Protein AF-A0A812TGW9-F1 (afdb_monomer)

Radius of gyration: 30.58 Å; Cα contacts (8 Å, |Δi|>4): 787; chains: 1; bounding box: 75×75×86 Å

Mean predicted aligned error: 12.02 Å

Organism: NCBI:txid878477

Secondary structure (DSSP, 8-state):
----PPPPP-----------B-TTS-BSEEEEE-GGGTTT-EEEEEEEEE-TTS-EEEEETTSS-EEEEETTTTEEEEESSHHHHHTT--SEEESS--TT--GGG---EEEE-SS-EEE-TT-EEES-HHHHHHHHHHHHHHS------SEEEEE-GGGGGG-EEEEEEEEEEETTEEEEEETTSS-EEEE-TTS-EEEESSTHHHHHT--SEEESS--TT--GGG---EEEEETTEEEE-TT-EEES-HHHHHHHHHHHHHHHHHHHHHS-SEEEEE-TT-GGG-EEEEEEEEEEETTEEEEEETTS--EEEEETTTTEEEEESSHHHHHTT--SEEESS--TT--GGG---EEEEETTEEEE-TT-EEES-HHHHHHHHHHHHHHHHT--

Nearest PDB structures (foldseek):
  5ieg-assembly1_A  TM=2.128E-01  e=1.381E+00  Mus musculus
  5hjr-assembly1_A  TM=2.130E-01  e=2.046E+00  Mus musculus
  7kbj-assembly1_G  TM=2.984E-01  e=5.026E+00  Mus musculus
  5iee-assembly1_A  TM=2.128E-01  e=2.561E+00  Mus musculus
  7kry-assembly2_C  TM=2.094E-01  e=4.492E+00  Mus musculus

Structure (mmCIF, N/CA/C/O backbone):
data_AF-A0A812TGW9-F1
#
_entry.id   AF-A0A812TGW9-F1
#
loop_
_atom_site.group_PDB
_atom_site.id
_atom_site.type_symbol
_atom_site.label_atom_id
_atom_site.label_alt_id
_atom_site.label_comp_id
_atom_site.label_asym_id
_atom_site.label_entity_id
_atom_site.label_seq_id
_atom_site.pdbx_PDB_ins_code
_atom_site.Cartn_x
_atom_site.Cartn_y
_atom_site.Cartn_z
_atom_site.occupancy
_atom_site.B_iso_or_equiv
_atom_site.auth_seq_id
_atom_site.auth_comp_id
_atom_site.auth_asym_id
_atom_site.auth_atom_id
_atom_site.pdbx_PDB_model_num
ATOM 1 N N . MET A 1 1 ? 17.821 49.891 -30.846 1.00 46.09 1 MET A N 1
ATOM 2 C CA . MET A 1 1 ? 18.154 48.783 -29.924 1.00 46.09 1 MET A CA 1
ATOM 3 C C . MET A 1 1 ? 18.627 47.601 -30.759 1.00 46.09 1 MET A C 1
ATOM 5 O O . MET A 1 1 ? 17.821 47.017 -31.470 1.00 46.09 1 MET A O 1
ATOM 9 N N . ALA A 1 2 ? 19.933 47.336 -30.774 1.00 37.00 2 ALA A N 1
ATOM 10 C CA . ALA A 1 2 ? 20.548 46.321 -31.631 1.00 37.00 2 ALA A CA 1
ATOM 11 C C . ALA A 1 2 ? 20.453 44.925 -30.988 1.00 37.00 2 ALA A C 1
ATOM 13 O O . ALA A 1 2 ? 20.847 44.750 -29.836 1.00 37.00 2 ALA A O 1
ATOM 14 N N . ARG A 1 3 ? 19.930 43.941 -31.731 1.00 44.53 3 ARG A N 1
ATOM 15 C CA . ARG A 1 3 ? 19.910 42.522 -31.343 1.00 44.53 3 ARG A CA 1
ATOM 16 C C . ARG A 1 3 ? 21.278 41.902 -31.645 1.00 44.53 3 ARG A C 1
ATOM 18 O O . ARG A 1 3 ? 21.719 41.925 -32.789 1.00 44.53 3 ARG A O 1
ATOM 25 N N . ARG A 1 4 ? 21.944 41.357 -30.623 1.00 44.16 4 ARG A N 1
ATOM 26 C CA . ARG A 1 4 ? 23.140 40.514 -30.776 1.00 44.16 4 ARG A CA 1
ATOM 27 C C . ARG A 1 4 ? 22.697 39.088 -31.121 1.00 44.16 4 ARG A C 1
ATOM 29 O O . ARG A 1 4 ? 22.090 38.432 -30.280 1.00 44.16 4 ARG A O 1
ATOM 36 N N . SER A 1 5 ? 23.009 38.627 -32.331 1.00 47.94 5 SER A N 1
ATOM 37 C CA . SER A 1 5 ? 23.015 37.197 -32.666 1.00 47.94 5 SER A CA 1
ATOM 38 C C . SER A 1 5 ? 24.209 36.536 -31.989 1.00 47.94 5 SER A C 1
ATOM 40 O O . SER A 1 5 ? 25.346 36.964 -32.186 1.00 47.94 5 SER A O 1
ATOM 42 N N . LEU A 1 6 ? 23.948 35.504 -31.192 1.00 44.97 6 LEU A N 1
ATOM 43 C CA . LEU A 1 6 ? 24.971 34.614 -30.657 1.00 44.97 6 LEU A CA 1
ATOM 44 C C . LEU A 1 6 ? 25.199 33.493 -31.673 1.00 44.97 6 LEU A C 1
ATOM 46 O O . LEU A 1 6 ? 24.281 32.738 -31.979 1.00 44.97 6 LEU A O 1
ATOM 50 N N . SER A 1 7 ? 26.414 33.433 -32.215 1.00 41.75 7 SER A N 1
ATOM 51 C CA . SER A 1 7 ? 26.879 32.353 -33.083 1.00 41.75 7 SER A CA 1
ATOM 52 C C . SER A 1 7 ? 27.236 31.146 -32.218 1.00 41.75 7 SER A C 1
ATOM 54 O O . SER A 1 7 ? 28.071 31.259 -31.320 1.00 41.75 7 SER A O 1
ATOM 56 N N . THR A 1 8 ? 26.609 30.003 -32.474 1.00 37.38 8 THR A N 1
ATOM 57 C CA . THR A 1 8 ? 26.997 28.708 -31.908 1.00 37.38 8 THR A CA 1
ATOM 58 C C . THR A 1 8 ? 28.289 28.215 -32.571 1.00 37.38 8 THR A C 1
ATOM 60 O O . THR A 1 8 ? 28.415 28.332 -33.791 1.00 37.38 8 THR A O 1
ATOM 63 N N . PRO A 1 9 ? 29.260 27.679 -31.811 1.00 45.09 9 PRO A N 1
ATOM 64 C CA . PRO A 1 9 ? 30.457 27.076 -32.381 1.00 45.09 9 PRO A CA 1
ATOM 65 C C . PRO A 1 9 ? 30.149 25.661 -32.893 1.00 45.09 9 PRO A C 1
ATOM 67 O O . PRO A 1 9 ? 29.665 24.813 -32.145 1.00 45.09 9 PRO A O 1
ATOM 70 N N . GLU A 1 10 ? 30.448 25.402 -34.165 1.00 41.97 10 GLU A N 1
ATOM 71 C CA . GLU A 1 10 ? 30.489 24.051 -34.726 1.00 41.97 10 GLU A CA 1
ATOM 72 C C . GLU A 1 10 ? 31.734 23.322 -34.197 1.00 41.97 10 GLU A C 1
ATOM 74 O O . GLU A 1 10 ? 32.868 23.650 -34.542 1.00 41.97 10 GLU A O 1
ATOM 79 N N . LEU A 1 11 ? 31.527 22.333 -33.325 1.00 42.28 11 LEU A N 1
ATOM 80 C CA . LEU A 1 11 ? 32.566 21.403 -32.878 1.00 42.28 11 LEU A CA 1
ATOM 81 C C . LEU A 1 11 ? 32.648 20.228 -33.861 1.00 42.28 11 LEU A C 1
ATOM 83 O O . LEU A 1 11 ? 32.082 19.164 -33.629 1.00 42.28 11 LEU A O 1
ATOM 87 N N . THR A 1 12 ? 33.371 20.407 -34.964 1.00 41.66 12 THR A N 1
ATOM 88 C CA . THR A 1 12 ? 33.754 19.310 -35.866 1.00 41.66 12 THR A CA 1
ATOM 89 C C . THR A 1 12 ? 35.052 18.665 -35.378 1.00 41.66 12 THR A C 1
ATOM 91 O O . THR A 1 12 ? 36.120 18.864 -35.954 1.00 41.66 12 THR A O 1
ATOM 94 N N . GLY A 1 13 ? 34.978 17.924 -34.272 1.00 44.50 13 GLY A N 1
ATOM 95 C CA . GLY A 1 13 ? 36.042 17.016 -33.846 1.00 44.50 13 GLY A CA 1
ATOM 96 C C . GLY A 1 13 ? 35.733 15.607 -34.337 1.00 44.50 13 GLY A C 1
ATOM 97 O O . GLY A 1 13 ? 34.837 14.959 -33.805 1.00 44.50 13 GLY A O 1
ATOM 98 N N . THR A 1 14 ? 36.447 15.121 -35.350 1.00 41.69 14 THR A N 1
ATOM 99 C CA . THR A 1 14 ? 36.360 13.723 -35.793 1.00 41.69 14 THR A CA 1
ATOM 100 C C . THR A 1 14 ? 37.029 12.825 -34.751 1.00 41.69 14 THR A C 1
ATOM 102 O O . THR A 1 14 ? 38.233 12.586 -34.811 1.00 41.69 14 THR A O 1
ATOM 105 N N . TYR A 1 15 ? 36.259 12.368 -33.763 1.00 46.19 15 TYR A N 1
ATOM 106 C CA . TYR A 1 15 ? 36.688 11.349 -32.806 1.00 46.19 15 TYR A CA 1
ATOM 107 C C . TYR A 1 15 ? 36.671 9.995 -33.526 1.00 46.19 15 TYR A C 1
ATOM 109 O O . TYR A 1 15 ? 35.609 9.430 -33.784 1.00 46.19 15 TYR A O 1
ATOM 117 N N . THR A 1 16 ? 37.838 9.492 -33.926 1.00 47.44 16 THR A N 1
ATOM 118 C CA . THR A 1 16 ? 37.968 8.108 -34.389 1.00 47.44 16 THR A CA 1
ATOM 119 C C . THR A 1 16 ? 37.959 7.206 -33.164 1.00 47.44 16 THR A C 1
ATOM 121 O O . THR A 1 16 ? 38.976 7.063 -32.490 1.00 47.44 16 THR A O 1
ATOM 124 N N . ASP A 1 17 ? 36.790 6.655 -32.854 1.00 55.09 17 ASP A N 1
ATOM 125 C CA . ASP A 1 17 ? 36.565 5.728 -31.746 1.00 55.09 17 ASP A CA 1
ATOM 126 C C . ASP A 1 17 ? 37.180 4.359 -32.087 1.00 55.09 17 ASP A C 1
ATOM 128 O O . ASP A 1 17 ? 36.528 3.453 -32.607 1.00 55.09 17 ASP A O 1
ATOM 132 N N . THR A 1 18 ? 38.497 4.237 -31.919 1.00 68.56 18 THR A N 1
ATOM 133 C CA . THR A 1 18 ? 39.188 2.953 -32.049 1.00 68.56 18 THR A CA 1
ATOM 134 C C . THR A 1 18 ? 38.961 2.153 -30.776 1.00 68.56 18 THR A C 1
ATOM 136 O O . THR A 1 18 ? 39.511 2.493 -29.731 1.00 68.56 18 THR A O 1
ATOM 139 N N . VAL A 1 19 ? 38.168 1.083 -30.873 1.00 74.62 19 VAL A N 1
ATOM 140 C CA . VAL A 1 19 ? 37.944 0.130 -29.778 1.00 74.62 19 VAL A CA 1
ATOM 141 C C . VAL A 1 19 ? 39.293 -0.423 -29.325 1.00 74.62 19 VAL A C 1
ATOM 143 O O . VAL A 1 19 ? 39.960 -1.137 -30.077 1.00 74.62 19 VAL A O 1
ATOM 146 N N . GLU A 1 20 ? 39.709 -0.091 -28.104 1.00 82.88 20 GLU A N 1
ATOM 147 C CA . GLU A 1 20 ? 40.916 -0.671 -27.531 1.00 82.88 20 GLU A CA 1
ATOM 148 C C . GLU A 1 20 ? 40.705 -2.168 -27.300 1.00 82.88 20 GLU A C 1
ATOM 150 O O . GLU A 1 20 ? 39.853 -2.581 -26.506 1.00 82.88 20 GLU A O 1
ATOM 155 N N . ALA A 1 21 ? 41.501 -2.977 -27.992 1.00 83.38 21 ALA A N 1
ATOM 156 C CA . ALA A 1 21 ? 41.535 -4.418 -27.818 1.00 83.38 21 ALA A CA 1
ATOM 157 C C . ALA A 1 21 ? 42.766 -4.852 -27.008 1.00 83.38 21 ALA A C 1
ATOM 159 O O . ALA A 1 21 ? 43.747 -4.110 -26.903 1.00 83.38 21 ALA A O 1
ATOM 160 N N . ASP A 1 22 ? 42.701 -6.038 -26.411 1.00 85.81 22 ASP A N 1
ATOM 161 C CA . ASP A 1 22 ? 43.888 -6.750 -25.941 1.00 85.81 22 ASP A CA 1
ATOM 162 C C . ASP A 1 22 ? 44.677 -7.366 -27.115 1.00 85.81 22 ASP A C 1
ATOM 164 O O . ASP A 1 22 ? 44.293 -7.246 -28.283 1.00 85.81 22 ASP A O 1
ATOM 168 N N . ASP A 1 23 ? 45.789 -8.036 -26.801 1.00 82.62 23 ASP A N 1
ATOM 169 C CA . ASP A 1 23 ? 46.668 -8.683 -27.788 1.00 82.62 23 ASP A CA 1
ATOM 170 C C . ASP A 1 23 ? 45.955 -9.777 -28.615 1.00 82.62 23 ASP A C 1
ATOM 172 O O . ASP A 1 23 ? 46.463 -10.214 -29.647 1.00 82.62 23 ASP A O 1
ATOM 176 N N . GLU A 1 24 ? 44.767 -10.212 -28.187 1.00 80.94 24 GLU A N 1
ATOM 177 C CA . GLU A 1 24 ? 43.969 -11.270 -28.807 1.00 80.94 24 GLU A CA 1
ATOM 178 C C . GLU A 1 24 ? 42.726 -10.725 -29.532 1.00 80.94 24 GLU A C 1
ATOM 180 O O . GLU A 1 24 ? 41.945 -11.487 -30.109 1.00 80.94 24 GLU A O 1
ATOM 185 N N . GLY A 1 25 ? 42.549 -9.400 -29.558 1.00 85.75 25 GLY A N 1
ATOM 186 C CA . GLY A 1 25 ? 41.457 -8.737 -30.265 1.00 85.75 25 GLY A CA 1
ATOM 187 C C . GLY A 1 25 ? 40.151 -8.625 -29.469 1.00 85.75 25 GLY A C 1
ATOM 188 O O . GLY A 1 25 ? 39.114 -8.285 -30.052 1.00 85.75 25 GLY A O 1
ATOM 189 N N . HIS A 1 26 ? 40.155 -8.895 -28.162 1.00 88.25 26 HIS A N 1
ATOM 190 C CA . HIS A 1 26 ? 38.991 -8.711 -27.296 1.00 88.25 26 HIS A CA 1
ATOM 191 C C . HIS A 1 26 ? 38.883 -7.258 -26.813 1.00 88.25 26 HIS A C 1
ATOM 193 O O . HIS A 1 26 ? 39.878 -6.693 -26.363 1.00 88.25 26 HIS A O 1
ATOM 199 N N . PRO A 1 27 ? 37.686 -6.637 -26.837 1.00 92.81 27 PRO A N 1
ATOM 200 C CA . PRO A 1 27 ? 37.508 -5.290 -26.303 1.00 92.81 27 PRO A CA 1
ATOM 201 C C . PRO A 1 27 ? 37.836 -5.237 -24.810 1.00 92.81 27 PRO A C 1
ATOM 203 O O . PRO A 1 27 ? 37.297 -6.023 -24.022 1.00 92.81 27 PRO A O 1
ATOM 206 N N . LYS A 1 28 ? 38.662 -4.266 -24.406 1.00 94.38 28 LYS A N 1
ATOM 207 C CA . LYS A 1 28 ? 38.985 -4.034 -22.988 1.00 94.38 28 LYS A CA 1
ATOM 208 C C . LYS A 1 28 ? 37.759 -3.637 -22.168 1.00 94.38 28 LYS A C 1
ATOM 210 O O . LYS A 1 28 ? 37.723 -3.876 -20.961 1.00 94.38 28 LYS A O 1
ATOM 215 N N . GLN A 1 29 ? 36.768 -3.031 -22.814 1.00 96.44 29 GLN A N 1
ATOM 216 C CA . GLN A 1 29 ? 35.526 -2.587 -22.200 1.00 96.44 29 GLN A CA 1
ATOM 217 C C . GLN A 1 29 ? 34.328 -2.968 -23.063 1.00 96.44 29 GLN A C 1
ATOM 219 O O . GLN A 1 29 ? 34.398 -2.980 -24.292 1.00 96.44 29 GLN A O 1
ATOM 224 N N . LEU A 1 30 ? 33.225 -3.270 -22.392 1.00 97.69 30 LEU A N 1
ATOM 225 C CA . LEU A 1 30 ? 31.921 -3.524 -22.983 1.00 97.69 30 LEU A CA 1
ATOM 226 C C . LEU A 1 30 ? 30.851 -2.808 -22.161 1.00 97.69 30 LEU A C 1
ATOM 228 O O . LEU A 1 30 ? 31.001 -2.619 -20.955 1.00 97.69 30 LEU A O 1
ATOM 232 N N . TRP A 1 31 ? 29.741 -2.454 -22.796 1.00 97.25 31 TRP A N 1
ATOM 233 C CA . TRP A 1 31 ? 28.602 -1.831 -22.132 1.00 97.25 31 TRP A CA 1
ATOM 234 C C . TRP A 1 31 ? 27.352 -2.673 -22.345 1.00 97.25 31 TRP A C 1
ATOM 236 O O . TRP A 1 31 ? 26.918 -2.880 -23.478 1.00 97.25 31 TRP A O 1
ATOM 246 N N . LEU A 1 32 ? 26.755 -3.153 -21.254 1.00 96.62 32 LEU A N 1
ATOM 247 C CA . LEU A 1 32 ? 25.454 -3.808 -21.292 1.00 96.62 32 LEU A CA 1
ATOM 248 C C . LEU A 1 32 ? 24.355 -2.755 -21.193 1.00 96.62 32 LEU A C 1
ATOM 250 O O . LEU A 1 32 ? 24.302 -1.999 -20.223 1.00 96.62 32 LEU A O 1
ATOM 254 N N . LEU A 1 33 ? 23.437 -2.772 -22.154 1.00 94.81 33 LEU A N 1
ATOM 255 C CA . LEU A 1 33 ? 22.158 -2.078 -22.108 1.00 94.81 33 LEU A CA 1
ATOM 256 C C . LEU A 1 33 ? 21.058 -3.106 -21.837 1.00 94.81 33 LEU A C 1
ATOM 258 O O . LEU A 1 33 ? 20.804 -3.959 -22.680 1.00 94.81 33 LEU A O 1
ATOM 262 N N . ALA A 1 34 ? 20.414 -3.019 -20.674 1.00 92.38 34 ALA A N 1
ATOM 263 C CA . ALA A 1 34 ? 19.336 -3.916 -20.261 1.00 92.38 34 ALA A CA 1
ATOM 264 C C . ALA A 1 34 ? 18.356 -3.154 -19.341 1.00 92.38 34 ALA A C 1
ATOM 266 O O . ALA A 1 34 ? 18.395 -3.323 -18.118 1.00 92.38 34 ALA A O 1
ATOM 267 N N . PRO A 1 35 ? 17.482 -2.288 -19.895 1.00 80.69 35 PRO A N 1
ATOM 268 C CA . PRO A 1 35 ? 16.710 -1.314 -19.112 1.00 80.69 35 PRO A CA 1
ATOM 269 C C . PRO A 1 35 ? 15.814 -1.932 -18.028 1.00 80.69 35 PRO A C 1
ATOM 271 O O . PRO A 1 35 ? 15.687 -1.386 -16.932 1.00 80.69 35 PRO A O 1
ATOM 274 N N . ALA A 1 36 ? 15.235 -3.105 -18.298 1.00 76.06 36 ALA A N 1
ATOM 275 C CA . ALA A 1 36 ? 14.402 -3.846 -17.347 1.00 76.06 36 ALA A CA 1
ATOM 276 C C . ALA A 1 36 ? 15.214 -4.616 -16.279 1.00 76.06 36 ALA A C 1
ATOM 278 O O . ALA A 1 36 ? 14.639 -5.260 -15.395 1.00 76.06 36 ALA A O 1
ATOM 279 N N . ARG A 1 37 ? 16.551 -4.593 -16.358 1.00 81.88 37 ARG A N 1
ATOM 280 C CA . ARG A 1 37 ? 17.493 -5.369 -15.532 1.00 81.88 37 ARG A CA 1
ATOM 281 C C . ARG A 1 37 ? 18.640 -4.482 -15.033 1.00 81.88 37 ARG A C 1
ATOM 283 O O . ARG A 1 37 ? 19.814 -4.823 -15.149 1.00 81.88 37 ARG A O 1
ATOM 290 N N . GLY A 1 38 ? 18.284 -3.343 -14.437 1.00 77.69 38 GLY A N 1
ATOM 291 C CA . GLY A 1 38 ? 19.232 -2.296 -14.036 1.00 77.69 38 GLY A CA 1
ATOM 292 C C . GLY A 1 38 ? 20.418 -2.758 -13.177 1.00 77.69 38 GLY A C 1
ATOM 293 O O . GLY A 1 38 ? 21.491 -2.182 -13.302 1.00 77.69 38 GLY A O 1
ATOM 294 N N . ALA A 1 39 ? 20.271 -3.823 -12.379 1.00 79.44 39 ALA A N 1
ATOM 295 C CA . ALA A 1 39 ? 21.349 -4.352 -11.535 1.00 79.44 39 ALA A CA 1
ATOM 296 C C . ALA A 1 39 ? 22.580 -4.838 -12.328 1.00 79.44 39 ALA A C 1
ATOM 298 O O . ALA A 1 39 ? 23.703 -4.714 -11.851 1.00 79.44 39 ALA A O 1
ATOM 299 N N . VAL A 1 40 ? 22.383 -5.358 -13.544 1.00 86.81 40 VAL A N 1
ATOM 300 C CA . VAL A 1 40 ? 23.472 -5.859 -14.404 1.00 86.81 40 VAL A CA 1
ATOM 301 C C . VAL A 1 40 ? 23.836 -4.882 -15.525 1.00 86.81 40 VAL A C 1
ATOM 303 O O . VAL A 1 40 ? 24.806 -5.107 -16.241 1.00 86.81 40 VAL A O 1
ATOM 306 N N . GLN A 1 41 ? 23.099 -3.781 -15.688 1.00 92.75 41 GLN A N 1
ATOM 307 C CA . GLN A 1 41 ? 23.368 -2.777 -16.719 1.00 92.75 41 GLN A CA 1
ATOM 308 C C . GLN A 1 41 ? 24.669 -2.003 -16.434 1.00 92.75 41 GLN A C 1
ATOM 310 O O . GLN A 1 41 ? 25.019 -1.758 -15.279 1.00 92.75 41 GLN A O 1
ATOM 315 N N . GLY A 1 42 ? 25.357 -1.550 -17.484 1.00 93.19 42 GLY A N 1
ATOM 316 C CA . GLY A 1 42 ? 26.470 -0.606 -17.373 1.00 93.19 42 GLY A CA 1
ATOM 317 C C . GLY A 1 42 ? 27.775 -1.119 -17.967 1.00 93.19 42 GLY A C 1
ATOM 318 O O . GLY A 1 42 ? 27.773 -1.948 -18.871 1.00 93.19 42 GLY A O 1
ATOM 319 N N . GLU A 1 43 ? 28.885 -0.572 -17.479 1.00 97.00 43 GLU A N 1
ATOM 320 C CA . GLU A 1 43 ? 30.234 -0.831 -17.988 1.00 97.00 43 GLU A CA 1
ATOM 321 C C . GLU A 1 43 ? 30.846 -2.102 -17.386 1.00 97.00 43 GLU A C 1
ATOM 323 O O . GLU A 1 43 ? 30.810 -2.312 -16.170 1.00 97.00 43 GLU A O 1
ATOM 328 N N . TYR A 1 44 ? 31.459 -2.905 -18.251 1.00 97.88 44 TYR A N 1
ATOM 329 C CA . TYR A 1 44 ? 32.164 -4.143 -17.956 1.00 97.88 44 TYR A CA 1
ATOM 330 C C . TYR A 1 44 ? 33.604 -4.045 -18.454 1.00 97.88 44 TYR A C 1
ATOM 332 O O . TYR A 1 44 ? 33.843 -3.772 -19.627 1.00 97.88 44 TYR A O 1
ATOM 340 N N . VAL A 1 45 ? 34.562 -4.300 -17.566 1.00 97.31 45 VAL A N 1
ATOM 341 C CA . VAL A 1 45 ? 35.999 -4.192 -17.835 1.00 97.31 45 VAL A CA 1
ATOM 342 C C . VAL A 1 45 ? 36.611 -5.585 -17.898 1.00 97.31 45 VAL A C 1
ATOM 344 O O . VAL A 1 45 ? 36.411 -6.398 -16.988 1.00 97.31 45 VAL A O 1
ATOM 347 N N . LEU A 1 46 ? 37.365 -5.858 -18.960 1.00 96.75 46 LEU A N 1
ATOM 348 C CA . LEU A 1 46 ? 38.068 -7.119 -19.170 1.00 96.75 46 LEU A CA 1
ATOM 349 C C . LEU A 1 46 ? 39.037 -7.368 -18.010 1.00 96.75 46 LEU A C 1
ATOM 351 O O . LEU A 1 46 ? 39.826 -6.498 -17.638 1.00 96.75 46 LEU A O 1
ATOM 355 N N . GLN A 1 47 ? 38.956 -8.550 -17.411 1.00 96.31 47 GLN A N 1
ATOM 356 C CA . GLN A 1 47 ? 39.827 -8.944 -16.314 1.00 96.31 47 GLN A CA 1
ATOM 357 C C . GLN A 1 47 ? 41.131 -9.537 -16.836 1.00 96.31 47 GLN A C 1
ATOM 359 O O . GLN A 1 47 ? 41.177 -10.182 -17.880 1.00 96.31 47 GLN A O 1
ATOM 364 N N . LYS A 1 48 ? 42.212 -9.344 -16.074 1.00 89.56 48 LYS A N 1
ATOM 365 C CA . LYS A 1 48 ? 43.498 -9.967 -16.378 1.00 89.56 48 LYS A CA 1
ATOM 366 C C . LYS A 1 48 ? 43.416 -11.462 -16.071 1.00 89.56 48 LYS A C 1
ATOM 368 O O . LYS A 1 48 ? 43.415 -11.852 -14.907 1.00 89.56 48 LYS A O 1
ATOM 373 N N . GLY A 1 49 ? 43.389 -12.277 -17.117 1.00 85.31 49 GLY A N 1
ATOM 374 C CA . GLY A 1 49 ? 43.278 -13.728 -17.019 1.00 85.31 49 GLY A CA 1
ATOM 375 C C . GLY A 1 49 ? 42.081 -14.251 -17.799 1.00 85.31 49 GLY A C 1
ATOM 376 O O . GLY A 1 49 ? 41.357 -13.502 -18.450 1.00 85.31 49 GLY A O 1
ATOM 377 N N . ARG A 1 50 ? 41.899 -15.564 -17.750 1.00 84.62 50 ARG A N 1
ATOM 378 C CA . ARG A 1 50 ? 40.813 -16.266 -18.425 1.00 84.62 50 ARG A CA 1
ATOM 379 C C . ARG A 1 50 ? 40.127 -17.191 -17.434 1.00 84.62 50 ARG A C 1
ATOM 381 O O . ARG A 1 50 ? 40.683 -17.492 -16.377 1.00 84.62 50 ARG A O 1
ATOM 388 N N . ASP A 1 51 ? 38.925 -17.622 -17.773 1.00 84.19 51 ASP A N 1
ATOM 389 C CA . ASP A 1 51 ? 38.258 -18.673 -17.019 1.00 84.19 51 ASP A CA 1
ATOM 390 C C . ASP A 1 51 ? 38.947 -20.041 -17.205 1.00 84.19 51 ASP A C 1
ATOM 392 O O . ASP A 1 51 ? 39.929 -20.196 -17.939 1.00 84.19 51 ASP A O 1
ATOM 396 N N . ASN A 1 52 ? 38.397 -21.069 -16.560 1.00 81.75 52 ASN A N 1
ATOM 397 C CA . ASN A 1 52 ? 38.918 -22.436 -16.635 1.00 81.75 52 ASN A CA 1
ATOM 398 C C . ASN A 1 52 ? 38.818 -23.077 -18.043 1.00 81.75 52 ASN A C 1
ATOM 400 O O . ASN A 1 52 ? 39.313 -24.185 -18.230 1.00 81.75 52 ASN A O 1
ATOM 404 N N . PHE A 1 53 ? 38.196 -22.409 -19.024 1.00 84.50 53 PHE A N 1
ATOM 405 C CA . PHE A 1 53 ? 38.060 -22.834 -20.428 1.00 84.50 53 PHE A CA 1
ATOM 406 C C . PHE A 1 53 ? 38.818 -21.918 -21.380 1.00 84.50 53 PHE A C 1
ATOM 408 O O . PHE A 1 53 ? 38.596 -21.960 -22.593 1.00 84.50 53 PHE A O 1
ATOM 415 N N . ASN A 1 54 ? 39.725 -21.103 -20.839 1.00 88.44 54 ASN A N 1
ATOM 416 C CA . ASN A 1 54 ? 40.512 -20.165 -21.613 1.00 88.44 54 ASN A CA 1
ATOM 417 C C . ASN A 1 54 ? 39.629 -19.142 -22.364 1.00 88.44 54 ASN A C 1
ATOM 419 O O . ASN A 1 54 ? 39.970 -18.732 -23.470 1.00 88.44 54 ASN A O 1
ATOM 423 N N . GLN A 1 55 ? 38.504 -18.720 -21.776 1.00 90.38 55 GLN A N 1
ATOM 424 C CA . GLN A 1 55 ? 37.629 -17.667 -22.300 1.00 90.38 55 GLN A CA 1
ATOM 425 C C . GLN A 1 55 ? 37.800 -16.352 -21.521 1.00 90.38 55 GLN A C 1
ATOM 427 O O . GLN A 1 55 ? 38.153 -16.371 -20.337 1.00 90.38 55 GLN A O 1
ATOM 432 N N . PRO A 1 56 ? 37.595 -15.194 -22.175 1.00 94.31 56 PRO A N 1
ATOM 433 C CA . PRO A 1 56 ? 37.680 -13.890 -21.523 1.00 94.31 56 PRO A CA 1
ATOM 434 C C . PRO A 1 56 ? 36.557 -13.680 -20.494 1.00 94.31 56 PRO A C 1
ATOM 436 O O . PRO A 1 56 ? 35.433 -14.162 -20.659 1.00 94.31 56 PRO A O 1
ATOM 439 N N . LEU A 1 57 ? 36.872 -12.916 -19.446 1.00 95.88 57 LEU A N 1
ATOM 440 C CA . LEU A 1 57 ? 35.952 -12.530 -18.377 1.00 95.88 57 LEU A CA 1
ATOM 441 C C . LEU A 1 57 ? 35.906 -11.012 -18.262 1.00 95.88 57 LEU A C 1
ATOM 443 O O . LEU A 1 57 ? 36.953 -10.376 -18.151 1.00 95.88 57 LEU A O 1
ATOM 447 N N . TRP A 1 58 ? 34.711 -10.431 -18.193 1.00 97.69 58 TRP A N 1
ATOM 448 C CA . TRP A 1 58 ? 34.559 -9.014 -17.871 1.00 97.69 58 TRP A CA 1
ATOM 449 C C . TRP A 1 58 ? 33.835 -8.832 -16.538 1.00 97.69 58 TRP A C 1
ATOM 451 O O . TRP A 1 58 ? 32.848 -9.510 -16.253 1.00 97.69 58 TRP A O 1
ATOM 461 N N . ARG A 1 59 ? 34.308 -7.879 -15.731 1.00 97.06 59 ARG A N 1
ATOM 462 C CA . ARG A 1 59 ? 33.733 -7.504 -14.433 1.00 97.06 59 ARG A CA 1
ATOM 463 C C . ARG A 1 59 ? 33.020 -6.167 -14.551 1.00 97.06 59 ARG A C 1
ATOM 465 O O . ARG A 1 59 ? 33.586 -5.217 -15.087 1.00 97.06 59 ARG A O 1
ATOM 472 N N . GLN A 1 60 ? 31.808 -6.073 -14.020 1.00 97.00 60 GLN A N 1
ATOM 473 C CA . GLN A 1 60 ? 31.071 -4.814 -13.965 1.00 97.00 60 GLN A CA 1
ATOM 474 C C . GLN A 1 60 ? 31.814 -3.798 -13.081 1.00 97.00 60 GLN A C 1
ATOM 476 O O . GLN A 1 60 ? 32.175 -4.105 -11.947 1.00 97.00 60 GLN A O 1
ATOM 481 N N . GLN A 1 61 ? 32.030 -2.575 -13.572 1.00 94.81 61 GLN A N 1
ATOM 482 C CA . GLN A 1 61 ? 32.817 -1.560 -12.856 1.00 94.81 61 GLN A CA 1
ATOM 483 C C . GLN A 1 61 ? 32.096 -1.021 -11.605 1.00 94.81 61 GLN A C 1
ATOM 485 O O . GLN A 1 61 ? 32.729 -0.697 -10.602 1.00 94.81 61 GLN A O 1
ATOM 490 N N . LYS A 1 62 ? 30.761 -0.921 -11.661 1.00 88.69 62 LYS A N 1
ATOM 491 C CA . LYS A 1 62 ? 29.902 -0.386 -10.589 1.00 88.69 62 LYS A CA 1
ATOM 492 C C . LYS A 1 62 ? 28.876 -1.419 -10.122 1.00 88.69 62 LYS A C 1
ATOM 494 O O . LYS A 1 62 ? 27.677 -1.165 -10.159 1.00 88.69 62 LYS A O 1
ATOM 499 N N . GLY A 1 63 ? 29.347 -2.592 -9.715 1.00 89.81 63 GLY A N 1
ATOM 500 C CA . GLY A 1 63 ? 28.484 -3.645 -9.193 1.00 89.81 63 GLY A CA 1
ATOM 501 C C . GLY A 1 63 ? 29.209 -4.973 -9.031 1.00 89.81 63 GLY A C 1
ATOM 502 O O . GLY A 1 63 ? 30.437 -5.034 -9.018 1.00 89.81 63 GLY A O 1
ATOM 503 N N . SER A 1 64 ? 28.424 -6.038 -8.891 1.00 89.75 64 SER A N 1
ATOM 504 C CA . SER A 1 64 ? 28.898 -7.416 -8.750 1.00 89.75 64 SER A CA 1
ATOM 505 C C . SER A 1 64 ? 28.633 -8.268 -9.994 1.00 89.75 64 SER A C 1
ATOM 507 O O . SER A 1 64 ? 28.712 -9.496 -9.922 1.00 89.75 64 SER A O 1
ATOM 509 N N . GLY A 1 65 ? 28.337 -7.636 -11.132 1.00 94.00 65 GLY A N 1
ATOM 510 C CA . GLY A 1 65 ? 28.073 -8.323 -12.387 1.00 94.00 65 GLY A CA 1
ATOM 511 C C . GLY A 1 65 ? 29.319 -8.937 -13.032 1.00 94.00 65 GLY A C 1
ATOM 512 O O . GLY A 1 65 ? 30.422 -8.393 -12.935 1.00 94.00 65 GLY A O 1
ATOM 513 N N . TRP A 1 66 ? 29.137 -10.044 -13.744 1.00 96.88 66 TRP A N 1
ATOM 514 C CA . TRP A 1 66 ? 30.146 -10.681 -14.594 1.00 96.88 66 TRP A CA 1
ATOM 515 C C . TRP A 1 66 ? 29.580 -10.942 -15.981 1.00 96.88 66 TRP A C 1
ATOM 517 O O . TRP A 1 66 ? 28.414 -11.295 -16.085 1.00 96.88 66 TRP A O 1
ATOM 527 N N . LEU A 1 67 ? 30.408 -10.839 -17.018 1.00 97.62 67 LEU A N 1
ATOM 528 C CA . LEU A 1 67 ? 30.133 -11.358 -18.359 1.00 97.62 67 LEU A CA 1
ATOM 529 C C . LEU A 1 67 ? 31.149 -12.455 -18.673 1.00 97.62 67 LEU A C 1
ATOM 531 O O . LEU A 1 67 ? 32.356 -12.220 -18.581 1.00 97.62 67 LEU A O 1
ATOM 535 N N . PHE A 1 68 ? 30.658 -13.636 -19.037 1.00 96.50 68 PHE A N 1
ATOM 536 C CA . PHE A 1 68 ? 31.487 -14.819 -19.256 1.00 96.50 68 PHE A CA 1
ATOM 537 C C . PHE A 1 68 ? 30.862 -15.778 -20.271 1.00 96.50 68 PHE A C 1
ATOM 539 O O . PHE A 1 68 ? 29.661 -15.719 -20.550 1.00 96.50 68 PHE A O 1
ATOM 546 N N . SER A 1 69 ? 31.686 -16.666 -20.825 1.00 96.00 69 SER A N 1
ATOM 547 C CA . SER A 1 69 ? 31.228 -17.774 -21.661 1.00 96.00 69 SER A CA 1
ATOM 548 C C . SER A 1 69 ? 30.901 -18.965 -20.765 1.00 96.00 69 SER A C 1
ATOM 550 O O . SER A 1 69 ? 31.777 -19.530 -20.114 1.00 96.00 69 SER A O 1
ATOM 552 N N . SER A 1 70 ? 29.648 -19.395 -20.757 1.00 93.31 70 SER A N 1
ATOM 553 C CA . SER A 1 70 ? 29.254 -20.655 -20.147 1.00 93.31 70 SER A CA 1
ATOM 554 C C . SER A 1 70 ? 29.729 -21.796 -21.040 1.00 93.31 70 SER A C 1
ATOM 556 O O . SER A 1 70 ? 29.220 -21.993 -22.133 1.00 93.31 70 SER A O 1
ATOM 558 N N . ALA A 1 71 ? 30.753 -22.531 -20.616 1.00 86.38 71 ALA A N 1
ATOM 559 C CA . ALA A 1 71 ? 31.054 -23.853 -21.162 1.00 86.38 71 ALA A CA 1
ATOM 560 C C . ALA A 1 71 ? 30.254 -24.921 -20.381 1.00 86.38 71 ALA A C 1
ATOM 562 O O . ALA A 1 71 ? 29.909 -24.683 -19.225 1.00 86.38 71 ALA A O 1
ATOM 563 N N . PRO A 1 72 ? 29.992 -26.121 -20.922 1.00 88.62 72 PRO A N 1
ATOM 564 C CA . PRO A 1 72 ? 30.230 -26.543 -22.300 1.00 88.62 72 PRO A CA 1
ATOM 565 C C . PRO A 1 72 ? 29.121 -26.113 -23.276 1.00 88.62 72 PRO A C 1
ATOM 567 O O . PRO A 1 72 ? 29.244 -26.381 -24.466 1.00 88.62 72 PRO A O 1
ATOM 570 N N . ASP A 1 73 ? 28.044 -25.482 -22.803 1.00 93.25 73 ASP A N 1
ATOM 571 C CA . ASP A 1 73 ? 26.879 -25.120 -23.623 1.00 93.25 73 ASP A CA 1
ATOM 572 C C . ASP A 1 73 ? 27.148 -23.949 -24.586 1.00 93.25 73 ASP A C 1
ATOM 574 O O . ASP A 1 73 ? 26.451 -23.788 -25.584 1.00 93.25 73 ASP A O 1
ATOM 578 N N . GLY A 1 74 ? 28.210 -23.185 -24.339 1.00 95.25 74 GLY A N 1
ATOM 579 C CA . GLY A 1 74 ? 28.775 -22.198 -25.248 1.00 95.25 74 GLY A CA 1
ATOM 580 C C . GLY A 1 74 ? 27.971 -20.909 -25.329 1.00 95.25 74 GLY A C 1
ATOM 581 O O . GLY A 1 74 ? 28.001 -20.269 -26.371 1.00 95.25 74 GLY A O 1
ATOM 582 N N . PHE A 1 75 ? 27.225 -20.525 -24.294 1.00 97.50 75 PHE A N 1
ATOM 583 C CA . PHE A 1 75 ? 26.436 -19.286 -24.277 1.00 97.50 75 PHE A CA 1
ATOM 584 C C . PHE A 1 75 ? 27.202 -18.148 -23.604 1.00 97.50 75 PHE A C 1
ATOM 586 O O . PHE A 1 75 ? 27.867 -18.368 -22.598 1.00 97.50 75 PHE A O 1
ATOM 593 N N . TRP A 1 76 ? 27.057 -16.912 -24.083 1.00 97.81 76 TRP A N 1
ATOM 594 C CA . TRP A 1 76 ? 27.456 -15.761 -23.266 1.00 97.81 76 TRP A CA 1
ATOM 595 C C . TRP A 1 76 ? 26.417 -15.541 -22.175 1.00 97.81 76 TRP A C 1
ATOM 597 O O . TRP A 1 76 ? 25.226 -15.536 -22.476 1.00 97.81 76 TRP A O 1
ATOM 607 N N . ARG A 1 77 ? 26.847 -15.333 -20.930 1.00 97.62 77 ARG A N 1
ATOM 608 C CA . ARG A 1 77 ? 25.960 -15.091 -19.786 1.00 97.62 77 ARG A CA 1
ATOM 609 C C . ARG A 1 77 ? 26.411 -13.887 -18.973 1.00 97.62 77 ARG A C 1
ATOM 611 O O . ARG A 1 77 ? 27.607 -13.610 -18.873 1.00 97.62 77 ARG A O 1
ATOM 618 N N . PHE A 1 78 ? 25.438 -13.206 -18.374 1.00 97.12 78 PHE A N 1
ATOM 619 C CA . PHE A 1 78 ? 25.678 -12.217 -17.331 1.00 97.12 78 PHE A CA 1
ATOM 620 C C . PHE A 1 78 ? 25.270 -12.781 -15.977 1.00 97.12 78 PHE A C 1
ATOM 622 O O . PHE A 1 78 ? 24.089 -13.058 -15.800 1.00 97.12 78 PHE A O 1
ATOM 629 N N . ALA A 1 79 ? 26.206 -12.906 -15.039 1.00 94.00 79 ALA A N 1
ATOM 630 C CA . ALA A 1 79 ? 25.942 -13.264 -13.641 1.00 94.00 79 ALA A CA 1
ATOM 631 C C . ALA A 1 79 ? 25.889 -12.008 -12.766 1.00 94.00 79 ALA A C 1
ATOM 633 O O . ALA A 1 79 ? 26.537 -11.013 -13.082 1.00 94.00 79 ALA A O 1
ATOM 634 N N . ASN A 1 80 ? 25.153 -12.049 -11.655 1.00 90.25 80 ASN A N 1
ATOM 635 C CA . ASN A 1 80 ? 25.060 -10.950 -10.683 1.00 90.25 80 ASN A CA 1
ATOM 636 C C . ASN A 1 80 ? 25.967 -11.130 -9.446 1.00 90.25 80 ASN A C 1
ATOM 638 O O . ASN A 1 80 ? 26.014 -10.246 -8.587 1.00 90.25 80 ASN A O 1
ATOM 642 N N . SER A 1 81 ? 26.646 -12.271 -9.323 1.00 89.25 81 SER A N 1
ATOM 643 C CA . SER A 1 81 ? 27.463 -12.636 -8.165 1.00 89.25 81 SER A CA 1
ATOM 644 C C . SER A 1 81 ? 28.552 -13.642 -8.544 1.00 89.25 81 SER A C 1
ATOM 646 O O . SER A 1 81 ? 28.497 -14.271 -9.601 1.00 89.25 81 SER A O 1
ATOM 648 N N . ASP A 1 82 ? 29.544 -13.812 -7.668 1.00 90.31 82 ASP A N 1
ATOM 649 C CA . ASP A 1 82 ? 30.608 -14.810 -7.853 1.00 90.31 82 ASP A CA 1
ATOM 650 C C . ASP A 1 82 ? 30.077 -16.249 -7.754 1.00 90.31 82 ASP A C 1
ATOM 652 O O . ASP A 1 82 ? 30.616 -17.150 -8.393 1.00 90.31 82 ASP A O 1
ATOM 656 N N . VAL A 1 83 ? 28.997 -16.460 -6.991 1.00 89.06 83 VAL A N 1
ATOM 657 C CA . VAL A 1 83 ? 28.322 -17.762 -6.874 1.00 89.06 83 VAL A CA 1
ATOM 658 C C . VAL A 1 83 ? 27.670 -18.132 -8.202 1.00 89.06 83 VAL A C 1
ATOM 660 O O . VAL A 1 83 ? 27.937 -19.204 -8.732 1.00 89.06 83 VAL A O 1
ATOM 663 N N . GLU A 1 84 ? 26.895 -17.217 -8.795 1.00 89.88 84 GLU A N 1
ATOM 664 C CA . GLU A 1 84 ? 26.302 -17.446 -10.117 1.00 89.88 84 GLU A CA 1
ATOM 665 C C . GLU A 1 84 ? 27.372 -17.669 -11.192 1.00 89.88 84 GLU A C 1
ATOM 667 O O . GLU A 1 84 ? 27.203 -18.540 -12.038 1.00 89.88 84 GLU A O 1
ATOM 672 N N . LEU A 1 85 ? 28.496 -16.944 -11.143 1.00 91.75 85 LEU A N 1
ATOM 673 C CA . LEU A 1 85 ? 29.623 -17.186 -12.046 1.00 91.75 85 LEU A CA 1
ATOM 674 C C . LEU A 1 85 ? 30.189 -18.608 -11.880 1.00 91.75 85 LEU A C 1
ATOM 676 O O . LEU A 1 85 ? 30.424 -19.293 -12.878 1.00 91.75 85 LEU A O 1
ATOM 680 N N . ALA A 1 86 ? 30.404 -19.058 -10.640 1.00 90.19 86 ALA A N 1
ATOM 681 C CA . ALA A 1 86 ? 30.925 -20.392 -10.345 1.00 90.19 86 ALA A CA 1
ATOM 682 C C . ALA A 1 86 ? 29.973 -21.501 -10.828 1.00 90.19 86 ALA A C 1
ATOM 684 O O . ALA A 1 86 ? 30.421 -22.466 -11.453 1.00 90.19 86 ALA A O 1
ATOM 685 N N . ASP A 1 87 ? 28.670 -21.305 -10.621 1.00 91.06 87 ASP A N 1
ATOM 686 C CA . ASP A 1 87 ? 27.601 -22.211 -11.060 1.00 91.06 87 ASP A CA 1
ATOM 687 C C . ASP A 1 87 ? 27.253 -22.052 -12.553 1.00 91.06 87 ASP A C 1
ATOM 689 O O . ASP A 1 87 ? 26.434 -22.795 -13.095 1.00 91.06 87 ASP A O 1
ATOM 693 N N . ARG A 1 88 ? 27.886 -21.089 -13.237 1.00 90.62 88 ARG A N 1
ATOM 694 C CA . ARG A 1 88 ? 27.632 -20.689 -14.632 1.00 90.62 88 ARG A CA 1
ATOM 695 C C . ARG A 1 88 ? 26.193 -20.278 -14.905 1.00 90.62 88 ARG A C 1
ATOM 697 O O . ARG A 1 88 ? 25.695 -20.447 -16.014 1.00 90.62 88 ARG A O 1
ATOM 704 N N . LEU A 1 89 ? 25.515 -19.717 -13.921 1.00 91.06 89 LEU A N 1
ATOM 705 C CA . LEU A 1 89 ? 24.165 -19.185 -14.038 1.00 91.06 89 LEU A CA 1
ATOM 706 C C . LEU A 1 89 ? 24.196 -17.684 -14.322 1.00 91.06 89 LEU A C 1
ATOM 708 O O . LEU A 1 89 ? 25.234 -17.030 -14.250 1.00 91.06 89 LEU A O 1
ATOM 712 N N . GLY A 1 90 ? 23.044 -17.135 -14.683 1.00 92.00 90 GLY A N 1
ATOM 713 C CA . GLY A 1 90 ? 22.909 -15.700 -14.845 1.00 92.00 90 GLY A CA 1
ATOM 714 C C . GLY A 1 90 ? 21.512 -15.285 -15.294 1.00 92.00 90 GLY A C 1
ATOM 715 O O . GLY A 1 90 ? 20.838 -16.066 -15.963 1.00 92.00 90 GLY A O 1
ATOM 716 N N . PRO A 1 91 ? 21.050 -14.069 -14.955 1.00 92.88 91 PRO A N 1
ATOM 717 C CA . PRO A 1 91 ? 19.745 -13.567 -15.385 1.00 92.88 91 PRO A CA 1
ATOM 718 C C . PRO A 1 91 ? 19.632 -13.235 -16.881 1.00 92.88 91 PRO A C 1
ATOM 720 O O . PRO A 1 91 ? 18.518 -12.995 -17.344 1.00 92.88 91 PRO A O 1
ATOM 723 N N . ILE A 1 92 ? 20.741 -13.158 -17.628 1.00 97.50 92 ILE A N 1
ATOM 724 C CA . ILE A 1 92 ? 20.760 -12.823 -19.063 1.00 97.50 92 ILE A CA 1
ATOM 725 C C . ILE A 1 92 ? 21.717 -13.768 -19.799 1.00 97.50 92 ILE A C 1
ATOM 727 O O . ILE A 1 92 ? 22.831 -13.992 -19.321 1.00 97.50 92 ILE A O 1
ATOM 731 N N . GLN A 1 93 ? 21.321 -14.263 -20.976 1.00 98.00 93 GLN A N 1
ATOM 732 C CA . GLN A 1 93 ? 22.174 -15.070 -21.855 1.00 98.00 93 GLN A CA 1
ATOM 733 C C . GLN A 1 93 ? 22.017 -14.716 -23.339 1.00 98.00 93 GLN A C 1
ATOM 735 O O . GLN A 1 93 ? 21.022 -14.113 -23.740 1.00 98.00 93 GLN A O 1
ATOM 740 N N . SER A 1 94 ? 22.976 -15.109 -24.177 1.00 98.06 94 SER A N 1
ATOM 741 C CA . SER A 1 94 ? 22.801 -15.084 -25.632 1.00 98.06 94 SER A CA 1
ATOM 742 C C . SER A 1 94 ? 21.697 -16.060 -26.055 1.00 98.06 94 SER A C 1
ATOM 744 O O . SER A 1 94 ? 21.562 -17.132 -25.486 1.00 98.06 94 SER A O 1
ATOM 746 N N . ALA A 1 95 ? 20.903 -15.744 -27.078 1.00 97.12 95 ALA A N 1
ATOM 747 C CA . ALA A 1 95 ? 19.821 -16.643 -27.511 1.00 97.12 95 ALA A CA 1
ATOM 748 C C . ALA A 1 95 ? 20.326 -17.947 -28.164 1.00 97.12 95 ALA A C 1
ATOM 750 O O . ALA A 1 95 ? 19.562 -18.884 -28.380 1.00 97.12 95 ALA A O 1
ATOM 751 N N . GLN A 1 96 ? 21.606 -17.987 -28.538 1.00 96.56 96 GLN A N 1
ATOM 752 C CA . GLN A 1 96 ? 22.269 -19.128 -29.164 1.00 96.56 96 GLN A CA 1
ATOM 753 C C . GLN A 1 96 ? 23.695 -19.270 -28.613 1.00 96.56 96 GLN A C 1
ATOM 755 O O . GLN A 1 96 ? 24.261 -18.267 -28.149 1.00 96.56 96 GLN A O 1
ATOM 760 N N . PRO A 1 97 ? 24.297 -20.471 -28.699 1.00 97.25 97 PRO A N 1
ATOM 761 C CA . PRO A 1 97 ? 25.714 -20.646 -28.434 1.00 97.25 97 PRO A CA 1
ATOM 762 C C . PRO A 1 97 ? 26.548 -19.727 -29.330 1.00 97.25 97 PRO A C 1
ATOM 764 O O . PRO A 1 97 ? 26.295 -19.607 -30.528 1.00 97.25 97 PRO A O 1
ATOM 767 N N . HIS A 1 98 ? 27.542 -19.059 -28.756 1.00 94.19 98 HIS A N 1
ATOM 768 C CA . HIS A 1 98 ? 28.277 -18.000 -29.426 1.00 94.19 98 HIS A CA 1
ATOM 769 C C . HIS A 1 98 ? 29.281 -18.521 -30.458 1.00 94.19 98 HIS A C 1
ATOM 771 O O . HIS A 1 98 ? 29.656 -17.765 -31.342 1.00 94.19 98 HIS A O 1
ATOM 777 N N . ALA A 1 99 ? 29.729 -19.781 -30.376 1.00 93.69 99 ALA A N 1
ATOM 778 C CA . ALA A 1 99 ? 30.653 -20.395 -31.344 1.00 93.69 99 ALA A CA 1
ATOM 779 C C . ALA A 1 99 ? 31.893 -19.522 -31.668 1.00 93.69 99 ALA A C 1
ATOM 781 O O . ALA A 1 99 ? 32.318 -19.407 -32.815 1.00 93.69 99 ALA A O 1
ATOM 782 N N . GLY A 1 100 ? 32.450 -18.855 -30.650 1.00 90.75 100 GLY A N 1
ATOM 783 C CA . GLY A 1 100 ? 33.582 -17.924 -30.782 1.00 90.75 100 GLY A CA 1
ATOM 784 C C . GLY A 1 100 ? 33.219 -16.483 -31.176 1.00 90.75 100 GLY A C 1
ATOM 785 O O . GLY A 1 100 ? 34.082 -15.609 -31.155 1.00 90.75 100 GLY A O 1
ATOM 786 N N . VAL A 1 101 ? 31.951 -16.187 -31.478 1.00 93.88 101 VAL A N 1
ATOM 787 C CA . VAL A 1 101 ? 31.469 -14.818 -31.713 1.00 93.88 101 VAL A CA 1
ATOM 788 C C . VAL A 1 101 ? 31.590 -14.005 -30.426 1.00 93.88 101 VAL A C 1
ATOM 790 O O . VAL A 1 101 ? 31.172 -14.455 -29.363 1.00 93.88 101 VAL A O 1
ATOM 793 N N . ALA A 1 102 ? 32.160 -12.802 -30.516 1.00 93.69 102 ALA A N 1
ATOM 794 C CA . ALA A 1 102 ? 32.313 -11.904 -29.373 1.00 93.69 102 ALA A CA 1
ATOM 795 C C . ALA A 1 102 ? 30.950 -11.402 -28.843 1.00 93.69 102 ALA A C 1
ATOM 797 O O . ALA A 1 102 ? 30.028 -11.224 -29.642 1.00 93.69 102 ALA A O 1
ATOM 798 N N . PRO A 1 103 ? 30.821 -11.082 -27.540 1.00 96.19 103 PRO A N 1
ATOM 799 C CA . PRO A 1 103 ? 29.537 -10.717 -26.932 1.00 96.19 103 PRO A CA 1
ATOM 800 C C . PRO A 1 103 ? 28.802 -9.570 -27.646 1.00 96.19 103 PRO A C 1
ATOM 802 O O . PRO A 1 103 ? 27.619 -9.681 -27.946 1.00 96.19 103 PRO A O 1
ATOM 805 N N . TYR A 1 104 ? 29.504 -8.490 -28.001 1.00 95.75 104 TYR A N 1
ATOM 806 C CA . TYR A 1 104 ? 28.917 -7.320 -28.676 1.00 95.75 104 TYR A CA 1
ATOM 807 C C . TYR A 1 104 ? 28.467 -7.578 -30.125 1.00 95.75 104 TYR A C 1
ATOM 809 O O . TYR A 1 104 ? 27.804 -6.741 -30.729 1.00 95.75 104 TYR A O 1
ATOM 817 N N . LYS A 1 105 ? 28.826 -8.733 -30.699 1.00 95.06 105 LYS A N 1
ATOM 818 C CA . LYS A 1 105 ? 28.388 -9.170 -32.033 1.00 95.06 105 LYS A CA 1
ATOM 819 C C . LYS A 1 105 ? 27.193 -10.126 -31.974 1.00 95.06 105 LYS A C 1
ATOM 821 O O . LYS A 1 105 ? 26.666 -10.506 -33.017 1.00 95.06 105 LYS A O 1
ATOM 826 N N . VAL A 1 106 ? 26.763 -10.531 -30.778 1.00 96.00 106 VAL A N 1
ATOM 827 C CA . VAL A 1 106 ? 25.577 -11.370 -30.598 1.00 96.00 106 VAL A CA 1
ATOM 828 C C . VAL A 1 106 ? 24.325 -10.547 -30.887 1.00 96.00 106 VAL A C 1
ATOM 830 O O . VAL A 1 106 ? 24.067 -9.540 -30.233 1.00 96.00 106 VAL A O 1
ATOM 833 N N . ALA A 1 107 ? 23.521 -11.012 -31.843 1.00 91.94 107 ALA A N 1
ATOM 834 C CA . ALA A 1 107 ? 22.333 -10.293 -32.298 1.00 91.94 107 ALA A CA 1
ATOM 835 C C . ALA A 1 107 ? 21.128 -10.400 -31.349 1.00 91.94 107 ALA A C 1
ATOM 837 O O . ALA A 1 107 ? 20.270 -9.521 -31.354 1.00 91.94 107 ALA A O 1
ATOM 838 N N . ARG A 1 108 ? 21.021 -11.489 -30.575 1.00 96.56 108 ARG A N 1
ATOM 839 C CA . ARG A 1 108 ? 19.853 -11.777 -29.731 1.00 96.56 108 ARG A CA 1
ATOM 840 C C . ARG A 1 108 ? 20.264 -12.208 -28.338 1.00 96.56 108 ARG A C 1
ATOM 842 O O . ARG A 1 108 ? 21.105 -13.092 -28.175 1.00 96.56 108 ARG A O 1
ATOM 849 N N . TRP A 1 109 ? 19.597 -11.616 -27.363 1.00 97.81 109 TRP A N 1
ATOM 850 C CA . TRP A 1 109 ? 19.776 -11.877 -25.948 1.00 97.81 109 TRP A CA 1
ATOM 851 C C . TRP A 1 109 ? 18.435 -12.252 -25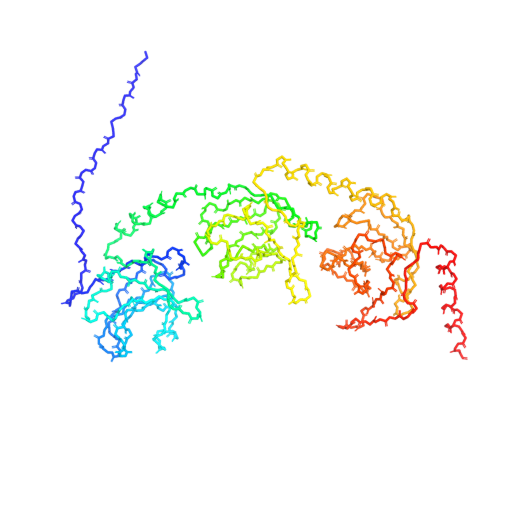.327 1.00 97.81 109 TRP A C 1
ATOM 853 O O . TRP A 1 109 ? 17.373 -11.827 -25.788 1.00 97.81 109 TRP A O 1
ATOM 863 N N . GLN A 1 110 ? 18.506 -13.071 -24.291 1.00 97.19 110 GLN A N 1
ATOM 864 C CA . GLN A 1 110 ? 17.374 -13.560 -23.528 1.00 97.19 110 GLN A CA 1
ATOM 865 C C . GLN A 1 110 ? 17.571 -13.224 -22.056 1.00 97.19 110 GLN A C 1
ATOM 867 O O . GLN A 1 110 ? 18.708 -13.159 -21.586 1.00 97.19 110 GLN A O 1
ATOM 872 N N . TYR A 1 111 ? 16.480 -13.052 -21.317 1.00 94.25 111 TYR A N 1
ATOM 873 C CA . TYR A 1 111 ? 16.512 -13.011 -19.857 1.00 94.25 111 TYR A CA 1
ATOM 874 C C . TYR A 1 111 ? 15.759 -14.195 -19.262 1.00 94.25 111 TYR A C 1
ATOM 876 O O . TYR A 1 111 ? 14.823 -14.708 -19.873 1.00 94.25 111 TYR A O 1
ATOM 884 N N . HIS A 1 112 ? 16.153 -14.588 -18.056 1.00 91.06 112 HIS A N 1
ATOM 885 C CA . HIS A 1 112 ? 15.455 -15.598 -17.273 1.00 91.06 112 HIS A CA 1
ATOM 886 C C . HIS A 1 112 ? 14.494 -14.913 -16.298 1.00 91.06 112 HIS A C 1
ATOM 888 O O . HIS A 1 112 ? 14.902 -14.027 -15.540 1.00 91.06 112 HIS A O 1
ATOM 894 N N . ASP A 1 113 ? 13.214 -15.280 -16.317 1.00 83.50 113 ASP A N 1
ATOM 895 C CA . ASP A 1 113 ? 12.194 -14.691 -15.435 1.00 83.50 113 ASP A CA 1
ATOM 896 C C . ASP A 1 113 ? 12.054 -15.422 -14.082 1.00 83.50 113 ASP A C 1
ATOM 898 O O . ASP A 1 113 ? 11.318 -14.984 -13.196 1.00 83.50 113 ASP A O 1
ATOM 902 N N . GLY A 1 114 ? 12.810 -16.510 -13.911 1.00 85.94 114 GLY A N 1
ATOM 903 C CA . GLY A 1 114 ? 12.740 -17.425 -12.772 1.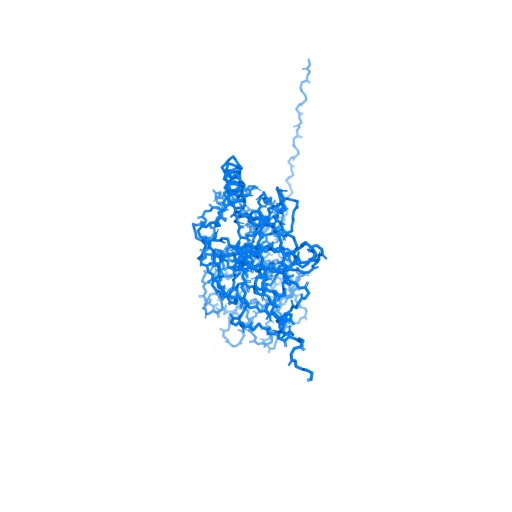00 85.94 114 GLY A CA 1
ATOM 904 C C . GLY A 1 114 ? 12.155 -18.790 -13.134 1.00 85.94 114 GLY A C 1
ATOM 905 O O . GLY A 1 114 ? 12.317 -19.722 -12.352 1.00 85.94 114 GLY A O 1
ATOM 906 N N . SER A 1 115 ? 11.520 -18.913 -14.300 1.00 88.38 115 SER A N 1
ATOM 907 C CA . SER A 1 115 ? 10.979 -20.164 -14.838 1.00 88.38 115 SER A CA 1
ATOM 908 C C . SER A 1 115 ? 11.540 -20.474 -16.223 1.00 88.38 115 SER A C 1
ATOM 910 O O . SER A 1 115 ? 12.052 -21.571 -16.421 1.00 88.38 115 SER A O 1
ATOM 912 N N . ASP A 1 116 ? 11.487 -19.509 -17.146 1.00 93.12 116 ASP A N 1
ATOM 913 C CA . ASP A 1 116 ? 11.848 -19.704 -18.550 1.00 93.12 116 ASP A CA 1
ATOM 914 C C . ASP A 1 116 ? 12.726 -18.566 -19.098 1.00 93.12 116 ASP A C 1
ATOM 916 O O . ASP A 1 116 ? 12.891 -17.492 -18.505 1.00 93.12 116 ASP A O 1
ATOM 920 N N . TRP A 1 117 ? 13.324 -18.829 -20.264 1.00 95.31 117 TRP A N 1
ATOM 921 C CA . TRP A 1 117 ? 14.101 -17.858 -21.031 1.00 95.31 117 TRP A CA 1
ATOM 922 C C . TRP A 1 117 ? 13.230 -17.144 -22.062 1.00 95.31 117 TRP A C 1
ATOM 924 O O . TRP A 1 117 ? 12.571 -17.778 -22.887 1.00 95.31 117 TRP A O 1
ATOM 934 N N . HIS A 1 118 ? 13.294 -15.814 -22.071 1.00 92.38 118 HIS A N 1
ATOM 935 C CA . HIS A 1 118 ? 12.524 -14.970 -22.981 1.00 92.38 118 HIS A CA 1
ATOM 936 C C . HIS A 1 118 ? 13.440 -14.081 -23.808 1.00 92.38 118 HIS A C 1
ATOM 938 O O . HIS A 1 118 ? 14.318 -13.418 -23.260 1.00 92.38 118 HIS A O 1
ATOM 944 N N . ASP A 1 119 ? 13.205 -14.028 -25.120 1.00 95.75 119 ASP A N 1
ATOM 945 C CA . ASP A 1 119 ? 13.865 -13.061 -25.995 1.00 95.75 119 ASP A CA 1
ATOM 946 C C . ASP A 1 119 ? 13.531 -11.628 -25.589 1.00 95.75 119 ASP A C 1
ATOM 948 O O . ASP A 1 119 ? 12.367 -11.275 -25.393 1.00 95.75 119 ASP A O 1
ATOM 952 N N . ASP A 1 120 ? 14.556 -10.784 -25.529 1.00 90.31 120 ASP A N 1
ATOM 953 C CA . ASP A 1 120 ? 14.396 -9.374 -25.212 1.00 90.31 120 ASP A CA 1
ATOM 954 C C . ASP A 1 120 ? 15.267 -8.529 -26.139 1.00 90.31 120 ASP A C 1
ATOM 956 O O . ASP A 1 120 ? 16.474 -8.364 -25.955 1.00 90.31 120 ASP A O 1
ATOM 960 N N . ALA A 1 121 ? 14.615 -7.960 -27.154 1.00 90.38 121 ALA A N 1
ATOM 961 C CA . ALA A 1 121 ? 15.239 -7.054 -28.115 1.00 90.38 121 ALA A CA 1
ATOM 962 C C . ALA A 1 121 ? 15.746 -5.749 -27.469 1.00 90.38 121 ALA A C 1
ATOM 964 O O . ALA A 1 121 ? 16.470 -4.976 -28.100 1.00 90.38 121 ALA A O 1
ATOM 965 N N . SER A 1 122 ? 15.373 -5.474 -26.215 1.00 88.69 122 SER A N 1
ATOM 966 C CA . SER A 1 122 ? 15.903 -4.354 -25.450 1.00 88.69 122 SER A CA 1
ATOM 967 C C . SER A 1 122 ? 17.257 -4.658 -24.795 1.00 88.69 122 SER A C 1
ATOM 969 O O . SER A 1 122 ? 17.882 -3.723 -24.287 1.00 88.69 122 SER A O 1
ATOM 971 N N . ILE A 1 123 ? 17.752 -5.896 -24.848 1.00 95.19 123 ILE A N 1
ATOM 972 C CA . ILE A 1 123 ? 19.075 -6.255 -24.337 1.00 95.19 123 ILE A CA 1
ATOM 973 C C . ILE A 1 123 ? 20.106 -6.185 -25.466 1.00 95.19 123 ILE A C 1
ATOM 975 O O . ILE A 1 123 ? 19.937 -6.787 -26.525 1.00 95.19 123 ILE A O 1
ATOM 979 N N . SER A 1 124 ? 21.198 -5.457 -25.240 1.00 96.00 124 SER A N 1
ATOM 980 C CA . SER A 1 124 ? 22.307 -5.370 -26.193 1.00 96.00 124 SER A CA 1
ATOM 981 C C . SER A 1 124 ? 23.637 -5.140 -25.489 1.00 96.00 124 SER A C 1
ATOM 983 O O . SER A 1 124 ? 23.703 -4.391 -24.513 1.00 96.00 124 SER A O 1
ATOM 985 N N . VAL A 1 125 ? 24.702 -5.724 -26.032 1.00 97.12 125 VAL A N 1
ATOM 986 C CA . VAL A 1 125 ? 26.081 -5.488 -25.593 1.00 97.12 125 VAL A CA 1
ATOM 987 C C . VAL A 1 125 ? 26.780 -4.637 -26.639 1.00 97.12 125 VAL A C 1
ATOM 989 O O . VAL A 1 125 ? 26.724 -4.948 -27.824 1.00 97.12 125 VAL A O 1
ATOM 992 N N . LEU A 1 126 ? 27.412 -3.558 -26.200 1.00 96.38 126 LEU A N 1
ATOM 993 C CA . LEU A 1 126 ? 28.000 -2.539 -27.063 1.00 96.38 126 LEU A CA 1
ATOM 994 C C . LEU A 1 126 ? 29.499 -2.443 -26.789 1.00 96.38 126 LEU A C 1
ATOM 996 O O . LEU A 1 126 ? 29.934 -2.621 -25.650 1.00 96.38 126 LEU A O 1
ATOM 1000 N N . ALA A 1 127 ? 30.283 -2.183 -27.834 1.00 94.69 127 ALA A N 1
ATOM 1001 C CA . ALA A 1 127 ? 31.741 -2.072 -27.738 1.00 94.69 127 ALA A CA 1
ATOM 1002 C C . ALA A 1 127 ? 32.228 -0.624 -27.559 1.00 94.69 127 ALA A C 1
ATOM 1004 O O . ALA A 1 127 ? 33.414 -0.412 -27.332 1.00 94.69 127 ALA A O 1
ATOM 1005 N N . SER A 1 128 ? 31.322 0.356 -27.649 1.00 93.38 128 SER A N 1
ATOM 1006 C CA . SER A 1 128 ? 31.613 1.780 -27.478 1.00 93.38 128 SER A CA 1
ATOM 1007 C C . SER A 1 128 ? 30.689 2.421 -26.442 1.00 93.38 128 SER A C 1
ATOM 1009 O O . SER A 1 128 ? 29.473 2.193 -26.419 1.00 93.38 128 SER A O 1
ATOM 1011 N N . GLN A 1 129 ? 31.263 3.298 -25.617 1.00 92.19 129 GLN A N 1
ATOM 1012 C CA . GLN A 1 129 ? 30.511 4.131 -24.683 1.00 92.19 129 GLN A CA 1
ATOM 1013 C C . GLN A 1 129 ? 29.550 5.081 -25.411 1.00 92.19 129 GLN A C 1
ATOM 1015 O O . GLN A 1 129 ? 28.455 5.334 -24.912 1.00 92.19 129 GLN A O 1
ATOM 1020 N N . ILE A 1 130 ? 29.936 5.594 -26.584 1.00 91.25 130 ILE A N 1
ATOM 1021 C CA . ILE A 1 130 ? 29.118 6.521 -27.379 1.00 91.25 130 ILE A CA 1
ATOM 1022 C C . ILE A 1 130 ? 27.883 5.797 -27.923 1.00 91.25 130 ILE A C 1
ATOM 1024 O O . ILE A 1 130 ? 26.771 6.320 -27.867 1.00 91.25 130 ILE A O 1
ATOM 1028 N N . GLU A 1 131 ? 28.045 4.568 -28.415 1.00 92.75 131 GLU A N 1
ATOM 1029 C CA . GLU A 1 131 ? 26.909 3.737 -28.828 1.00 92.75 131 GLU A CA 1
ATOM 1030 C C . GLU A 1 131 ? 25.976 3.458 -27.651 1.00 92.75 131 GLU A C 1
ATOM 1032 O O . GLU A 1 131 ? 24.757 3.535 -27.802 1.00 92.75 131 GLU A O 1
ATOM 1037 N N . PHE A 1 132 ? 26.533 3.189 -26.468 1.00 92.06 132 PHE A N 1
ATOM 1038 C CA . PHE A 1 132 ? 25.752 2.963 -25.256 1.00 92.06 132 PHE A CA 1
ATOM 1039 C C . PHE A 1 132 ? 24.948 4.189 -24.832 1.00 92.06 132 PHE A C 1
ATOM 1041 O O . PHE A 1 132 ? 23.745 4.069 -24.589 1.00 92.06 132 PHE A O 1
ATOM 1048 N N . THR A 1 133 ? 25.562 5.371 -24.782 1.00 87.94 133 THR A N 1
ATOM 1049 C CA . THR A 1 133 ? 24.856 6.610 -24.431 1.00 87.94 133 THR A CA 1
ATOM 1050 C C . THR A 1 133 ? 23.796 6.962 -25.471 1.00 87.94 133 THR A C 1
ATOM 1052 O O . THR A 1 133 ? 22.674 7.303 -25.096 1.00 87.94 133 THR A O 1
ATOM 1055 N N . ASN A 1 134 ? 24.089 6.784 -26.761 1.00 88.00 134 ASN A N 1
ATOM 1056 C CA . ASN A 1 134 ? 23.125 6.995 -27.840 1.00 88.00 134 ASN A CA 1
ATOM 1057 C C . ASN A 1 134 ? 21.965 5.996 -27.787 1.00 88.00 134 ASN A C 1
ATOM 1059 O O . ASN A 1 134 ? 20.814 6.384 -27.971 1.00 88.00 134 ASN A O 1
ATOM 1063 N N . ALA A 1 135 ? 22.231 4.716 -27.523 1.00 87.69 135 ALA A N 1
ATOM 1064 C CA . ALA A 1 135 ? 21.197 3.694 -27.406 1.00 87.69 135 ALA A CA 1
ATOM 1065 C C . ALA A 1 135 ? 20.325 3.907 -26.158 1.00 87.69 135 ALA A C 1
ATOM 1067 O O . ALA A 1 135 ? 19.108 3.734 -26.232 1.00 87.69 135 ALA A O 1
ATOM 1068 N N . MET A 1 136 ? 20.920 4.343 -25.043 1.00 83.06 136 MET A N 1
ATOM 1069 C CA . MET A 1 136 ? 20.203 4.788 -23.844 1.00 83.06 136 MET A CA 1
ATOM 1070 C C . MET A 1 136 ? 19.296 5.983 -24.149 1.00 83.06 136 MET A C 1
ATOM 1072 O O . MET A 1 136 ? 18.102 5.915 -23.869 1.00 83.06 136 MET A O 1
ATOM 1076 N N . ALA A 1 137 ? 19.825 7.037 -24.777 1.00 80.06 137 ALA A N 1
ATOM 1077 C CA . ALA A 1 137 ? 19.056 8.226 -25.144 1.00 80.06 137 ALA A CA 1
ATOM 1078 C C . ALA A 1 137 ? 17.943 7.898 -26.153 1.00 80.06 137 ALA A C 1
ATOM 1080 O O . ALA A 1 137 ? 16.799 8.312 -25.993 1.00 80.06 137 ALA A O 1
ATOM 1081 N N . LYS A 1 138 ? 18.238 7.069 -27.161 1.00 78.56 138 LYS A N 1
ATOM 1082 C CA . LYS A 1 138 ? 17.253 6.618 -28.147 1.00 78.56 138 LYS A CA 1
ATOM 1083 C C . LYS A 1 138 ? 16.152 5.787 -27.502 1.00 78.56 138 LYS A C 1
ATOM 1085 O O . LYS A 1 138 ? 14.999 5.986 -27.850 1.00 78.56 138 LYS A O 1
ATOM 1090 N N . LYS A 1 139 ? 16.465 4.884 -26.565 1.00 72.25 139 LYS A N 1
ATOM 1091 C CA . LYS A 1 139 ? 15.432 4.139 -25.825 1.00 72.25 139 LYS A CA 1
ATOM 1092 C C . LYS A 1 139 ? 14.628 5.036 -24.889 1.00 72.25 139 LYS A C 1
ATOM 1094 O O . LYS A 1 139 ? 13.432 4.813 -24.768 1.00 72.25 139 LYS A O 1
ATOM 1099 N N . GLN A 1 140 ? 15.247 6.058 -24.301 1.00 66.06 140 GLN A N 1
ATOM 1100 C CA . GLN A 1 140 ? 14.544 7.082 -23.522 1.00 66.06 140 GLN A CA 1
ATOM 1101 C C . GLN A 1 140 ? 13.575 7.913 -24.377 1.00 66.06 140 GLN A C 1
ATOM 1103 O O . GLN A 1 140 ? 12.527 8.294 -23.876 1.00 66.06 140 GLN A O 1
ATOM 1108 N N . CYS A 1 141 ? 13.884 8.162 -25.655 1.00 52.75 141 CYS A N 1
ATOM 1109 C CA . CYS A 1 141 ? 12.993 8.884 -26.575 1.00 52.75 141 CYS A CA 1
ATOM 1110 C C . CYS A 1 141 ? 12.015 7.981 -27.353 1.00 52.75 141 CYS A C 1
ATOM 1112 O O . CYS A 1 141 ? 10.998 8.465 -27.834 1.00 52.75 141 CYS A O 1
ATOM 1114 N N . ALA A 1 142 ? 12.330 6.694 -27.539 1.00 52.09 142 ALA A N 1
ATOM 1115 C CA . ALA A 1 142 ? 11.537 5.751 -28.338 1.00 52.09 142 ALA A CA 1
ATOM 1116 C C . ALA A 1 142 ? 10.534 4.929 -27.515 1.00 52.09 142 ALA A C 1
ATOM 1118 O O . ALA A 1 142 ? 9.664 4.284 -28.100 1.00 52.09 142 ALA A O 1
ATOM 1119 N N . SER A 1 143 ? 10.609 4.956 -26.180 1.00 49.66 143 SER A N 1
ATOM 1120 C CA . SER A 1 143 ? 9.444 4.652 -25.349 1.00 49.66 143 SER A CA 1
ATOM 1121 C C . SER A 1 143 ? 8.467 5.815 -25.486 1.00 49.66 143 SER A C 1
ATOM 1123 O O . SER A 1 143 ? 8.494 6.738 -24.677 1.00 49.66 143 SER A O 1
ATOM 1125 N N . GLY A 1 144 ? 7.679 5.807 -26.562 1.00 44.59 144 GLY A N 1
ATOM 1126 C CA . GLY A 1 144 ? 6.605 6.768 -26.762 1.00 44.59 144 GLY A CA 1
ATOM 1127 C C . GLY A 1 144 ? 5.731 6.832 -25.514 1.00 44.59 144 GLY A C 1
ATOM 1128 O O . GLY A 1 144 ? 5.089 5.850 -25.158 1.00 44.59 144 GLY A O 1
ATOM 1129 N N . ASP A 1 145 ? 5.812 7.972 -24.841 1.00 41.91 145 ASP A N 1
ATOM 1130 C CA . ASP A 1 145 ? 4.820 8.651 -24.016 1.00 41.91 145 ASP A CA 1
ATOM 1131 C C . ASP A 1 145 ? 3.478 7.919 -23.790 1.00 41.91 145 ASP A C 1
ATOM 1133 O O . ASP A 1 145 ? 2.419 8.387 -24.200 1.00 41.91 145 ASP A O 1
ATOM 1137 N N . GLU A 1 146 ? 3.464 6.849 -22.996 1.00 52.47 146 GLU A N 1
ATOM 1138 C CA . GLU A 1 146 ? 2.600 6.939 -21.818 1.00 52.47 146 GLU A CA 1
ATOM 1139 C C . GLU A 1 146 ? 3.429 7.661 -20.763 1.00 52.47 146 GLU A C 1
ATOM 1141 O O . GLU A 1 146 ? 4.156 7.062 -19.968 1.00 52.47 146 GLU A O 1
ATOM 1146 N N . GLU A 1 147 ? 3.407 8.992 -20.847 1.00 75.81 147 GLU A N 1
ATOM 1147 C CA . GLU A 1 147 ? 4.089 9.874 -19.916 1.00 75.81 147 GLU A CA 1
ATOM 1148 C C . GLU A 1 147 ? 3.535 9.589 -18.518 1.00 75.81 147 GLU A C 1
ATOM 1150 O O . GLU A 1 147 ? 2.467 10.059 -18.132 1.00 75.81 147 GLU A O 1
ATOM 1155 N N . HIS A 1 148 ? 4.238 8.737 -17.766 1.00 87.12 148 HIS A N 1
ATOM 1156 C CA . HIS A 1 148 ? 3.908 8.461 -16.376 1.00 87.12 148 HIS A CA 1
ATOM 1157 C C . HIS A 1 148 ? 3.708 9.795 -15.651 1.00 87.12 148 HIS A C 1
ATOM 1159 O O . HIS A 1 148 ? 4.663 10.592 -15.632 1.00 87.12 148 HIS A O 1
ATOM 1165 N N . PRO A 1 149 ? 2.539 10.025 -15.032 1.00 92.69 149 PRO A N 1
ATOM 1166 C CA . PRO A 1 149 ? 2.170 11.345 -14.559 1.00 92.69 149 PRO A CA 1
ATOM 1167 C C . PRO A 1 149 ? 3.154 11.834 -13.485 1.00 92.69 149 PRO A C 1
ATOM 1169 O O . PRO A 1 149 ? 3.656 11.031 -12.682 1.00 92.69 149 PRO A O 1
ATOM 1172 N N . PRO A 1 150 ? 3.461 13.145 -13.457 1.00 94.19 150 PRO A N 1
ATOM 1173 C CA . PRO A 1 150 ? 4.413 13.718 -12.505 1.00 94.19 150 PRO A CA 1
ATOM 1174 C C . PRO A 1 150 ? 3.926 13.594 -11.056 1.00 94.19 150 PRO A C 1
ATOM 1176 O O . PRO A 1 150 ? 4.742 13.433 -10.146 1.00 94.19 150 PRO A O 1
ATOM 1179 N N . SER A 1 151 ? 2.607 13.590 -10.860 1.00 96.56 151 SER A N 1
ATOM 1180 C CA . SER A 1 151 ? 1.967 13.354 -9.572 1.00 96.56 151 SER A CA 1
ATOM 1181 C C . SER A 1 151 ? 0.852 12.321 -9.693 1.00 96.56 151 SER A C 1
ATOM 1183 O O . SER A 1 151 ? 0.155 12.237 -10.703 1.00 96.56 151 SER A O 1
ATOM 1185 N N . LEU A 1 152 ? 0.672 11.554 -8.628 1.00 97.94 152 LEU A N 1
ATOM 1186 C CA . LEU A 1 152 ? -0.418 10.611 -8.428 1.00 97.94 152 LEU A CA 1
ATOM 1187 C C . LEU A 1 152 ? -1.114 10.936 -7.113 1.00 97.94 152 LEU A C 1
ATOM 1189 O O . LEU A 1 152 ? -0.490 11.442 -6.189 1.00 97.94 152 LEU A O 1
ATOM 1193 N N . TRP A 1 153 ? -2.394 10.625 -7.013 1.00 97.94 153 TRP A N 1
ATOM 1194 C CA . TRP A 1 153 ? -3.166 10.745 -5.788 1.00 97.94 153 TRP A CA 1
ATOM 1195 C C . TRP A 1 153 ? -3.693 9.375 -5.405 1.00 97.94 153 TRP A C 1
ATOM 1197 O O . TRP A 1 153 ? -4.449 8.774 -6.168 1.00 97.94 153 TRP A O 1
ATOM 1207 N N . LEU A 1 154 ? -3.276 8.891 -4.237 1.00 97.56 154 LEU A N 1
ATOM 1208 C CA . LEU A 1 154 ? -3.714 7.618 -3.680 1.00 97.56 154 LEU A CA 1
ATOM 1209 C C . LEU A 1 154 ? -4.871 7.851 -2.711 1.00 97.56 154 LEU A C 1
ATOM 1211 O O . LEU A 1 154 ? -4.760 8.627 -1.759 1.00 97.56 154 LEU A O 1
ATOM 1215 N N . LEU A 1 155 ? -5.961 7.130 -2.936 1.00 95.88 155 LEU A N 1
ATOM 1216 C CA . LEU A 1 155 ? -7.081 7.009 -2.020 1.00 95.88 155 LEU A CA 1
ATOM 1217 C C . LEU A 1 155 ? -7.161 5.560 -1.560 1.00 95.88 155 LEU A C 1
ATOM 1219 O O . LEU A 1 155 ? -7.117 4.635 -2.366 1.00 95.88 155 LEU A O 1
ATOM 1223 N N . SER A 1 156 ? -7.229 5.374 -0.251 1.00 93.19 156 SER A N 1
ATOM 1224 C CA . SER A 1 156 ? -7.293 4.074 0.403 1.00 93.19 156 SER A CA 1
ATOM 1225 C C . SER A 1 156 ? -7.815 4.292 1.823 1.00 93.19 156 SER A C 1
ATOM 1227 O O . SER A 1 156 ? -7.026 4.575 2.732 1.00 93.19 156 SER A O 1
ATOM 1229 N N . PRO A 1 157 ? -9.139 4.177 2.050 1.00 85.12 157 PRO A N 1
ATOM 1230 C CA . PRO A 1 157 ? -9.742 4.402 3.367 1.00 85.12 157 PRO A CA 1
ATOM 1231 C C . PRO A 1 157 ? -9.101 3.561 4.478 1.00 85.12 157 PRO A C 1
ATOM 1233 O O . PRO A 1 157 ? -9.030 3.978 5.634 1.00 85.12 157 PRO A O 1
ATOM 1236 N N . ARG A 1 158 ? -8.601 2.376 4.109 1.00 83.62 158 ARG A N 1
ATOM 1237 C CA . ARG A 1 158 ? -7.948 1.420 5.002 1.00 83.62 158 ARG A CA 1
ATOM 1238 C C . ARG A 1 158 ? -6.569 1.888 5.477 1.00 83.62 158 ARG A C 1
ATOM 1240 O O . ARG A 1 158 ? -6.228 1.702 6.646 1.00 83.62 158 ARG A O 1
ATOM 1247 N N . TYR A 1 159 ? -5.803 2.533 4.598 1.00 86.88 159 TYR A N 1
ATOM 1248 C CA . TYR A 1 159 ? -4.460 3.043 4.878 1.00 86.88 159 TYR A CA 1
ATOM 1249 C C . TYR A 1 159 ? -4.460 4.568 4.856 1.00 86.88 159 TYR A C 1
ATOM 1251 O O . TYR A 1 159 ? -3.827 5.194 4.010 1.00 86.88 159 TYR A O 1
ATOM 1259 N N . ALA A 1 160 ? -5.176 5.171 5.810 1.00 86.06 160 ALA A N 1
ATOM 1260 C CA . ALA A 1 160 ? -5.348 6.620 5.888 1.00 86.06 160 ALA A CA 1
ATOM 1261 C C . ALA A 1 160 ? -4.020 7.405 5.860 1.00 86.06 160 ALA A C 1
ATOM 1263 O O . ALA A 1 160 ? -3.962 8.470 5.253 1.00 86.06 160 ALA A O 1
ATOM 1264 N N . ASN A 1 161 ? -2.956 6.860 6.461 1.00 87.44 161 ASN A N 1
ATOM 1265 C CA . ASN A 1 161 ? -1.614 7.451 6.483 1.00 87.44 161 ASN A CA 1
ATOM 1266 C C . ASN A 1 161 ? -0.895 7.417 5.125 1.00 87.44 161 ASN A C 1
ATOM 1268 O O . ASN A 1 161 ? 0.038 8.185 4.924 1.00 87.44 161 ASN A O 1
ATOM 1272 N N . LEU A 1 162 ? -1.319 6.553 4.202 1.00 94.19 162 LEU A N 1
ATOM 1273 C CA . LEU A 1 162 ? -0.768 6.450 2.850 1.00 94.19 162 LEU A CA 1
ATOM 1274 C C . LEU A 1 162 ? -1.584 7.225 1.814 1.00 94.19 162 LEU A C 1
ATOM 1276 O O . LEU A 1 162 ? -1.192 7.262 0.653 1.00 94.19 162 LEU A O 1
ATOM 1280 N N . GLN A 1 163 ? -2.698 7.850 2.195 1.00 94.50 163 GLN A N 1
ATOM 1281 C CA . GLN A 1 163 ? -3.499 8.645 1.265 1.00 94.50 163 GLN A CA 1
ATOM 1282 C C . GLN A 1 163 ? -2.828 9.985 0.929 1.00 94.50 163 GLN A C 1
ATOM 1284 O O . GLN A 1 163 ? -2.049 10.521 1.719 1.00 94.50 163 GLN A O 1
ATOM 1289 N N . GLY A 1 164 ? -3.172 10.553 -0.228 1.00 95.81 164 GLY A N 1
ATOM 1290 C CA . GLY A 1 164 ? -2.754 11.895 -0.644 1.00 95.81 164 GLY A CA 1
ATOM 1291 C C . GLY A 1 164 ? -1.893 11.919 -1.905 1.00 95.81 164 GLY A C 1
ATOM 1292 O O . GLY A 1 164 ? -1.910 10.979 -2.699 1.00 95.81 164 GLY A O 1
ATOM 1293 N N . GLU A 1 165 ? -1.174 13.026 -2.099 1.00 97.88 165 GLU A N 1
ATOM 1294 C CA . GLU A 1 165 ? -0.319 13.262 -3.267 1.00 97.88 165 GLU A CA 1
ATOM 1295 C C . GLU A 1 165 ? 0.986 12.451 -3.179 1.00 97.88 165 GLU A C 1
ATOM 1297 O O . GLU A 1 165 ? 1.642 12.392 -2.141 1.00 97.88 165 GLU A O 1
ATOM 1302 N N . TYR A 1 166 ? 1.399 11.887 -4.307 1.00 98.38 166 TYR A N 1
ATOM 1303 C CA . TYR A 1 166 ? 2.656 11.197 -4.541 1.00 98.38 166 TYR A CA 1
ATOM 1304 C C . TYR A 1 166 ? 3.367 11.850 -5.719 1.00 98.38 166 TYR A C 1
ATOM 1306 O O . TYR A 1 166 ? 2.817 11.912 -6.815 1.00 98.38 166 TYR A O 1
ATOM 1314 N N . ARG A 1 167 ? 4.609 12.293 -5.523 1.00 97.62 167 ARG A N 1
ATOM 1315 C CA . ARG A 1 167 ? 5.421 12.927 -6.568 1.00 97.62 167 ARG A CA 1
ATOM 1316 C C . ARG A 1 167 ? 6.454 11.976 -7.133 1.00 97.62 167 ARG A C 1
ATOM 1318 O O . ARG A 1 167 ? 7.202 11.327 -6.392 1.00 97.62 167 ARG A O 1
ATOM 1325 N N . LYS A 1 168 ? 6.509 11.935 -8.461 1.00 96.81 168 LYS A N 1
ATOM 1326 C CA . LYS A 1 168 ? 7.475 11.157 -9.227 1.00 96.81 168 LYS A CA 1
ATOM 1327 C C . LYS A 1 168 ? 8.889 11.608 -8.877 1.00 96.81 168 LYS A C 1
ATOM 1329 O O . LYS A 1 168 ? 9.197 12.795 -8.870 1.00 96.81 168 LYS A O 1
ATOM 1334 N N . GLN A 1 169 ? 9.755 10.648 -8.594 1.00 95.31 169 GLN A N 1
ATOM 1335 C CA . GLN A 1 169 ? 11.172 10.880 -8.366 1.00 95.31 169 GLN A CA 1
ATOM 1336 C C . GLN A 1 169 ? 11.878 10.883 -9.726 1.00 95.31 169 GLN A C 1
ATOM 1338 O O . GLN A 1 169 ? 12.013 9.834 -10.357 1.00 95.31 169 GLN A O 1
ATOM 1343 N N . GLU A 1 170 ? 12.294 12.060 -10.204 1.00 85.25 170 GLU A N 1
ATOM 1344 C CA . GLU A 1 170 ? 12.764 12.268 -11.586 1.00 85.25 170 GLU A CA 1
ATOM 1345 C C . GLU A 1 170 ? 13.864 11.282 -12.002 1.00 85.25 170 GLU A C 1
ATOM 1347 O O . GLU A 1 170 ? 13.778 10.645 -13.057 1.00 85.25 170 GLU A O 1
ATOM 1352 N N . THR A 1 171 ? 14.857 11.105 -11.129 1.00 83.19 171 THR A N 1
ATOM 1353 C CA . THR A 1 171 ? 16.062 10.307 -11.381 1.00 83.19 171 THR A CA 1
ATOM 1354 C C . THR A 1 171 ? 15.965 8.869 -10.886 1.00 83.19 171 THR A C 1
ATOM 1356 O O . THR A 1 171 ? 16.779 8.034 -11.284 1.00 83.19 171 THR A O 1
ATOM 1359 N N . ARG A 1 172 ? 14.982 8.544 -10.038 1.00 88.31 172 ARG A N 1
ATOM 1360 C CA . ARG A 1 172 ? 14.853 7.201 -9.472 1.00 88.31 172 ARG A CA 1
ATOM 1361 C C . ARG A 1 172 ? 14.017 6.313 -10.385 1.00 88.31 172 ARG A C 1
ATOM 1363 O O . ARG A 1 172 ? 12.942 6.685 -10.866 1.00 88.31 172 ARG A O 1
ATOM 1370 N N . ARG A 1 173 ? 14.527 5.108 -10.614 1.00 87.06 173 ARG A N 1
ATOM 1371 C CA . ARG A 1 173 ? 13.843 4.043 -11.341 1.00 87.06 173 ARG A CA 1
ATOM 1372 C C . ARG A 1 173 ? 14.033 2.745 -10.580 1.00 87.06 173 ARG A C 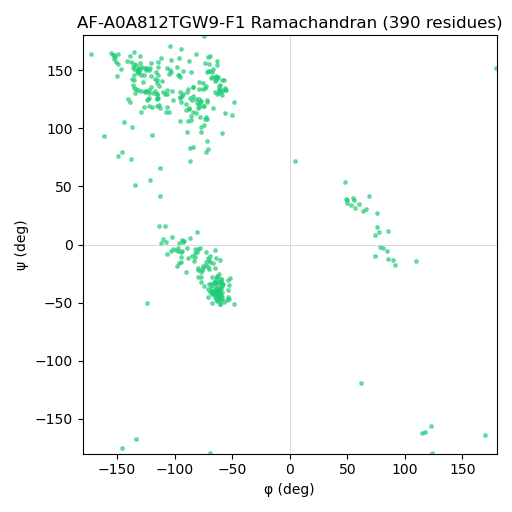1
ATOM 1374 O O . ARG A 1 173 ? 15.155 2.426 -10.205 1.00 87.06 173 ARG A O 1
ATOM 1381 N N . GLU A 1 174 ? 12.964 1.983 -10.427 1.00 87.25 174 GLU A N 1
ATOM 1382 C CA . GLU A 1 174 ? 13.018 0.623 -9.901 1.00 87.25 174 GLU A CA 1
ATOM 1383 C C . GLU A 1 174 ? 12.575 -0.306 -11.018 1.00 87.25 174 GLU A C 1
ATOM 1385 O O . GLU A 1 174 ? 11.476 -0.175 -11.556 1.00 87.25 174 GLU A O 1
ATOM 1390 N N . ARG A 1 175 ? 13.472 -1.211 -11.426 1.00 85.88 175 ARG A N 1
ATOM 1391 C CA . ARG A 1 175 ? 13.199 -2.197 -12.489 1.00 85.88 175 ARG A CA 1
ATOM 1392 C C . ARG A 1 175 ? 12.755 -1.549 -13.810 1.00 85.88 175 ARG A C 1
ATOM 1394 O O . ARG A 1 175 ? 11.885 -2.054 -14.511 1.00 85.88 175 ARG A O 1
ATOM 1401 N N . GLY A 1 176 ? 13.364 -0.408 -14.131 1.00 84.81 176 GLY A N 1
ATOM 1402 C CA . GLY A 1 176 ? 13.079 0.369 -15.339 1.00 84.81 176 GLY A CA 1
ATOM 1403 C C . GLY A 1 176 ? 11.838 1.264 -15.246 1.00 84.81 176 GLY A C 1
ATOM 1404 O O . GLY A 1 176 ? 11.587 2.026 -16.172 1.00 84.81 176 GLY A O 1
ATOM 1405 N N . GLN A 1 177 ? 11.100 1.228 -14.135 1.00 91.38 177 GLN A N 1
ATOM 1406 C CA . GLN A 1 177 ? 9.859 1.976 -13.936 1.00 91.38 177 GLN A CA 1
ATOM 1407 C C . GLN A 1 177 ? 10.051 3.153 -12.968 1.00 91.38 177 GLN A C 1
ATOM 1409 O O . GLN A 1 177 ? 10.935 3.085 -12.111 1.00 91.38 177 GLN A O 1
ATOM 1414 N N . PRO A 1 178 ? 9.277 4.250 -13.081 1.00 94.75 178 PRO A N 1
ATOM 1415 C CA . PRO A 1 178 ? 9.365 5.356 -12.134 1.00 94.75 178 PRO A CA 1
ATOM 1416 C C . PRO A 1 178 ? 8.976 4.941 -10.715 1.00 94.75 178 PRO A C 1
ATOM 1418 O O . PRO A 1 178 ? 8.240 3.978 -10.500 1.00 94.75 178 PRO A O 1
ATOM 1421 N N . VAL A 1 179 ? 9.457 5.724 -9.755 1.00 96.38 179 VAL A N 1
ATOM 1422 C CA . VAL A 1 179 ? 9.052 5.650 -8.350 1.00 96.38 179 VAL A CA 1
ATOM 1423 C C . VAL A 1 179 ? 8.354 6.947 -7.985 1.00 96.38 179 VAL A C 1
ATOM 1425 O O . VAL A 1 179 ? 8.804 8.017 -8.399 1.00 96.38 179 VAL A O 1
ATOM 1428 N N . TRP A 1 180 ? 7.304 6.873 -7.176 1.00 98.25 180 TRP A N 1
ATOM 1429 C CA . TRP A 1 180 ? 6.682 8.049 -6.579 1.00 98.25 180 TRP A CA 1
ATOM 1430 C C . TRP A 1 180 ? 6.810 8.001 -5.061 1.00 98.25 180 TRP A C 1
ATOM 1432 O O . TRP A 1 180 ? 6.683 6.933 -4.465 1.00 98.25 180 TRP A O 1
ATOM 1442 N N . ARG A 1 181 ? 7.038 9.162 -4.445 1.00 97.94 181 ARG A N 1
ATOM 1443 C CA . ARG A 1 181 ? 7.103 9.336 -2.990 1.00 97.94 181 ARG A CA 1
ATOM 1444 C C . ARG A 1 181 ? 5.943 10.202 -2.523 1.00 97.94 181 ARG A C 1
ATOM 1446 O O . ARG A 1 181 ? 5.664 11.226 -3.149 1.00 97.94 181 ARG A O 1
ATOM 1453 N N . GLN A 1 182 ? 5.303 9.813 -1.432 1.00 98.12 182 GLN A N 1
ATOM 1454 C CA . GLN A 1 182 ? 4.227 10.567 -0.805 1.00 98.12 182 GLN A CA 1
ATOM 1455 C C . GLN A 1 182 ? 4.713 11.952 -0.355 1.00 98.12 182 GLN A C 1
ATOM 1457 O O . GLN A 1 182 ? 5.798 12.105 0.209 1.00 98.12 182 GLN A O 1
ATOM 1462 N N . VAL A 1 183 ? 3.903 12.979 -0.586 1.00 96.50 183 VAL A N 1
ATOM 1463 C CA . VAL A 1 183 ? 4.168 14.339 -0.114 1.00 96.50 183 VAL A CA 1
ATOM 1464 C C . VAL A 1 183 ? 3.767 14.439 1.355 1.00 96.50 183 VAL A C 1
ATOM 1466 O O . VAL A 1 183 ? 2.599 14.285 1.696 1.00 96.50 183 VAL A O 1
ATOM 1469 N N . GLY A 1 184 ? 4.739 14.714 2.229 1.00 91.00 184 GLY A N 1
ATOM 1470 C CA . GLY A 1 184 ? 4.497 14.860 3.669 1.00 91.00 184 GLY A CA 1
ATOM 1471 C C . GLY A 1 184 ? 4.288 13.541 4.423 1.00 91.00 184 GLY A C 1
ATOM 1472 O O . GLY A 1 184 ? 3.818 13.574 5.557 1.00 91.00 184 GLY A O 1
ATOM 1473 N N . GLY A 1 185 ? 4.637 12.403 3.814 1.00 93.44 185 GLY A N 1
ATOM 1474 C CA . GLY A 1 185 ? 4.570 11.082 4.437 1.00 93.44 185 GLY A CA 1
ATOM 1475 C C . GLY A 1 185 ? 5.694 10.155 3.974 1.00 93.44 185 GLY A C 1
ATOM 1476 O O . GLY A 1 185 ? 6.586 10.560 3.225 1.00 93.44 185 GLY A O 1
ATOM 1477 N N . GLU A 1 186 ? 5.632 8.904 4.425 1.00 94.00 186 GLU A N 1
ATOM 1478 C CA . GLU A 1 186 ? 6.646 7.869 4.159 1.00 94.00 186 GLU A CA 1
ATOM 1479 C C . GLU A 1 186 ? 6.215 6.870 3.075 1.00 94.00 186 GLU A C 1
ATOM 1481 O O . GLU A 1 186 ? 6.900 5.887 2.816 1.00 94.00 186 GLU A O 1
ATOM 1486 N N . GLY A 1 187 ? 5.077 7.113 2.421 1.00 96.94 187 GLY A N 1
ATOM 1487 C CA . GLY A 1 187 ? 4.568 6.248 1.368 1.00 96.94 187 GLY A CA 1
ATOM 1488 C C . GLY A 1 187 ? 5.427 6.250 0.101 1.00 96.94 187 GLY A C 1
ATOM 1489 O O . GLY A 1 187 ? 5.905 7.295 -0.352 1.00 96.94 187 GLY A O 1
ATOM 1490 N N . TRP A 1 188 ? 5.530 5.091 -0.548 1.00 98.25 188 TRP A N 1
ATOM 1491 C CA . TRP A 1 188 ? 6.190 4.922 -1.844 1.00 98.25 188 TRP A CA 1
ATOM 1492 C C . TRP A 1 188 ? 5.369 4.056 -2.791 1.00 98.25 188 TRP A C 1
ATOM 1494 O O . TRP A 1 188 ? 4.821 3.043 -2.368 1.00 98.25 188 TRP A O 1
ATOM 1504 N N . ILE A 1 189 ? 5.351 4.410 -4.079 1.00 98.50 189 ILE A N 1
ATOM 1505 C CA . ILE A 1 189 ? 4.768 3.609 -5.168 1.00 98.50 189 ILE A CA 1
ATOM 1506 C C . ILE A 1 189 ? 5.892 3.184 -6.114 1.00 98.50 189 ILE A C 1
ATOM 1508 O O . ILE A 1 189 ? 6.634 4.037 -6.607 1.00 98.50 189 ILE A O 1
ATOM 1512 N N . PHE A 1 190 ? 6.021 1.885 -6.381 1.00 97.50 190 PHE A N 1
ATOM 1513 C CA . PHE A 1 190 ? 7.120 1.329 -7.181 1.00 97.50 190 PHE A CA 1
ATOM 1514 C C . PHE A 1 190 ? 6.729 0.020 -7.884 1.00 97.50 190 PHE A C 1
ATOM 1516 O O . PHE A 1 190 ? 5.734 -0.611 -7.527 1.00 97.50 190 PHE A O 1
ATOM 1523 N N . SER A 1 191 ? 7.498 -0.395 -8.897 1.00 96.38 191 SER A N 1
ATOM 1524 C CA . SER A 1 191 ? 7.283 -1.666 -9.606 1.00 96.38 191 SER A CA 1
ATOM 1525 C C . SER A 1 191 ? 8.173 -2.790 -9.061 1.00 96.38 191 SER A C 1
ATOM 1527 O O . SER A 1 191 ? 9.319 -2.572 -8.664 1.00 96.38 191 SER A O 1
ATOM 1529 N N . THR A 1 192 ? 7.653 -4.018 -9.060 1.00 94.69 192 THR A N 1
ATOM 1530 C CA . THR A 1 192 ? 8.324 -5.239 -8.570 1.00 94.69 192 THR A CA 1
ATOM 1531 C C . THR A 1 192 ? 8.841 -6.133 -9.708 1.00 94.69 192 THR A C 1
ATOM 1533 O O . THR A 1 192 ? 8.548 -5.903 -10.878 1.00 94.69 192 THR A O 1
ATOM 1536 N N . SER A 1 193 ? 9.633 -7.177 -9.402 1.00 88.31 193 SER A N 1
ATOM 1537 C CA . SER A 1 193 ? 10.214 -8.098 -10.416 1.00 88.31 193 SER A CA 1
ATOM 1538 C C . SER A 1 193 ? 9.142 -8.792 -11.227 1.00 88.31 193 SER A C 1
ATOM 1540 O O . SER A 1 193 ? 9.346 -9.085 -12.397 1.00 88.31 193 SER A O 1
ATOM 1542 N N . LYS A 1 194 ? 8.003 -9.042 -10.582 1.00 89.12 194 LYS A N 1
ATOM 1543 C CA . LYS A 1 194 ? 6.828 -9.680 -11.169 1.00 89.12 194 LYS A CA 1
ATOM 1544 C C . LYS A 1 194 ? 5.981 -8.698 -11.985 1.00 89.12 194 LYS A C 1
ATOM 1546 O O . LYS A 1 194 ? 4.840 -9.008 -12.312 1.00 89.12 194 LYS A O 1
ATOM 1551 N N . GLY A 1 195 ? 6.502 -7.496 -12.241 1.00 91.50 195 GLY A N 1
ATOM 1552 C CA . GLY A 1 195 ? 5.843 -6.457 -13.015 1.00 91.50 195 GLY A CA 1
ATOM 1553 C C . GLY A 1 195 ? 4.563 -5.947 -12.370 1.00 91.50 195 GLY A C 1
ATOM 1554 O O . GLY A 1 195 ? 3.662 -5.570 -13.096 1.00 91.50 195 GLY A O 1
ATOM 1555 N N . ARG A 1 196 ? 4.423 -5.970 -11.040 1.00 96.75 196 ARG A N 1
ATOM 1556 C CA . ARG A 1 196 ? 3.260 -5.404 -10.327 1.00 96.75 196 ARG A CA 1
ATOM 1557 C C . ARG A 1 196 ? 3.625 -4.086 -9.664 1.00 96.75 196 ARG A C 1
ATOM 1559 O O . ARG A 1 196 ? 4.745 -3.965 -9.165 1.00 96.75 196 ARG A O 1
ATOM 1566 N N . TRP A 1 197 ? 2.673 -3.160 -9.598 1.00 98.06 197 TRP A N 1
ATOM 1567 C CA . TRP A 1 197 ? 2.807 -1.940 -8.801 1.00 98.06 197 TRP A CA 1
ATOM 1568 C C . TRP A 1 197 ? 2.545 -2.243 -7.336 1.00 98.06 197 TRP A C 1
ATOM 1570 O O . TRP A 1 197 ? 1.581 -2.935 -7.025 1.00 98.06 197 TRP A O 1
ATOM 1580 N N . PHE A 1 198 ? 3.400 -1.750 -6.450 1.00 98.25 198 PHE A N 1
ATOM 1581 C CA . PHE A 1 198 ? 3.305 -1.906 -5.002 1.00 98.25 198 PHE A CA 1
ATOM 1582 C C . PHE A 1 198 ? 3.258 -0.532 -4.337 1.00 98.25 198 PHE A C 1
ATOM 1584 O O . PHE A 1 198 ? 3.850 0.423 -4.845 1.00 98.25 198 PHE A O 1
ATOM 1591 N N . VAL A 1 199 ? 2.580 -0.459 -3.190 1.00 98.31 199 VAL A N 1
ATOM 1592 C CA . VAL A 1 199 ? 2.649 0.672 -2.260 1.00 98.31 199 VAL A CA 1
ATOM 1593 C C . VAL A 1 199 ? 3.186 0.188 -0.919 1.00 98.31 199 VAL A C 1
ATOM 1595 O O . VAL A 1 199 ? 2.693 -0.803 -0.376 1.00 98.31 199 VAL A O 1
ATOM 1598 N N . THR A 1 200 ? 4.180 0.886 -0.383 1.00 96.81 200 THR A N 1
ATOM 1599 C CA . THR A 1 200 ? 4.801 0.613 0.922 1.00 96.81 200 THR A CA 1
ATOM 1600 C C . THR A 1 200 ? 4.826 1.885 1.763 1.00 96.81 200 THR A C 1
ATOM 1602 O O . THR A 1 200 ? 4.834 2.979 1.208 1.00 96.81 200 THR A O 1
ATOM 1605 N N . ASP A 1 201 ? 4.816 1.741 3.084 1.00 94.31 201 ASP A N 1
ATOM 1606 C CA . ASP A 1 201 ? 5.012 2.804 4.078 1.00 94.31 201 ASP A CA 1
ATOM 1607 C C . ASP A 1 201 ? 6.464 2.901 4.581 1.00 94.31 201 ASP A C 1
ATOM 1609 O O . ASP A 1 201 ? 6.770 3.738 5.426 1.00 94.31 201 ASP A O 1
ATOM 1613 N N . ASP A 1 202 ? 7.351 2.057 4.051 1.00 92.50 202 ASP A N 1
ATOM 1614 C CA . ASP A 1 202 ? 8.784 2.040 4.336 1.00 92.50 202 ASP A CA 1
ATOM 1615 C C . ASP A 1 202 ? 9.582 1.905 3.033 1.00 92.50 202 ASP A C 1
ATOM 1617 O O . ASP A 1 202 ? 9.330 1.011 2.215 1.00 92.50 202 ASP A O 1
ATOM 1621 N N . GLU A 1 203 ? 10.578 2.771 2.853 1.00 93.75 203 GLU A N 1
ATOM 1622 C CA . GLU A 1 203 ? 11.495 2.751 1.715 1.00 93.75 203 GLU A CA 1
ATOM 1623 C C . GLU A 1 203 ? 12.265 1.425 1.613 1.00 93.75 203 GLU A C 1
ATOM 1625 O O . GLU A 1 203 ? 12.507 0.938 0.504 1.00 93.75 203 GLU A O 1
ATOM 1630 N N . ALA A 1 204 ? 12.603 0.788 2.742 1.00 91.88 204 ALA A N 1
ATOM 1631 C CA . ALA A 1 204 ? 13.261 -0.521 2.732 1.00 91.88 204 ALA A CA 1
ATOM 1632 C C . ALA A 1 204 ? 12.389 -1.606 2.069 1.00 91.88 204 ALA A C 1
ATOM 1634 O O . ALA A 1 204 ? 12.916 -2.564 1.488 1.00 91.88 204 ALA A O 1
ATOM 1635 N N . GLY A 1 205 ? 11.063 -1.418 2.073 1.00 89.50 205 GLY A N 1
ATOM 1636 C CA . GLY A 1 205 ? 10.105 -2.255 1.355 1.00 89.50 205 GLY A CA 1
ATOM 1637 C C . GLY A 1 205 ? 10.347 -2.281 -0.157 1.00 89.50 205 GLY A C 1
ATOM 1638 O O . GLY A 1 205 ? 10.146 -3.321 -0.781 1.00 89.50 205 GLY A O 1
ATOM 1639 N N . ILE A 1 206 ? 10.888 -1.208 -0.747 1.00 91.69 206 ILE A N 1
ATOM 1640 C CA . ILE A 1 206 ? 11.214 -1.158 -2.181 1.00 91.69 206 ILE A CA 1
ATOM 1641 C C . ILE A 1 206 ? 12.245 -2.236 -2.535 1.00 91.69 206 ILE A C 1
ATOM 1643 O O . ILE A 1 206 ? 12.020 -3.053 -3.432 1.00 91.69 206 ILE A O 1
ATOM 1647 N N . ALA A 1 207 ? 13.351 -2.287 -1.787 1.00 86.94 207 ALA A N 1
ATOM 1648 C CA . ALA A 1 207 ? 14.430 -3.245 -2.022 1.00 86.94 207 ALA A CA 1
ATOM 1649 C C . ALA A 1 207 ? 13.964 -4.696 -1.813 1.00 86.94 207 ALA A C 1
ATOM 1651 O O . ALA A 1 207 ? 14.321 -5.590 -2.579 1.00 86.94 207 ALA A O 1
ATOM 1652 N N . GLN A 1 208 ? 13.113 -4.920 -0.810 1.00 89.56 208 GLN A N 1
ATOM 1653 C CA . GLN A 1 208 ? 12.566 -6.239 -0.484 1.00 89.56 208 GLN A CA 1
ATOM 1654 C C . GLN A 1 208 ? 11.387 -6.640 -1.382 1.00 89.56 208 GLN A C 1
ATOM 1656 O O . GLN A 1 208 ? 10.913 -7.771 -1.308 1.00 89.56 208 GLN A O 1
ATOM 1661 N N . SER A 1 209 ? 10.907 -5.735 -2.245 1.00 90.50 209 SER A N 1
ATOM 1662 C CA . SER A 1 209 ? 9.637 -5.896 -2.965 1.00 90.50 209 SER A CA 1
ATOM 1663 C C . SER A 1 209 ? 8.456 -6.188 -2.020 1.00 90.50 209 SER A C 1
ATOM 1665 O O . SER A 1 209 ? 7.543 -6.938 -2.365 1.00 90.50 209 SER A O 1
ATOM 1667 N N . GLY A 1 210 ? 8.506 -5.607 -0.819 1.00 91.50 210 GLY A N 1
ATOM 1668 C CA . GLY A 1 210 ? 7.459 -5.631 0.193 1.00 91.50 210 GLY A CA 1
ATOM 1669 C C . GLY A 1 210 ? 6.543 -4.415 0.072 1.00 91.50 210 GLY A C 1
ATOM 1670 O O . GLY A 1 210 ? 6.957 -3.344 -0.365 1.00 91.50 210 GLY A O 1
ATOM 1671 N N . GLY A 1 211 ? 5.279 -4.587 0.436 1.00 94.12 211 GLY A N 1
ATOM 1672 C CA . GLY A 1 211 ? 4.295 -3.514 0.411 1.00 94.12 211 GLY A CA 1
ATOM 1673 C C . GLY A 1 211 ? 2.987 -3.944 1.055 1.00 94.12 211 GLY A C 1
ATOM 1674 O O . GLY A 1 211 ? 2.739 -5.133 1.256 1.00 94.12 211 GLY A O 1
ATOM 1675 N N . VAL A 1 212 ? 2.154 -2.961 1.371 1.00 95.25 212 VAL A N 1
ATOM 1676 C CA . VAL A 1 212 ? 0.838 -3.155 1.992 1.00 95.25 212 VAL A CA 1
ATOM 1677 C C . VAL A 1 212 ? -0.298 -3.131 0.970 1.00 95.25 212 VAL A C 1
ATOM 1679 O O . VAL A 1 212 ? -1.379 -3.644 1.245 1.00 95.25 212 VAL A O 1
ATOM 1682 N N . MET A 1 213 ? -0.054 -2.579 -0.222 1.00 97.75 213 MET A N 1
ATOM 1683 C CA . MET A 1 213 ? -0.980 -2.598 -1.357 1.00 97.75 213 MET A CA 1
ATOM 1684 C C . MET A 1 213 ? -0.243 -3.016 -2.628 1.00 97.75 213 MET A C 1
ATOM 1686 O O . MET A 1 213 ? 0.950 -2.749 -2.775 1.00 97.75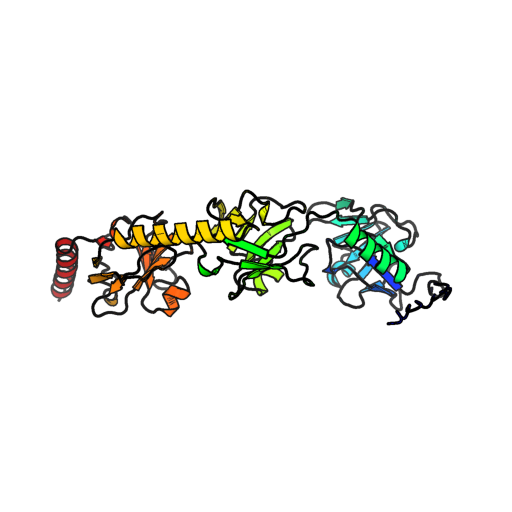 213 MET A O 1
ATOM 1690 N N . ALA A 1 214 ? -0.948 -3.667 -3.549 1.00 98.12 214 ALA A N 1
ATOM 1691 C CA . ALA A 1 214 ? -0.398 -4.092 -4.828 1.00 98.12 214 ALA A CA 1
ATOM 1692 C C . ALA A 1 214 ? -1.460 -4.105 -5.930 1.00 98.12 214 ALA A C 1
ATOM 1694 O O . ALA A 1 214 ? -2.644 -4.303 -5.658 1.00 98.12 214 ALA A O 1
ATOM 1695 N N . SER A 1 215 ? -1.039 -3.970 -7.186 1.00 98.12 215 SER A N 1
ATOM 1696 C CA . SER A 1 215 ? -1.887 -4.294 -8.330 1.00 98.12 215 SER A CA 1
ATOM 1697 C C . SER A 1 215 ? -2.191 -5.796 -8.352 1.00 98.12 215 SER A C 1
ATOM 1699 O O . SER A 1 215 ? -1.326 -6.633 -8.065 1.00 98.12 215 SER A O 1
ATOM 1701 N N . VAL A 1 216 ? -3.427 -6.161 -8.703 1.00 96.94 216 VAL A N 1
ATOM 1702 C CA . VAL A 1 216 ? -3.846 -7.573 -8.784 1.00 96.94 216 VAL A CA 1
ATOM 1703 C C . VAL A 1 216 ? -3.094 -8.302 -9.902 1.00 96.94 216 VAL A C 1
ATOM 1705 O O . VAL A 1 216 ? -2.632 -9.429 -9.712 1.00 96.94 216 VAL A O 1
ATOM 1708 N N . ALA A 1 217 ? -2.914 -7.641 -11.047 1.00 94.56 217 ALA A N 1
ATOM 1709 C CA . ALA A 1 217 ? -2.213 -8.163 -12.216 1.00 94.56 217 ALA A CA 1
ATOM 1710 C C . ALA A 1 217 ? -0.889 -7.415 -12.474 1.00 94.56 217 ALA A C 1
ATOM 1712 O O . ALA A 1 217 ? -0.706 -6.292 -11.981 1.00 94.56 217 ALA A O 1
ATOM 1713 N N . PRO A 1 218 ? 0.048 -8.017 -13.234 1.00 94.94 218 PRO A N 1
ATOM 1714 C CA . PRO A 1 218 ? 1.185 -7.293 -13.783 1.00 94.94 218 PRO A CA 1
ATOM 1715 C C . PRO A 1 218 ? 0.736 -6.107 -14.646 1.00 94.94 218 PRO A C 1
ATOM 1717 O O . PRO A 1 218 ? -0.248 -6.198 -15.374 1.00 94.94 218 PRO A O 1
ATOM 1720 N N . HIS A 1 219 ? 1.460 -4.996 -14.564 1.00 93.31 219 HIS A N 1
ATOM 1721 C CA . HIS A 1 219 ? 1.109 -3.732 -15.193 1.00 93.31 219 HIS A CA 1
ATOM 1722 C C . HIS A 1 219 ? 1.532 -3.639 -16.663 1.00 93.31 219 HIS A C 1
ATOM 1724 O O . HIS A 1 219 ? 1.073 -2.740 -17.347 1.00 93.31 219 HIS A O 1
ATOM 1730 N N . ASN A 1 220 ? 2.399 -4.530 -17.163 1.00 89.75 220 ASN A N 1
ATOM 1731 C CA . ASN A 1 220 ? 2.814 -4.586 -18.578 1.00 89.75 220 ASN A CA 1
ATOM 1732 C C . ASN A 1 220 ? 3.266 -3.232 -19.167 1.00 89.75 220 ASN A C 1
ATOM 1734 O O . ASN A 1 220 ? 3.021 -2.931 -20.329 1.00 89.75 220 ASN A O 1
ATOM 1738 N N . GLY A 1 221 ? 3.921 -2.406 -18.348 1.00 88.56 221 GLY A N 1
ATOM 1739 C CA . GLY A 1 221 ? 4.345 -1.048 -18.711 1.00 88.56 221 GLY A CA 1
ATOM 1740 C C . GLY A 1 221 ? 3.339 0.064 -18.388 1.00 88.56 221 GLY A C 1
ATOM 1741 O O . GLY A 1 221 ? 3.764 1.202 -18.239 1.00 88.56 221 GLY A O 1
ATOM 1742 N N . SER A 1 222 ? 2.060 -0.248 -18.161 1.00 91.81 222 SER A N 1
ATOM 1743 C CA . SER A 1 222 ? 1.044 0.755 -17.819 1.00 91.81 222 SER A CA 1
ATOM 1744 C C . SER A 1 222 ? 1.344 1.451 -16.484 1.00 91.81 222 SER A C 1
ATOM 1746 O O . SER A 1 222 ? 1.812 0.796 -15.542 1.00 91.81 222 SER A O 1
ATOM 1748 N N . PRO A 1 223 ? 1.064 2.762 -16.358 1.00 94.56 223 PRO A N 1
ATOM 1749 C CA . PRO A 1 223 ? 1.295 3.515 -15.131 1.00 94.56 223 PRO A CA 1
ATOM 1750 C C . PRO A 1 223 ? 0.299 3.120 -14.019 1.00 94.56 223 PRO A C 1
ATOM 1752 O O . PRO A 1 223 ? -0.770 2.570 -14.302 1.00 94.56 223 PRO A O 1
ATOM 1755 N N . PRO A 1 224 ? 0.601 3.422 -12.740 1.00 96.62 224 PRO A N 1
ATOM 1756 C CA . PRO A 1 224 ? -0.230 2.988 -11.613 1.00 96.62 224 PRO A CA 1
ATOM 1757 C C . PRO A 1 224 ? -1.692 3.465 -11.675 1.00 96.62 224 PRO A C 1
ATOM 1759 O O . PRO A 1 224 ? -2.590 2.729 -11.280 1.00 96.62 224 PRO A O 1
ATOM 1762 N N . ASN A 1 225 ? -1.955 4.663 -12.208 1.00 96.12 225 ASN A N 1
ATOM 1763 C CA . ASN A 1 225 ? -3.306 5.226 -12.359 1.00 96.12 225 ASN A CA 1
ATOM 1764 C C . ASN A 1 225 ? -4.154 4.567 -13.458 1.00 96.12 225 ASN A C 1
ATOM 1766 O O . ASN A 1 225 ? -5.323 4.912 -13.611 1.00 96.12 225 ASN A O 1
ATOM 1770 N N . LYS A 1 226 ? -3.579 3.659 -14.250 1.00 95.38 226 LYS A N 1
ATOM 1771 C CA . LYS A 1 226 ? -4.306 2.871 -15.258 1.00 95.38 226 LYS A CA 1
ATOM 1772 C C . LYS A 1 226 ? -4.602 1.450 -14.778 1.00 95.38 226 LYS A C 1
ATOM 1774 O O . LYS A 1 226 ? -5.263 0.695 -15.479 1.00 95.38 226 LYS A O 1
ATOM 1779 N N . VAL A 1 227 ? -4.128 1.077 -13.589 1.00 95.12 227 VAL A N 1
ATOM 1780 C CA . VAL A 1 227 ? -4.473 -0.199 -12.962 1.00 95.12 227 VAL A CA 1
ATOM 1781 C C . VAL A 1 227 ? -5.890 -0.121 -12.406 1.00 95.12 227 VAL A C 1
ATOM 1783 O O . VAL A 1 227 ? -6.157 0.661 -11.497 1.00 95.12 227 VAL A O 1
ATOM 1786 N N . GLU A 1 228 ? -6.772 -0.982 -12.905 1.00 92.25 228 GLU A N 1
ATOM 1787 C CA . GLU A 1 228 ? -8.180 -1.031 -12.487 1.00 92.25 228 GLU A CA 1
ATOM 1788 C C . GLU A 1 228 ? -8.399 -1.772 -11.163 1.00 92.25 228 GLU A C 1
ATOM 1790 O O . GLU A 1 228 ? -9.361 -1.510 -10.442 1.00 92.25 228 GLU A O 1
ATOM 1795 N N . HIS A 1 229 ? -7.527 -2.731 -10.842 1.00 96.50 229 HIS A N 1
ATOM 1796 C CA . HIS A 1 229 ? -7.720 -3.632 -9.712 1.00 96.50 229 HIS A CA 1
ATOM 1797 C C . HIS A 1 229 ? -6.512 -3.640 -8.789 1.00 96.50 229 HIS A C 1
ATOM 1799 O O . HIS A 1 229 ? -5.408 -4.059 -9.156 1.00 96.50 229 HIS A O 1
ATOM 1805 N N . TRP A 1 230 ? -6.772 -3.228 -7.556 1.00 98.00 230 TRP A N 1
ATOM 1806 C CA . TRP A 1 230 ? -5.821 -3.208 -6.463 1.00 98.00 230 TRP A CA 1
ATOM 1807 C C . TRP A 1 230 ? -6.239 -4.193 -5.376 1.00 98.00 230 TRP A C 1
ATOM 1809 O O . TRP A 1 230 ? -7.394 -4.608 -5.263 1.00 98.00 230 TRP A O 1
ATOM 1819 N N . GLN A 1 231 ? -5.255 -4.601 -4.595 1.00 97.44 231 GLN A N 1
ATOM 1820 C CA . GLN A 1 231 ? -5.396 -5.492 -3.458 1.00 97.44 231 GLN A CA 1
ATOM 1821 C C . GLN A 1 231 ? -4.530 -4.976 -2.312 1.00 97.44 231 GLN A C 1
ATOM 1823 O O . GLN A 1 231 ? -3.544 -4.271 -2.534 1.00 97.44 231 GLN A O 1
ATOM 1828 N N . PHE A 1 232 ? -4.869 -5.357 -1.089 1.00 94.75 232 PHE A N 1
ATOM 1829 C CA . PHE A 1 232 ? -4.089 -5.064 0.108 1.00 94.75 232 PHE A CA 1
ATOM 1830 C C . PHE A 1 232 ? -3.659 -6.346 0.805 1.00 94.75 232 PHE A C 1
ATOM 1832 O O . PHE A 1 232 ? -4.279 -7.398 0.636 1.00 94.75 232 PHE A O 1
ATOM 1839 N N . PHE A 1 233 ? -2.580 -6.256 1.573 1.00 91.94 233 PHE A N 1
ATOM 1840 C CA . PHE A 1 233 ? -2.083 -7.368 2.362 1.00 91.94 233 PHE A CA 1
ATOM 1841 C C . PHE A 1 233 ? -2.714 -7.345 3.754 1.00 91.94 233 PHE A C 1
ATOM 1843 O O . PHE A 1 233 ? -2.573 -6.377 4.503 1.00 91.94 233 PHE A O 1
ATOM 1850 N N . ASN A 1 234 ? -3.412 -8.419 4.102 1.00 83.94 234 ASN A N 1
ATOM 1851 C CA . ASN A 1 234 ? -4.070 -8.592 5.385 1.00 83.94 234 ASN A CA 1
ATOM 1852 C C . ASN A 1 234 ? -3.926 -10.032 5.868 1.00 83.94 234 ASN A C 1
ATOM 1854 O O . ASN A 1 234 ? -4.287 -10.974 5.162 1.00 83.94 234 ASN A O 1
ATOM 1858 N N . ASP A 1 235 ? -3.400 -10.173 7.082 1.00 82.44 235 ASP A N 1
ATOM 1859 C CA . ASP A 1 235 ? -3.252 -11.447 7.788 1.00 82.44 235 ASP A CA 1
ATOM 1860 C C . ASP A 1 235 ? -2.631 -12.564 6.926 1.00 82.44 235 ASP A C 1
ATOM 1862 O O . ASP A 1 235 ? -3.210 -13.622 6.693 1.00 82.44 235 ASP A O 1
ATOM 1866 N N . GLY A 1 236 ? -1.459 -12.287 6.346 1.00 87.44 236 GLY A N 1
ATOM 1867 C CA . GLY A 1 236 ? -0.733 -13.269 5.534 1.00 87.44 236 GLY A CA 1
ATOM 1868 C C . GLY A 1 236 ? -1.264 -13.460 4.108 1.00 87.44 236 GLY A C 1
ATOM 1869 O O . GLY A 1 236 ? -0.677 -14.226 3.345 1.00 87.44 236 GLY A O 1
ATOM 1870 N N . SER A 1 237 ? -2.341 -12.769 3.722 1.00 92.75 237 SER A N 1
ATOM 1871 C CA . SER A 1 237 ? -3.011 -12.951 2.430 1.00 92.75 237 SER A CA 1
ATOM 1872 C C . SER A 1 237 ? -3.247 -11.633 1.691 1.00 92.75 237 SER A C 1
ATOM 1874 O O . SER A 1 237 ? -3.416 -10.579 2.298 1.00 92.75 237 SER A O 1
ATOM 1876 N N . TRP A 1 238 ? -3.269 -11.686 0.359 1.00 95.12 238 TRP A N 1
ATOM 1877 C CA . TRP A 1 238 ? -3.675 -10.556 -0.478 1.00 95.12 238 TRP A CA 1
ATOM 1878 C C . TRP A 1 238 ? -5.180 -10.604 -0.730 1.00 95.12 238 TRP A C 1
ATOM 1880 O O . TRP A 1 238 ? -5.699 -11.643 -1.136 1.00 95.12 238 TRP A O 1
ATOM 1890 N N . GLN A 1 239 ? -5.868 -9.484 -0.524 1.00 94.31 239 GLN A N 1
ATOM 1891 C CA . GLN A 1 239 ? -7.314 -9.368 -0.701 1.00 94.31 239 GLN A CA 1
ATOM 1892 C C . GLN A 1 239 ? -7.643 -8.217 -1.660 1.00 94.31 239 GLN A C 1
ATOM 1894 O O . GLN A 1 239 ? -7.102 -7.125 -1.473 1.00 94.31 239 GLN A O 1
ATOM 1899 N N . PRO A 1 240 ? -8.501 -8.421 -2.678 1.00 95.75 240 PRO A N 1
ATOM 1900 C CA . PRO A 1 240 ? -8.947 -7.343 -3.558 1.00 95.75 240 PRO A CA 1
ATOM 1901 C C . PRO A 1 240 ? -9.636 -6.221 -2.777 1.00 95.75 240 PRO A C 1
ATOM 1903 O O . PRO A 1 240 ? -10.407 -6.490 -1.856 1.00 95.75 240 PRO A O 1
ATOM 1906 N N . ASP A 1 241 ? -9.393 -4.972 -3.166 1.00 93.88 241 ASP A N 1
ATOM 1907 C CA . ASP A 1 241 ? -10.048 -3.809 -2.567 1.00 93.88 241 ASP A CA 1
ATOM 1908 C C . ASP A 1 241 ? -10.320 -2.744 -3.628 1.00 93.88 241 ASP A C 1
ATOM 1910 O O . ASP A 1 241 ? -9.424 -2.046 -4.101 1.00 93.88 241 ASP A O 1
ATOM 1914 N N . ALA A 1 242 ? -11.596 -2.640 -4.000 1.00 93.38 242 ALA A N 1
ATOM 1915 C CA . ALA A 1 242 ? -12.080 -1.678 -4.981 1.00 93.38 242 ALA A CA 1
ATOM 1916 C C . ALA A 1 242 ? -12.070 -0.230 -4.461 1.00 93.38 242 ALA A C 1
ATOM 1918 O O . ALA A 1 242 ? -12.267 0.694 -5.246 1.00 93.38 242 ALA A O 1
ATOM 1919 N N . ALA A 1 243 ? -11.860 -0.014 -3.156 1.00 91.88 243 ALA A N 1
ATOM 1920 C CA . ALA A 1 243 ? -11.744 1.323 -2.586 1.00 91.88 243 ALA A CA 1
ATOM 1921 C C . ALA A 1 243 ? -10.336 1.920 -2.750 1.00 91.88 243 ALA A C 1
ATOM 1923 O O . ALA A 1 243 ? -10.157 3.112 -2.495 1.00 91.88 243 ALA A O 1
ATOM 1924 N N . ILE A 1 244 ? -9.345 1.117 -3.160 1.00 95.56 244 ILE A N 1
ATOM 1925 C CA . ILE A 1 244 ? -8.013 1.613 -3.503 1.00 95.56 244 ILE A CA 1
ATOM 1926 C C . ILE A 1 244 ? -8.068 2.217 -4.906 1.00 95.56 244 ILE A C 1
ATOM 1928 O O . ILE A 1 244 ? -8.321 1.520 -5.888 1.00 95.56 244 ILE A O 1
ATOM 1932 N N . LEU A 1 245 ? -7.787 3.514 -5.000 1.00 96.25 245 LEU A N 1
ATOM 1933 C CA . LEU A 1 245 ? -7.799 4.261 -6.252 1.00 96.25 245 LEU A CA 1
ATOM 1934 C C . LEU A 1 245 ? -6.525 5.089 -6.380 1.00 96.25 245 LEU A C 1
ATOM 1936 O O . LEU A 1 245 ? -6.147 5.807 -5.454 1.00 96.25 245 LEU A O 1
ATOM 1940 N N . LEU A 1 246 ? -5.896 5.031 -7.554 1.00 97.19 246 LEU A N 1
ATOM 1941 C CA . LEU A 1 246 ? -4.862 5.976 -7.953 1.00 97.19 246 LEU A CA 1
ATOM 1942 C C . LEU A 1 246 ? -5.368 6.798 -9.132 1.00 97.19 246 LEU A C 1
ATOM 1944 O O . LEU A 1 246 ? -5.757 6.247 -10.157 1.00 97.19 246 LEU A O 1
ATOM 1948 N N . THR A 1 247 ? -5.320 8.118 -9.006 1.00 96.44 247 THR A N 1
ATOM 1949 C CA . THR A 1 247 ? -5.681 9.043 -10.086 1.00 96.44 247 THR A CA 1
ATOM 1950 C C . THR A 1 247 ? -4.600 10.101 -10.268 1.00 96.44 247 THR A C 1
ATOM 1952 O O . THR A 1 247 ? -3.892 10.457 -9.332 1.00 96.44 247 THR A O 1
ATOM 1955 N N . GLU A 1 248 ? -4.458 10.618 -11.482 1.00 95.69 248 GLU A N 1
ATOM 1956 C CA . GLU A 1 248 ? -3.613 11.788 -11.773 1.00 95.69 248 GLU A CA 1
ATOM 1957 C C . GLU A 1 248 ? -4.385 13.109 -11.605 1.00 95.69 248 GLU A C 1
ATOM 1959 O O . GLU A 1 248 ? -3.805 14.193 -11.587 1.00 95.69 248 GLU A O 1
ATOM 1964 N N . LYS A 1 249 ? -5.716 13.033 -11.468 1.00 96.00 249 LYS A N 1
ATOM 1965 C CA . LYS A 1 249 ? -6.604 14.194 -11.408 1.00 96.00 249 LYS A CA 1
ATOM 1966 C C . LYS A 1 249 ? -6.764 14.666 -9.966 1.00 96.00 249 LYS A C 1
ATOM 1968 O O . LYS A 1 249 ? -7.630 14.179 -9.242 1.00 96.00 249 LYS A O 1
ATOM 1973 N N . GLN A 1 250 ? -5.983 15.673 -9.579 1.00 94.69 250 GLN A N 1
ATOM 1974 C CA . GLN A 1 250 ? -6.037 16.286 -8.244 1.00 94.69 250 GLN A CA 1
ATOM 1975 C C . GLN A 1 250 ? -7.467 16.634 -7.797 1.00 94.69 250 GLN A C 1
ATOM 1977 O O . GLN A 1 250 ? -7.895 16.202 -6.734 1.00 94.69 250 GLN A O 1
ATOM 1982 N N . ALA A 1 251 ? -8.238 17.341 -8.629 1.00 95.44 251 ALA A N 1
ATOM 1983 C CA . ALA A 1 251 ? -9.598 17.756 -8.273 1.00 95.44 251 ALA A CA 1
ATOM 1984 C C . ALA A 1 251 ? -10.550 16.572 -8.005 1.00 95.44 251 ALA A C 1
ATOM 1986 O O . ALA A 1 251 ? -11.457 16.669 -7.178 1.00 95.44 251 ALA A O 1
ATOM 1987 N N . GLU A 1 252 ? -10.360 15.442 -8.694 1.00 95.50 252 GLU A N 1
ATOM 1988 C CA . GLU A 1 252 ? -11.140 14.227 -8.447 1.00 95.50 252 GLU A CA 1
ATOM 1989 C C . GLU A 1 252 ? -10.757 13.590 -7.110 1.00 95.50 252 GLU A C 1
ATOM 1991 O O . GLU A 1 252 ? -11.643 13.238 -6.329 1.00 95.50 252 GLU A O 1
ATOM 1996 N N . ALA A 1 253 ? -9.455 13.495 -6.829 1.00 94.50 253 ALA A N 1
ATOM 1997 C CA . ALA A 1 253 ? -8.951 12.970 -5.568 1.00 94.50 253 ALA A CA 1
ATOM 1998 C C . ALA A 1 253 ? -9.400 13.815 -4.370 1.00 94.50 253 ALA A C 1
ATOM 2000 O O . ALA A 1 253 ? -9.909 13.271 -3.395 1.00 94.50 253 ALA A O 1
ATOM 2001 N N . GLU A 1 254 ? -9.279 15.140 -4.456 1.00 92.88 254 GLU A N 1
ATOM 2002 C CA . GLU A 1 254 ? -9.723 16.068 -3.410 1.00 92.88 254 GLU A CA 1
ATOM 2003 C C . GLU A 1 254 ? -11.226 15.943 -3.146 1.00 92.88 254 GLU A C 1
ATOM 2005 O O . GLU A 1 254 ? -11.646 15.859 -1.992 1.00 92.88 254 GLU A O 1
ATOM 2010 N N . ARG A 1 255 ? -12.043 15.854 -4.206 1.00 96.12 255 ARG A N 1
ATOM 2011 C CA . ARG A 1 255 ? -13.490 15.635 -4.081 1.00 96.12 255 ARG A CA 1
ATOM 2012 C C . ARG A 1 255 ? -13.803 14.321 -3.364 1.00 96.12 255 ARG A C 1
ATOM 2014 O O . ARG A 1 255 ? -14.659 14.301 -2.485 1.00 96.12 255 ARG A O 1
ATOM 2021 N N . LEU A 1 256 ? -13.136 13.229 -3.739 1.00 93.44 256 LEU A N 1
ATOM 2022 C CA . LEU A 1 256 ? -13.356 11.912 -3.136 1.00 93.44 256 LEU A CA 1
ATOM 2023 C C . LEU A 1 256 ? -12.873 11.854 -1.679 1.00 93.44 256 LEU A C 1
ATOM 2025 O O . LEU A 1 256 ? -13.567 11.293 -0.837 1.00 93.44 256 LEU A O 1
ATOM 2029 N N . LEU A 1 257 ? -11.734 12.471 -1.354 1.00 90.31 257 LEU A N 1
ATOM 2030 C CA . LEU A 1 257 ? -11.248 12.586 0.025 1.00 90.31 257 LEU A CA 1
ATOM 2031 C C . LEU A 1 257 ? -12.209 13.407 0.892 1.00 90.31 257 LEU A C 1
ATOM 2033 O O . LEU A 1 257 ? -12.527 12.997 2.009 1.00 90.31 257 LEU A O 1
ATOM 2037 N N . ALA A 1 258 ? -12.709 14.533 0.377 1.00 91.25 258 ALA A N 1
ATOM 2038 C CA . ALA A 1 258 ? -13.702 15.347 1.073 1.00 91.25 258 ALA A CA 1
ATOM 2039 C C . ALA A 1 258 ? -14.998 14.562 1.326 1.00 91.25 258 ALA A C 1
ATOM 2041 O O . ALA A 1 258 ? -15.569 14.640 2.413 1.00 91.25 258 ALA A O 1
ATOM 2042 N N . GLU A 1 259 ? -15.434 13.758 0.355 1.00 92.75 259 GLU A N 1
ATOM 2043 C CA . GLU A 1 259 ? -16.599 12.891 0.510 1.00 92.75 259 GLU A CA 1
ATOM 2044 C C . GLU A 1 259 ? -16.371 11.803 1.569 1.00 92.75 259 GLU A C 1
ATOM 2046 O O . GLU A 1 259 ? -17.198 11.639 2.464 1.00 92.75 259 GLU A O 1
ATOM 2051 N N . GLN A 1 260 ? -15.215 11.132 1.558 1.00 89.69 260 GLN A N 1
ATOM 2052 C CA . GLN A 1 260 ? -14.852 10.155 2.592 1.00 89.69 260 GLN A CA 1
ATOM 2053 C C . GLN A 1 260 ? -14.818 10.779 3.993 1.00 89.69 260 GLN A C 1
ATOM 2055 O O . GLN A 1 260 ? -15.289 10.171 4.956 1.00 89.69 260 GLN A O 1
ATO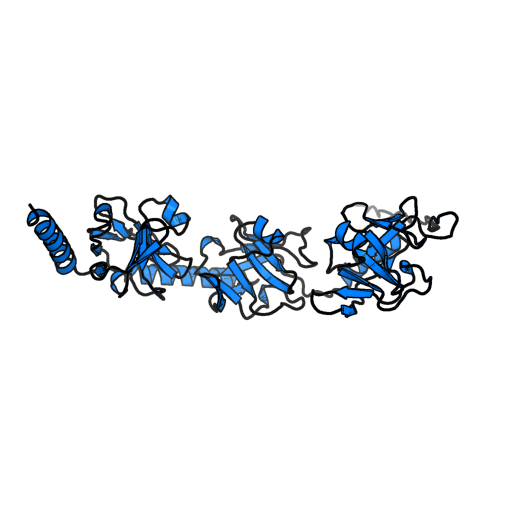M 2060 N N . GLN A 1 261 ? -14.285 11.997 4.124 1.00 89.19 261 GLN A N 1
ATOM 2061 C CA . GLN A 1 261 ? -14.288 12.739 5.386 1.00 89.19 261 GLN A CA 1
ATOM 2062 C C . GLN A 1 261 ? -15.710 13.097 5.827 1.00 89.19 261 GLN A C 1
ATOM 2064 O O . GLN A 1 261 ? -16.049 12.937 7.001 1.00 89.19 261 GLN A O 1
ATOM 2069 N N . ARG A 1 262 ? -16.561 13.540 4.896 1.00 92.38 262 ARG A N 1
ATOM 2070 C CA . ARG A 1 262 ? -17.973 13.840 5.158 1.00 92.38 262 ARG A CA 1
ATOM 2071 C C . ARG A 1 262 ? -18.721 12.602 5.640 1.00 92.38 262 ARG A C 1
ATOM 2073 O O . ARG A 1 262 ? -19.408 12.666 6.657 1.00 92.38 262 ARG A O 1
ATOM 2080 N N . GLU A 1 263 ? -18.558 11.469 4.966 1.00 90.88 263 GLU A N 1
ATOM 2081 C CA . GLU A 1 263 ? -19.142 10.197 5.392 1.00 90.88 263 GLU A CA 1
ATOM 2082 C C . GLU A 1 263 ? -18.618 9.744 6.754 1.00 90.88 263 GLU A C 1
ATOM 2084 O O . GLU A 1 263 ? -19.390 9.270 7.585 1.00 90.88 263 GLU A O 1
ATOM 2089 N N . ALA A 1 264 ? -17.319 9.902 7.012 1.00 88.81 264 ALA A N 1
ATOM 2090 C CA . ALA A 1 264 ? -16.731 9.576 8.303 1.00 88.81 264 ALA A CA 1
ATOM 2091 C C . ALA A 1 264 ? -17.312 10.440 9.430 1.00 88.81 264 ALA A C 1
ATOM 2093 O O . ALA A 1 264 ? -17.581 9.926 10.514 1.00 88.81 264 ALA A O 1
ATOM 2094 N N . LEU A 1 265 ? -17.559 11.728 9.176 1.00 89.88 265 LEU A N 1
ATOM 2095 C CA . LEU A 1 265 ? -18.237 12.624 10.115 1.00 89.88 265 LEU A CA 1
ATOM 2096 C C . LEU A 1 265 ? -19.699 12.224 10.333 1.00 89.88 265 LEU A C 1
ATOM 2098 O O . LEU A 1 265 ? -20.150 12.219 11.476 1.00 89.88 265 LEU A O 1
ATOM 2102 N N . LEU A 1 266 ? -20.423 11.840 9.278 1.00 91.94 266 LEU A N 1
ATOM 2103 C CA . LEU A 1 266 ? -21.797 11.337 9.390 1.00 91.94 266 LEU A CA 1
ATOM 2104 C C . LEU A 1 266 ? -21.854 10.039 10.207 1.00 91.94 266 LEU A C 1
ATOM 2106 O O . LEU A 1 266 ? -22.641 9.947 11.148 1.00 91.94 266 LEU A O 1
ATOM 2110 N N . ARG A 1 267 ? -20.979 9.067 9.907 1.00 90.50 267 ARG A N 1
ATOM 2111 C CA . ARG A 1 267 ? -20.835 7.824 10.685 1.00 90.50 267 ARG A CA 1
ATOM 2112 C C . ARG A 1 267 ? -20.466 8.113 12.131 1.00 90.50 267 ARG A C 1
ATOM 2114 O O . ARG A 1 267 ? -21.053 7.534 13.038 1.00 90.50 267 ARG A O 1
ATOM 2121 N N . SER A 1 268 ? -19.511 9.018 12.342 1.00 91.56 268 SER A N 1
ATOM 2122 C CA . SER A 1 268 ? -19.111 9.458 13.674 1.00 91.56 268 SER A CA 1
ATOM 2123 C C . SER A 1 268 ? -20.309 10.021 14.422 1.00 91.56 268 SER A C 1
ATOM 2125 O O . SER A 1 268 ? -20.577 9.536 15.512 1.00 91.56 268 SER A O 1
ATOM 2127 N N . GLY A 1 269 ? -21.075 10.936 13.814 1.00 91.94 269 GLY A N 1
ATOM 2128 C CA . GLY A 1 269 ? -22.263 11.570 14.388 1.00 91.94 269 GLY A CA 1
ATOM 2129 C C . GLY A 1 269 ? -23.393 10.601 14.738 1.00 91.94 269 GLY A C 1
ATOM 2130 O O . GLY A 1 269 ? -24.007 10.769 15.790 1.00 91.94 269 GLY A O 1
ATOM 2131 N N . ALA A 1 270 ? -23.615 9.575 13.912 1.00 93.88 270 ALA A N 1
ATOM 2132 C CA . ALA A 1 270 ? -24.611 8.527 14.146 1.00 93.88 270 ALA A CA 1
ATOM 2133 C C . ALA A 1 270 ? -24.192 7.495 15.210 1.00 93.88 270 ALA A C 1
ATOM 2135 O O . ALA A 1 270 ? -25.043 6.794 15.751 1.00 93.88 270 ALA A O 1
ATOM 2136 N N . ALA A 1 271 ? -22.896 7.381 15.512 1.00 95.38 271 ALA A N 1
ATOM 2137 C CA . ALA A 1 271 ? -22.404 6.451 16.519 1.00 95.38 271 ALA A CA 1
ATOM 2138 C C . ALA A 1 271 ? -22.793 6.897 17.945 1.00 95.38 271 ALA A C 1
ATOM 2140 O O . ALA A 1 271 ? -22.867 8.101 18.209 1.00 95.38 271 ALA A O 1
ATOM 2141 N N . PRO A 1 272 ? -22.994 5.960 18.889 1.00 97.38 272 PRO A N 1
ATOM 2142 C CA . PRO A 1 272 ? -23.407 6.302 20.244 1.00 97.38 272 PRO A CA 1
ATOM 2143 C C . PRO A 1 272 ? -22.338 7.125 20.973 1.00 97.38 272 PRO A C 1
ATOM 2145 O O . PRO A 1 272 ? -21.136 6.859 20.873 1.00 97.38 272 PRO A O 1
ATOM 2148 N N . ASP A 1 273 ? -22.787 8.103 21.763 1.00 98.00 273 ASP A N 1
ATOM 2149 C CA . ASP A 1 273 ? -21.906 8.941 22.586 1.00 98.00 273 ASP A CA 1
ATOM 2150 C C . ASP A 1 273 ? -21.156 8.138 23.648 1.00 98.00 273 ASP A C 1
ATOM 2152 O O . ASP A 1 273 ? -20.063 8.526 24.068 1.00 98.00 273 ASP A O 1
ATOM 2156 N N . ARG A 1 274 ? -21.746 7.030 24.099 1.00 98.38 274 ARG A N 1
ATOM 2157 C CA . ARG A 1 274 ? -21.205 6.178 25.150 1.00 98.38 274 ARG A CA 1
ATOM 2158 C C . ARG A 1 274 ? -21.348 4.715 24.779 1.00 98.38 274 ARG A C 1
ATOM 2160 O O . ARG A 1 274 ? -22.363 4.314 24.223 1.00 98.38 274 ARG A O 1
ATOM 2167 N N . VAL A 1 275 ? -20.338 3.935 25.129 1.00 98.56 275 VAL A N 1
ATOM 2168 C CA . VAL A 1 275 ? -20.378 2.474 25.084 1.00 98.56 275 VAL A CA 1
ATOM 2169 C C . VAL A 1 275 ? -19.772 1.919 26.366 1.00 98.56 275 VAL A C 1
ATOM 2171 O O . VAL A 1 275 ? -18.960 2.575 27.017 1.00 98.56 275 VAL A O 1
ATOM 2174 N N . TRP A 1 276 ? -20.155 0.708 26.739 1.00 98.44 276 TRP A N 1
ATOM 2175 C CA . TRP A 1 276 ? -19.623 -0.011 27.885 1.00 98.44 276 TRP A CA 1
ATOM 2176 C C . TRP A 1 276 ? -18.903 -1.254 27.400 1.00 98.44 276 TRP A C 1
ATOM 2178 O O . TRP A 1 276 ? -19.455 -2.040 26.632 1.00 98.44 276 TRP A O 1
ATOM 2188 N N . ILE A 1 277 ? -17.669 -1.432 27.863 1.00 98.38 277 ILE A N 1
ATOM 2189 C CA . ILE A 1 277 ? -16.887 -2.639 27.610 1.00 98.38 277 ILE A CA 1
ATOM 2190 C C . ILE A 1 277 ? -16.949 -3.517 28.850 1.00 98.38 277 ILE A C 1
ATOM 2192 O O . ILE A 1 277 ? -16.577 -3.096 29.948 1.00 98.38 277 ILE A O 1
ATOM 2196 N N . VAL A 1 278 ? -17.380 -4.757 28.659 1.00 97.81 278 VAL A N 1
ATOM 2197 C CA . VAL A 1 278 ? -17.375 -5.801 29.681 1.00 97.81 278 VAL A CA 1
ATOM 2198 C C . VAL A 1 278 ? -16.272 -6.777 29.303 1.00 97.81 278 VAL A C 1
ATOM 2200 O O . VAL A 1 278 ? -16.346 -7.417 28.259 1.00 97.81 278 VAL A O 1
ATOM 2203 N N . CYS A 1 279 ? -15.218 -6.867 30.115 1.00 96.88 279 CYS A N 1
ATOM 2204 C CA . CYS A 1 279 ? -14.061 -7.706 29.805 1.00 96.88 279 CYS A CA 1
ATOM 2205 C C . CYS A 1 279 ? -13.445 -8.313 31.079 1.00 96.88 279 CYS A C 1
ATOM 2207 O O . CYS A 1 279 ? -12.408 -7.835 31.547 1.00 96.88 279 CYS A O 1
ATOM 2209 N N . PRO A 1 280 ? -14.034 -9.397 31.622 1.00 95.62 280 PRO A N 1
ATOM 2210 C CA . PRO A 1 280 ? -13.551 -9.999 32.865 1.00 95.62 280 PRO A CA 1
ATOM 2211 C C . PRO A 1 280 ? -12.050 -10.369 32.863 1.00 95.62 280 PRO A C 1
ATOM 2213 O O . PRO A 1 280 ? -11.383 -10.109 33.862 1.00 95.62 280 PRO A O 1
ATOM 2216 N N . PRO A 1 281 ? -11.456 -10.893 31.767 1.00 96.06 281 PRO A N 1
ATOM 2217 C CA . PRO A 1 281 ? -10.018 -11.198 31.729 1.00 96.06 281 PRO A CA 1
ATOM 2218 C C . PRO A 1 281 ? -9.087 -9.978 31.802 1.00 96.06 281 PRO A C 1
ATOM 2220 O O . PRO A 1 281 ? -7.885 -10.131 32.019 1.00 96.06 281 PRO A O 1
ATOM 2223 N N . LYS A 1 282 ? -9.604 -8.765 31.566 1.00 96.69 282 LYS A N 1
ATOM 2224 C CA . LYS A 1 282 ? -8.833 -7.513 31.555 1.00 96.69 282 LYS A CA 1
ATOM 2225 C C . LYS A 1 282 ? -9.630 -6.420 32.282 1.00 96.69 282 LYS A C 1
ATOM 2227 O O . LYS A 1 282 ? -10.125 -5.489 31.648 1.00 96.69 282 LYS A O 1
ATOM 2232 N N . PRO A 1 283 ? -9.727 -6.475 33.619 1.00 95.94 283 PRO A N 1
ATOM 2233 C CA . PRO A 1 283 ? -10.581 -5.558 34.371 1.00 95.94 283 PRO A CA 1
ATOM 2234 C C . PRO A 1 283 ? -10.143 -4.089 34.276 1.00 95.94 283 PRO A C 1
ATOM 2236 O O . PRO A 1 283 ? -10.947 -3.194 34.488 1.00 95.94 283 PRO A O 1
ATOM 2239 N N . LEU A 1 284 ? -8.888 -3.800 33.913 1.00 96.94 284 LEU A N 1
ATOM 2240 C CA . LEU A 1 284 ? -8.400 -2.420 33.777 1.00 96.94 284 LEU A CA 1
ATOM 2241 C C . LEU A 1 284 ? -8.984 -1.664 32.573 1.00 96.94 284 LEU A C 1
ATOM 2243 O O . LEU A 1 284 ? -8.966 -0.438 32.561 1.00 96.94 284 LEU A O 1
ATOM 2247 N N . ILE A 1 285 ? -9.497 -2.373 31.566 1.00 97.00 285 ILE A N 1
ATOM 2248 C CA . ILE A 1 285 ? -10.053 -1.780 30.336 1.00 97.00 285 ILE A CA 1
ATOM 2249 C C . ILE A 1 285 ? -11.576 -1.921 30.251 1.00 97.00 285 ILE A C 1
ATOM 2251 O O . ILE A 1 285 ? -12.168 -1.554 29.238 1.00 97.00 285 ILE A O 1
ATOM 2255 N N . GLN A 1 286 ? -12.220 -2.449 31.292 1.00 97.38 286 GLN A N 1
ATOM 2256 C CA . GLN A 1 286 ? -13.677 -2.510 31.370 1.00 97.38 286 GLN A CA 1
ATOM 2257 C C . GLN A 1 286 ? -14.260 -1.168 31.834 1.00 97.38 286 GLN A C 1
ATOM 2259 O O . GLN A 1 286 ? -13.557 -0.328 32.401 1.00 97.38 286 GLN A O 1
ATOM 2264 N N . GLY A 1 287 ? -15.559 -0.976 31.633 1.00 97.75 287 GLY A N 1
ATOM 2265 C CA . GLY A 1 287 ? -16.277 0.209 32.094 1.00 97.75 287 GLY A CA 1
ATOM 2266 C C . GLY A 1 287 ? -16.815 1.065 30.958 1.00 97.75 287 GLY A C 1
ATOM 2267 O O . GLY A 1 287 ? -16.966 0.610 29.826 1.00 97.75 287 GLY A O 1
ATOM 2268 N N . GLU A 1 288 ? -17.145 2.306 31.297 1.00 98.44 288 GLU A N 1
ATOM 2269 C CA . GLU A 1 288 ? -17.720 3.282 30.376 1.00 98.44 288 GLU A CA 1
ATOM 2270 C C . GLU A 1 288 ? -16.646 3.904 29.477 1.00 98.44 288 GLU A C 1
ATOM 2272 O O . GLU A 1 288 ? -15.555 4.250 29.931 1.00 98.44 288 GLU A O 1
ATOM 2277 N N . TYR A 1 289 ? -16.985 4.093 28.208 1.00 98.62 289 TYR A N 1
ATOM 2278 C CA . TYR A 1 289 ? -16.188 4.775 27.202 1.00 98.62 289 TYR A CA 1
ATOM 2279 C C . TYR A 1 289 ? -17.024 5.879 26.562 1.00 98.62 289 TYR A C 1
ATOM 2281 O O . TYR A 1 289 ? -18.141 5.635 26.114 1.00 98.62 289 TYR A O 1
ATOM 2289 N N . THR A 1 290 ? -16.456 7.078 26.462 1.00 98.31 290 THR A N 1
ATOM 2290 C CA . THR A 1 290 ? -17.116 8.254 25.884 1.00 98.31 290 THR A CA 1
ATOM 2291 C C . THR A 1 290 ? -16.478 8.622 24.553 1.00 98.31 290 THR A C 1
ATOM 2293 O O . THR A 1 290 ? -15.249 8.737 24.454 1.00 98.31 290 THR A O 1
ATOM 2296 N N . ARG A 1 291 ? -17.316 8.827 23.533 1.00 97.88 291 ARG A N 1
ATOM 2297 C CA . ARG A 1 291 ? -16.913 9.257 22.191 1.00 97.88 291 ARG A CA 1
ATOM 2298 C C . ARG A 1 291 ? -16.128 10.560 22.300 1.00 97.88 291 ARG A C 1
ATOM 2300 O O . ARG A 1 291 ? -16.536 11.472 23.012 1.00 97.88 291 ARG A O 1
ATOM 2307 N N . GLN A 1 292 ? -14.996 10.646 21.615 1.00 97.44 292 GLN A N 1
ATOM 2308 C CA . GLN A 1 292 ? -14.174 11.849 21.535 1.00 97.44 292 GLN A CA 1
ATOM 2309 C C . GLN A 1 292 ? -14.678 12.704 20.360 1.00 97.44 292 GLN A C 1
ATOM 2311 O O . GLN A 1 292 ? -14.462 12.318 19.208 1.00 97.44 292 GLN A O 1
ATOM 2316 N N . PRO A 1 293 ? -15.372 13.835 20.600 1.00 93.38 293 PRO A N 1
ATOM 2317 C CA . PRO A 1 293 ? -15.977 14.615 19.524 1.00 93.38 293 PRO A CA 1
ATOM 2318 C C . PRO A 1 293 ? -14.930 15.091 18.514 1.00 93.38 293 PRO A C 1
ATOM 2320 O O . PRO A 1 293 ? -13.875 15.594 18.892 1.00 93.38 293 PRO A O 1
ATOM 2323 N N . GLY A 1 294 ? -15.218 14.911 17.223 1.00 90.31 294 GLY A N 1
ATOM 2324 C CA . GLY A 1 294 ? -14.326 15.304 16.127 1.00 90.31 294 GLY A CA 1
ATOM 2325 C C . GLY A 1 294 ? -13.101 14.406 15.927 1.00 90.31 294 GLY A C 1
ATOM 2326 O O . GLY A 1 294 ? -12.435 14.530 14.902 1.00 90.31 294 GLY A O 1
ATOM 2327 N N . ARG A 1 295 ? -12.811 13.471 16.842 1.00 94.50 295 ARG A N 1
ATOM 2328 C CA . ARG A 1 295 ? -11.712 12.522 16.664 1.00 94.50 295 ARG A CA 1
ATOM 2329 C C . ARG A 1 295 ? -12.171 11.336 15.824 1.00 94.50 295 ARG A C 1
ATOM 2331 O O . ARG A 1 295 ? -13.009 10.540 16.251 1.00 94.50 295 ARG A O 1
ATOM 2338 N N . ILE A 1 296 ? -11.582 11.224 14.640 1.00 92.19 296 ILE A N 1
ATOM 2339 C CA . ILE A 1 296 ? -11.836 10.156 13.681 1.00 92.19 296 ILE A CA 1
ATOM 2340 C C . ILE A 1 296 ? -10.510 9.472 13.381 1.00 92.19 296 ILE A C 1
ATOM 2342 O O . ILE A 1 296 ? -9.564 10.121 12.948 1.00 92.19 296 ILE A O 1
ATOM 2346 N N . GLU A 1 297 ? -10.466 8.160 13.562 1.00 91.19 297 GLU A N 1
ATOM 2347 C CA . GLU A 1 297 ? -9.341 7.322 13.164 1.00 91.19 297 GLU A CA 1
ATOM 2348 C C . GLU A 1 297 ? -9.840 6.413 12.049 1.00 91.19 297 GLU A C 1
ATOM 2350 O O . GLU A 1 297 ? -10.809 5.673 12.226 1.00 91.19 297 GLU A O 1
ATOM 2355 N N . ARG A 1 298 ? -9.212 6.505 10.871 1.00 88.50 298 ARG A N 1
ATOM 2356 C CA . ARG A 1 298 ? -9.529 5.650 9.707 1.00 88.50 298 ARG A CA 1
ATOM 2357 C C . ARG A 1 298 ? -10.994 5.685 9.289 1.00 88.50 298 ARG A C 1
ATOM 2359 O O . ARG A 1 298 ? -11.596 4.676 8.948 1.00 88.50 298 ARG A O 1
ATOM 2366 N N . GLY A 1 299 ? -11.581 6.874 9.342 1.00 89.50 299 GLY A N 1
ATOM 2367 C CA . GLY A 1 299 ? -12.975 7.078 8.960 1.00 89.50 299 GLY A CA 1
ATOM 2368 C C . GLY A 1 299 ? -13.998 6.620 10.005 1.00 89.50 299 GLY A C 1
ATOM 2369 O O . GLY A 1 299 ? -15.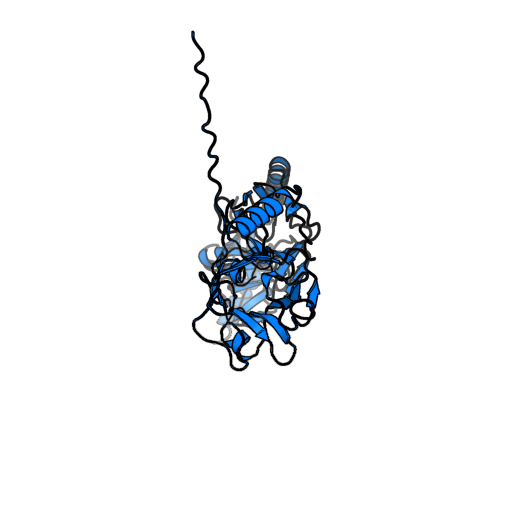193 6.591 9.692 1.00 89.50 299 GLY A O 1
ATOM 2370 N N . HIS A 1 300 ? -13.548 6.291 11.222 1.00 93.94 300 HIS A N 1
ATOM 2371 C CA . HIS A 1 300 ? -14.373 5.819 12.328 1.00 93.94 300 HIS A CA 1
ATOM 2372 C C . HIS A 1 300 ? -14.178 6.642 13.613 1.00 93.94 300 HIS A C 1
ATOM 2374 O O . HIS A 1 300 ? -13.075 7.118 13.878 1.00 93.94 300 HIS A O 1
ATOM 2380 N N . PRO A 1 301 ? -15.235 6.828 14.425 1.00 96.81 301 PRO A N 1
ATOM 2381 C CA . PRO A 1 301 ? -15.136 7.518 15.711 1.00 96.81 301 PRO A CA 1
ATOM 2382 C C . PRO A 1 301 ? -14.218 6.787 16.697 1.00 96.81 301 PRO A C 1
ATOM 2384 O O . PRO A 1 301 ? -14.053 5.567 16.641 1.00 96.81 301 PRO A O 1
ATOM 2387 N N . VAL A 1 302 ? -13.661 7.553 17.635 1.00 97.75 302 VAL A N 1
ATOM 2388 C CA . VAL A 1 302 ? -12.869 7.041 18.761 1.00 97.75 302 VAL A CA 1
ATOM 2389 C C . VAL A 1 302 ? -13.623 7.245 20.062 1.00 97.75 302 VAL A C 1
ATOM 2391 O O . VAL A 1 302 ? -14.191 8.314 20.288 1.00 97.75 302 VAL A O 1
ATOM 2394 N N . TRP A 1 303 ? -13.554 6.268 20.963 1.00 98.56 303 TRP A N 1
ATOM 2395 C CA . TRP A 1 303 ? -14.023 6.417 22.338 1.00 98.56 303 TRP A CA 1
ATOM 2396 C C . TRP A 1 303 ? -12.869 6.294 23.326 1.00 98.56 303 TRP A C 1
ATOM 2398 O O . TRP A 1 303 ? -11.919 5.544 23.107 1.00 98.56 303 TRP A O 1
ATOM 2408 N N . ARG A 1 304 ? -12.964 7.010 24.447 1.00 98.56 304 ARG A N 1
ATOM 2409 C CA . ARG A 1 304 ? -11.985 6.973 25.536 1.00 98.56 304 ARG A CA 1
ATOM 2410 C C . ARG A 1 304 ? -12.642 6.532 26.834 1.00 98.56 304 ARG A C 1
ATOM 2412 O O . ARG A 1 304 ? -13.717 7.024 27.171 1.00 98.56 304 ARG A O 1
ATOM 2419 N N . GLN A 1 305 ? -11.982 5.639 27.559 1.00 98.56 305 GLN A N 1
ATOM 2420 C CA . GLN A 1 305 ? -12.447 5.115 28.838 1.00 98.56 305 GLN A CA 1
ATOM 2421 C C . GLN A 1 305 ? -12.592 6.238 29.875 1.00 98.56 305 GLN A C 1
ATOM 2423 O O . GLN A 1 305 ? -11.684 7.053 30.065 1.00 98.56 305 GLN A O 1
ATOM 2428 N N . VAL A 1 306 ? -13.720 6.270 30.580 1.00 98.25 306 VAL A N 1
ATOM 2429 C CA . VAL A 1 306 ? -13.977 7.215 31.669 1.00 98.25 306 VAL A CA 1
ATOM 2430 C C . VAL A 1 306 ? -13.176 6.791 32.898 1.00 98.25 306 VAL A C 1
ATOM 2432 O O . VAL A 1 306 ? -13.359 5.697 33.422 1.00 98.25 306 VAL A O 1
ATOM 2435 N N . GLY A 1 307 ? -12.268 7.660 33.354 1.00 97.38 307 GLY A N 1
ATOM 2436 C CA . GLY A 1 307 ? -11.408 7.390 34.514 1.00 97.38 307 GLY A CA 1
ATOM 2437 C C . GLY A 1 307 ? -10.269 6.394 34.260 1.00 97.38 307 GLY A C 1
ATOM 2438 O O . GLY A 1 307 ? -9.592 6.010 35.209 1.00 97.38 307 GLY A O 1
ATOM 2439 N N . GLY A 1 308 ? -10.036 5.991 33.007 1.00 97.19 308 GLY A N 1
ATOM 2440 C CA . GLY A 1 308 ? -8.993 5.032 32.633 1.00 97.19 308 GLY A CA 1
ATOM 2441 C C . GLY A 1 308 ? -8.162 5.470 31.425 1.00 97.19 308 GLY A C 1
ATOM 2442 O O . GLY A 1 308 ? -8.199 6.629 31.004 1.00 97.19 308 GLY A O 1
ATOM 2443 N N . SER A 1 309 ? -7.378 4.538 30.876 1.00 97.25 309 SER A N 1
ATOM 2444 C CA . SER A 1 309 ? -6.494 4.786 29.725 1.00 97.25 309 SER A CA 1
ATOM 2445 C C . SER A 1 309 ? -6.918 4.058 28.448 1.00 97.25 309 SER A C 1
ATOM 2447 O O . SER A 1 309 ? -6.237 4.178 27.431 1.00 97.25 309 SER A O 1
ATOM 2449 N N . GLY A 1 310 ? -8.024 3.311 28.485 1.00 98.31 310 GLY A N 1
ATOM 2450 C CA . GLY A 1 310 ? -8.558 2.612 27.325 1.00 98.31 310 GLY A CA 1
ATOM 2451 C C . GLY A 1 310 ? -8.952 3.568 26.197 1.00 98.31 310 GLY A C 1
ATOM 2452 O O . GLY A 1 310 ? -9.589 4.598 26.428 1.00 98.31 310 GLY A O 1
ATOM 2453 N N . ILE A 1 311 ? -8.597 3.208 24.966 1.00 98.62 311 ILE A N 1
ATOM 2454 C CA . ILE A 1 311 ? -8.962 3.917 23.737 1.00 98.62 311 ILE A CA 1
ATOM 2455 C C . ILE A 1 311 ? -9.542 2.890 22.771 1.00 98.62 311 ILE A C 1
ATOM 2457 O O . ILE A 1 311 ? -8.825 1.997 22.331 1.00 98.62 311 ILE A O 1
ATOM 2461 N N . LEU A 1 312 ? -10.826 3.008 22.448 1.00 98.50 312 LEU A N 1
ATOM 2462 C CA . LEU A 1 312 ? -11.516 2.170 21.471 1.00 98.50 312 LEU A CA 1
ATOM 2463 C C . LEU A 1 312 ? -11.494 2.866 20.107 1.00 98.50 312 LEU A C 1
ATOM 2465 O O . LEU A 1 312 ? -11.972 3.994 19.987 1.00 98.50 312 LEU A O 1
ATOM 2469 N N . TYR A 1 313 ? -10.941 2.204 19.095 1.00 97.50 313 TYR A N 1
ATOM 2470 C CA . TYR A 1 313 ? -10.709 2.770 17.766 1.00 97.50 313 TYR A CA 1
ATOM 2471 C C . TYR A 1 313 ? -10.806 1.697 16.672 1.00 97.50 313 TYR A C 1
ATOM 2473 O O . TYR A 1 313 ? -10.768 0.501 16.964 1.00 97.50 313 TYR A O 1
ATOM 2481 N N . SER A 1 314 ? -10.935 2.115 15.410 1.00 95.19 314 SER A N 1
ATOM 2482 C CA . SER A 1 314 ? -10.863 1.201 14.264 1.00 95.19 314 SER A CA 1
ATOM 2483 C C . SER A 1 314 ? -9.407 0.969 13.849 1.00 95.19 314 SER A C 1
ATOM 2485 O O . SER A 1 314 ? -8.652 1.899 13.551 1.00 95.19 314 SER A O 1
ATOM 2487 N N . ASN A 1 315 ? -9.002 -0.291 13.821 1.00 89.94 315 ASN A N 1
ATOM 2488 C CA . ASN A 1 315 ? -7.744 -0.746 13.272 1.00 89.94 315 ASN A CA 1
ATOM 2489 C C . ASN A 1 315 ? -7.846 -0.876 11.744 1.00 89.94 315 ASN A C 1
ATOM 2491 O O . ASN A 1 315 ? -8.698 -1.581 11.212 1.00 89.94 315 ASN A O 1
ATOM 2495 N N . GLY A 1 316 ? -6.938 -0.219 11.031 1.00 77.00 316 GLY A N 1
ATOM 2496 C CA . GLY A 1 316 ? -6.858 -0.212 9.571 1.00 77.00 316 GLY A CA 1
ATOM 2497 C C . GLY A 1 316 ? -6.260 -1.495 9.015 1.00 77.00 316 GLY A C 1
ATOM 2498 O O . GLY A 1 316 ? -6.591 -1.886 7.900 1.00 77.00 316 GLY A O 1
ATOM 2499 N N . LEU A 1 317 ? -5.464 -2.216 9.806 1.00 74.75 317 LEU A N 1
ATOM 2500 C CA . LEU A 1 317 ? -5.050 -3.573 9.471 1.00 74.75 317 LEU A CA 1
ATOM 2501 C C . LEU A 1 317 ? -6.231 -4.504 9.773 1.00 74.75 317 LEU A C 1
ATOM 2503 O O . LEU A 1 317 ? -6.542 -4.795 10.924 1.00 74.75 317 LEU A O 1
ATOM 2507 N N . GLY A 1 318 ? -6.957 -4.888 8.725 1.00 75.94 318 GLY A N 1
ATOM 2508 C CA . GLY A 1 318 ? -8.094 -5.808 8.810 1.00 75.94 318 GLY A CA 1
ATOM 2509 C C . GLY A 1 318 ? -9.461 -5.164 9.047 1.00 75.94 318 GLY A C 1
ATOM 2510 O O . GLY A 1 318 ? -10.472 -5.808 8.783 1.00 75.94 318 GLY A O 1
ATOM 2511 N N . GLY A 1 319 ? -9.537 -3.883 9.426 1.00 86.88 319 GLY A N 1
ATOM 2512 C CA . GLY A 1 319 ? -10.822 -3.224 9.692 1.00 86.88 319 GLY A CA 1
ATOM 2513 C C . GLY A 1 319 ? -11.488 -3.784 10.947 1.00 86.88 319 GLY A C 1
ATOM 2514 O O . GLY A 1 319 ? -12.677 -4.082 10.922 1.00 86.88 319 GLY A O 1
ATOM 2515 N N . LEU A 1 320 ? -10.717 -4.017 12.009 1.00 94.12 320 LEU A N 1
ATOM 2516 C CA . LEU A 1 320 ? -11.206 -4.521 13.296 1.00 94.12 320 LEU A CA 1
ATOM 2517 C C . LEU A 1 320 ? -11.417 -3.354 14.258 1.00 94.12 320 LEU A C 1
ATOM 2519 O O . LEU A 1 320 ? -10.649 -2.404 14.252 1.00 94.12 320 LEU A O 1
ATOM 2523 N N . TRP A 1 321 ? -12.409 -3.415 15.136 1.00 97.56 321 TRP A N 1
ATOM 2524 C CA . TRP A 1 321 ? -12.411 -2.560 16.320 1.00 97.56 321 TRP A CA 1
ATOM 2525 C C . TRP A 1 321 ? -11.379 -3.071 17.317 1.00 97.56 321 TRP A C 1
ATOM 2527 O O . TRP A 1 321 ? -11.337 -4.269 17.582 1.00 97.56 321 TRP A O 1
ATOM 2537 N N . CYS A 1 322 ? -10.581 -2.171 17.886 1.00 97.56 322 CYS A N 1
ATOM 2538 C CA . CYS A 1 322 ? -9.524 -2.483 18.840 1.00 97.56 322 CYS A CA 1
ATOM 2539 C C . CYS A 1 322 ? -9.589 -1.571 20.065 1.00 97.56 322 CYS A C 1
ATOM 2541 O O . CYS A 1 322 ? -9.982 -0.410 19.966 1.00 97.56 322 CYS A O 1
ATOM 2543 N N . VAL A 1 323 ? -9.139 -2.078 21.215 1.00 98.25 323 VAL A N 1
ATOM 2544 C CA . VAL A 1 323 ? -8.914 -1.262 22.416 1.00 98.25 323 VAL A CA 1
ATOM 2545 C C . VAL A 1 323 ? -7.425 -1.198 22.711 1.00 98.25 323 VAL A C 1
ATOM 2547 O O . VAL A 1 323 ? -6.808 -2.221 23.000 1.00 98.25 323 VAL A O 1
ATOM 2550 N N . ALA A 1 324 ? -6.851 -0.003 22.660 1.00 98.00 324 ALA A N 1
ATOM 2551 C CA . ALA A 1 324 ? -5.491 0.295 23.091 1.00 98.00 324 ALA A CA 1
ATOM 2552 C C . ALA A 1 324 ? -5.477 0.837 24.527 1.00 98.00 324 ALA A C 1
ATOM 2554 O O . ALA A 1 324 ? -6.488 1.326 25.025 1.00 98.00 324 ALA A O 1
ATOM 2555 N N . THR A 1 325 ? -4.319 0.785 25.188 1.00 97.56 325 THR A N 1
ATOM 2556 C CA . THR A 1 325 ? -4.130 1.403 26.521 1.00 97.56 325 THR A CA 1
ATOM 2557 C C . THR A 1 325 ? -3.291 2.679 26.481 1.00 97.56 325 THR A C 1
ATOM 2559 O O . THR A 1 325 ? -3.158 3.357 27.503 1.00 97.56 325 THR A O 1
ATOM 2562 N N . LYS A 1 326 ? -2.700 2.986 25.318 1.00 97.19 326 LYS A N 1
ATOM 2563 C CA . LYS A 1 326 ? -1.805 4.118 25.057 1.00 97.19 326 LYS A CA 1
ATOM 2564 C C . LYS A 1 326 ? -2.004 4.609 23.625 1.00 97.19 326 LYS A C 1
ATOM 2566 O O . LYS A 1 326 ? -2.263 3.812 22.730 1.00 97.19 326 LYS A O 1
ATOM 2571 N N . GLU A 1 327 ? -1.778 5.897 23.383 1.00 96.00 327 GLU A N 1
ATOM 2572 C CA . GLU A 1 327 ? -1.900 6.470 22.032 1.00 96.00 327 GLU A CA 1
ATOM 2573 C C . GLU A 1 327 ? -0.878 5.921 21.037 1.00 96.00 327 GLU A C 1
ATOM 2575 O O . GLU A 1 327 ? -1.183 5.734 19.864 1.00 96.00 327 GLU A O 1
ATOM 2580 N N . ALA A 1 328 ? 0.330 5.598 21.505 1.00 94.62 328 ALA A N 1
ATOM 2581 C CA . ALA A 1 328 ? 1.345 4.986 20.654 1.00 94.62 328 ALA A CA 1
ATOM 2582 C C . ALA A 1 328 ? 0.880 3.640 20.064 1.00 94.62 328 ALA A C 1
ATOM 2584 O O . ALA A 1 328 ? 1.284 3.295 18.957 1.00 94.62 328 ALA A O 1
ATOM 2585 N N . ASP A 1 329 ? 0.018 2.905 20.774 1.00 95.19 329 ASP A N 1
ATOM 2586 C CA . ASP A 1 329 ? -0.537 1.638 20.294 1.00 95.19 329 ASP A CA 1
ATOM 2587 C C . ASP A 1 329 ? -1.599 1.879 19.215 1.00 95.19 329 ASP A C 1
ATOM 2589 O O . ASP A 1 329 ? -1.632 1.144 18.236 1.00 95.19 329 ASP A O 1
ATOM 2593 N N . VAL A 1 330 ? -2.397 2.949 19.333 1.00 94.12 330 VAL A N 1
ATOM 2594 C CA . VAL A 1 330 ? -3.359 3.369 18.295 1.00 94.12 330 VAL A CA 1
ATOM 2595 C C . VAL A 1 330 ? -2.633 3.652 16.980 1.00 94.12 330 VAL A C 1
ATOM 2597 O O . VAL A 1 330 ? -3.019 3.132 15.937 1.00 94.12 330 VAL A O 1
ATOM 2600 N N . GLN A 1 331 ? -1.529 4.404 17.043 1.00 88.94 331 GLN A N 1
ATOM 2601 C CA . GLN A 1 331 ? -0.706 4.734 15.872 1.00 88.94 331 GLN A CA 1
ATOM 2602 C C . GLN A 1 331 ? -0.046 3.497 15.243 1.00 88.94 331 GLN A C 1
ATOM 2604 O O . GLN A 1 331 ? 0.147 3.437 14.032 1.00 88.94 331 GLN A O 1
ATOM 2609 N N . LYS A 1 332 ? 0.288 2.495 16.065 1.00 87.62 332 LYS A N 1
ATOM 2610 C CA . LYS A 1 332 ? 0.915 1.236 15.637 1.00 87.62 332 LYS A CA 1
ATOM 2611 C C . LYS A 1 332 ? -0.073 0.113 15.343 1.00 87.62 332 LYS A C 1
ATOM 2613 O O . LYS A 1 332 ? 0.370 -0.983 15.015 1.00 87.62 332 LYS A O 1
ATOM 2618 N N . ASN A 1 333 ? -1.379 0.359 15.446 1.00 90.06 333 ASN A N 1
ATOM 2619 C CA . ASN A 1 333 ? -2.428 -0.632 15.163 1.00 90.06 333 ASN A CA 1
ATOM 2620 C C . ASN A 1 333 ? -2.436 -1.801 16.140 1.00 90.06 333 ASN A C 1
ATOM 2622 O O . ASN A 1 333 ? -2.780 -2.927 15.785 1.00 90.06 333 ASN A O 1
ATOM 2626 N N . LEU A 1 334 ? -2.017 -1.525 17.370 1.00 92.88 334 LEU A N 1
ATOM 2627 C CA . LEU A 1 334 ? -1.933 -2.488 18.447 1.00 92.88 334 LEU A CA 1
ATOM 2628 C C . LEU A 1 334 ? -3.100 -2.294 19.412 1.00 92.88 334 LEU A C 1
ATOM 2630 O O . LEU A 1 334 ? -3.600 -1.188 19.636 1.00 92.88 334 LEU A O 1
ATOM 2634 N N . GLY A 1 335 ? -3.535 -3.394 20.008 1.00 96.12 335 GLY A N 1
ATOM 2635 C CA . GLY A 1 335 ? -4.613 -3.400 20.980 1.00 96.12 335 GLY A CA 1
ATOM 2636 C C . GLY A 1 335 ? -4.472 -4.560 21.949 1.00 96.12 335 GLY A C 1
ATOM 2637 O O . GLY A 1 335 ? -3.793 -5.546 21.680 1.00 96.12 335 GLY A O 1
ATOM 2638 N N . VAL A 1 336 ? -5.129 -4.429 23.095 1.00 97.62 336 VAL A N 1
ATOM 2639 C CA . VAL A 1 336 ? -5.292 -5.494 24.091 1.00 97.62 336 VAL A CA 1
ATOM 2640 C C . VAL A 1 336 ? -6.628 -6.224 23.937 1.00 97.62 336 VAL A C 1
ATOM 2642 O O . VAL A 1 336 ? -6.776 -7.320 24.474 1.00 97.62 336 VAL A O 1
ATOM 2645 N N . LEU A 1 337 ? -7.568 -5.634 23.188 1.00 97.88 337 LEU A N 1
ATOM 2646 C CA . LEU A 1 337 ? -8.828 -6.230 22.736 1.00 97.88 337 LEU A CA 1
ATOM 2647 C C . LEU A 1 337 ? -9.016 -5.973 21.252 1.00 97.88 337 LEU A C 1
ATOM 2649 O O . LEU A 1 337 ? -8.614 -4.913 20.769 1.00 97.88 337 LEU A O 1
ATOM 2653 N N . GLN A 1 338 ? -9.703 -6.887 20.573 1.00 97.62 338 GLN A N 1
ATOM 2654 C CA . GLN A 1 338 ? -10.233 -6.639 19.239 1.00 97.62 338 GLN A CA 1
ATOM 2655 C C . GLN A 1 338 ? -11.498 -7.449 18.958 1.00 97.62 338 GLN A C 1
ATOM 2657 O O . GLN A 1 338 ? -11.713 -8.491 19.578 1.00 97.62 338 GLN A O 1
ATOM 2662 N N . CYS A 1 339 ? -12.333 -7.003 18.022 1.00 96.75 339 CYS A N 1
ATOM 2663 C CA . CYS A 1 339 ? -13.396 -7.855 17.494 1.00 96.75 339 CYS A CA 1
ATOM 2664 C C . CYS A 1 339 ? -12.802 -8.980 16.627 1.00 96.75 339 CYS A C 1
ATOM 2666 O O . CYS A 1 339 ? -11.692 -8.867 16.103 1.00 96.75 339 CYS A O 1
ATOM 2668 N N . SER A 1 340 ? -13.518 -10.094 16.493 1.00 94.69 340 SER A N 1
ATOM 2669 C CA . SER A 1 340 ? -13.015 -11.281 15.783 1.00 94.69 340 SER A CA 1
ATOM 2670 C C . SER A 1 340 ? -13.115 -11.182 14.261 1.00 94.69 340 SER A C 1
ATOM 2672 O O . SER A 1 340 ? -12.417 -11.908 13.566 1.00 94.69 340 SER A O 1
ATOM 2674 N N . ASN A 1 341 ? -13.968 -10.292 13.750 1.00 91.38 341 ASN A N 1
ATOM 2675 C CA . ASN A 1 341 ? -14.220 -10.106 12.321 1.00 91.38 341 ASN A CA 1
ATOM 2676 C C . ASN A 1 341 ? -14.122 -8.629 11.941 1.00 91.38 341 ASN A C 1
ATOM 2678 O O . ASN A 1 341 ? -14.347 -7.758 12.784 1.00 91.38 341 ASN A O 1
ATOM 2682 N N . ALA A 1 342 ? -13.848 -8.353 10.664 1.00 90.25 342 ALA A N 1
ATOM 2683 C CA . ALA A 1 342 ? -13.876 -6.999 10.123 1.00 90.25 342 ALA A CA 1
ATOM 2684 C C . ALA A 1 342 ? -15.241 -6.342 10.372 1.00 90.25 342 ALA A C 1
ATOM 2686 O O . ALA A 1 342 ? -16.281 -6.943 10.106 1.00 90.25 342 ALA A O 1
ATOM 2687 N N . HIS A 1 343 ? -15.248 -5.102 10.857 1.00 92.19 343 HIS A N 1
ATOM 2688 C CA . HIS A 1 343 ? -16.477 -4.417 11.236 1.00 92.19 343 HIS A CA 1
ATOM 2689 C C . HIS A 1 343 ? -17.291 -3.935 10.031 1.00 92.19 343 HIS A C 1
ATOM 2691 O O . HIS A 1 343 ? -18.476 -3.675 10.182 1.00 92.19 343 HIS A O 1
ATOM 2697 N N . GLN A 1 344 ? -16.697 -3.815 8.834 1.00 88.06 344 GLN A N 1
ATOM 2698 C CA . GLN A 1 344 ? -17.405 -3.426 7.595 1.00 88.06 344 GLN A CA 1
ATOM 2699 C C . GLN A 1 344 ? -18.270 -2.159 7.759 1.00 88.06 344 GLN A C 1
ATOM 2701 O O . GLN A 1 344 ? -19.383 -2.057 7.259 1.00 88.06 344 GLN A O 1
ATOM 2706 N N . GLY A 1 345 ? -17.766 -1.193 8.523 1.00 88.31 345 GLY A N 1
ATOM 2707 C CA . GLY A 1 345 ? -18.487 0.035 8.860 1.00 88.31 345 GLY A CA 1
ATOM 2708 C C . GLY A 1 345 ? -19.432 -0.028 10.070 1.00 88.31 345 GLY A C 1
ATOM 2709 O O . GLY A 1 345 ? -19.818 1.035 10.555 1.00 88.31 345 GLY A O 1
ATOM 2710 N N . ARG A 1 346 ? -19.750 -1.217 10.600 1.00 92.94 346 ARG A N 1
ATOM 2711 C CA . ARG A 1 346 ? -20.599 -1.392 11.791 1.00 92.94 346 ARG A CA 1
ATOM 2712 C C . ARG A 1 346 ? -19.941 -0.804 13.046 1.00 92.94 346 ARG A C 1
ATOM 2714 O O . ARG A 1 346 ? -18.716 -0.890 13.173 1.00 92.94 346 ARG A O 1
ATOM 2721 N N . PRO A 1 347 ? -20.708 -0.213 13.977 1.00 95.81 347 PRO A N 1
ATOM 2722 C CA . PRO A 1 347 ? -20.192 0.298 15.244 1.00 95.81 347 PRO A CA 1
ATOM 2723 C C . PRO A 1 347 ? -19.754 -0.840 16.190 1.00 95.81 347 PRO A C 1
ATOM 2725 O O . PRO A 1 347 ? -20.158 -1.988 16.022 1.00 95.81 347 PRO A O 1
ATOM 2728 N N . PRO A 1 348 ? -18.937 -0.552 17.219 1.00 97.81 348 PRO A N 1
ATOM 2729 C CA . PRO A 1 348 ? -18.337 -1.594 18.054 1.00 97.81 348 PRO A CA 1
ATOM 2730 C C . PRO A 1 348 ? -19.353 -2.401 18.881 1.00 97.81 348 PRO A C 1
ATOM 2732 O O . PRO A 1 348 ? -19.136 -3.589 19.101 1.00 97.81 348 PRO A O 1
ATOM 2735 N N . HIS A 1 349 ? -20.464 -1.799 19.314 1.00 97.44 349 HIS A N 1
ATOM 2736 C CA . HIS A 1 349 ? -21.501 -2.490 20.097 1.00 97.44 349 HIS A CA 1
ATOM 2737 C C . HIS A 1 349 ? -22.334 -3.483 19.270 1.00 97.44 349 HIS A C 1
ATOM 2739 O O . HIS A 1 349 ? -23.015 -4.335 19.823 1.00 97.44 349 HIS A O 1
ATOM 2745 N N . GLU A 1 350 ? -22.265 -3.396 17.942 1.00 96.81 350 GLU A N 1
ATOM 2746 C CA . GLU A 1 350 ? -22.905 -4.354 17.043 1.00 96.81 350 GLU A CA 1
ATOM 2747 C C . GLU A 1 350 ? -22.036 -5.593 16.778 1.00 96.81 350 GLU A C 1
ATOM 2749 O O . GLU A 1 350 ? -22.487 -6.559 16.160 1.00 96.81 350 GLU A O 1
ATOM 2754 N N . MET A 1 351 ? -20.775 -5.583 17.206 1.00 97.06 351 MET A N 1
ATOM 2755 C CA . MET A 1 351 ? -19.866 -6.695 16.961 1.00 97.06 351 MET A CA 1
ATOM 2756 C C . MET A 1 351 ? -20.160 -7.856 17.914 1.00 97.06 351 MET A C 1
ATOM 2758 O O . MET A 1 351 ? -20.084 -7.709 19.131 1.00 97.06 351 MET A O 1
ATOM 2762 N N . GLU A 1 352 ? -20.430 -9.028 17.343 1.00 95.00 352 GLU A N 1
ATOM 2763 C CA . GLU A 1 352 ? -20.901 -10.210 18.081 1.00 95.00 352 GLU A CA 1
ATOM 2764 C C . GLU A 1 352 ? -19.801 -10.938 18.856 1.00 95.00 352 GLU A C 1
ATOM 2766 O O . GLU A 1 352 ? -20.054 -11.526 19.905 1.00 95.00 352 GLU A O 1
ATOM 2771 N N . ALA A 1 353 ? -18.576 -10.923 18.330 1.00 96.25 353 ALA A N 1
ATOM 2772 C CA . ALA A 1 353 ? -17.464 -11.686 18.872 1.00 96.25 353 ALA A CA 1
ATOM 2773 C C . ALA A 1 353 ? -16.250 -10.791 19.076 1.00 96.25 353 ALA A C 1
ATOM 2775 O O . ALA A 1 353 ? -15.837 -10.040 18.184 1.00 96.25 353 ALA A O 1
ATOM 2776 N N . TRP A 1 354 ? -15.672 -10.912 20.263 1.00 97.88 354 TRP A N 1
ATOM 2777 C CA . TRP A 1 354 ? -14.502 -10.169 20.674 1.00 97.88 354 TRP A CA 1
ATOM 2778 C C . TRP A 1 354 ? -13.495 -11.082 21.368 1.00 97.88 354 TRP A C 1
ATOM 2780 O O . TRP A 1 354 ? -13.833 -12.081 22.009 1.00 97.88 354 TRP A O 1
ATOM 2790 N N . GLN A 1 355 ? -12.230 -10.710 21.241 1.00 97.69 355 GLN A N 1
ATOM 2791 C CA . GLN A 1 355 ? -11.084 -11.444 21.746 1.00 97.69 355 GLN A CA 1
ATOM 2792 C C . GLN A 1 355 ? -10.118 -10.511 22.473 1.00 97.69 355 GLN A C 1
ATOM 2794 O O . GLN A 1 355 ? -10.061 -9.310 22.203 1.00 97.69 355 GLN A O 1
ATOM 2799 N N . TYR A 1 356 ? -9.349 -11.074 23.401 1.00 97.94 356 TYR A N 1
ATOM 2800 C CA . TYR A 1 356 ? -8.346 -10.353 24.179 1.00 97.94 356 TYR A CA 1
ATOM 2801 C C . TYR A 1 356 ? -6.955 -10.950 23.990 1.00 97.94 356 TYR A C 1
ATOM 2803 O O . TYR A 1 356 ? -6.810 -12.145 23.727 1.00 97.94 356 TYR A O 1
ATOM 2811 N N . ALA A 1 357 ? -5.934 -10.108 24.139 1.00 97.12 357 ALA A N 1
ATOM 2812 C CA . ALA A 1 357 ? -4.544 -10.528 24.066 1.00 97.12 357 ALA A CA 1
ATOM 2813 C C . ALA A 1 357 ? -4.106 -11.200 25.380 1.00 97.12 357 ALA A C 1
ATOM 2815 O O . ALA A 1 357 ? -4.131 -10.588 26.458 1.00 97.12 357 ALA A O 1
ATOM 2816 N N . ASP A 1 358 ? -3.669 -12.451 25.285 1.00 96.50 358 ASP A N 1
ATOM 2817 C CA . ASP A 1 358 ? -3.049 -13.239 26.347 1.00 96.50 358 ASP A CA 1
ATOM 2818 C C . ASP A 1 358 ? -1.631 -13.640 25.919 1.00 96.50 358 ASP A C 1
ATOM 2820 O O . ASP A 1 358 ? -1.423 -14.596 25.164 1.00 96.50 358 ASP A O 1
ATOM 2824 N N . GLY A 1 359 ? -0.648 -12.835 26.333 1.00 94.62 359 GLY A N 1
ATOM 2825 C CA . GLY A 1 359 ? 0.718 -12.927 25.821 1.00 94.62 359 GLY A CA 1
ATOM 2826 C C . GLY A 1 359 ? 0.766 -12.643 24.318 1.00 94.62 359 GLY A C 1
ATOM 2827 O O . GLY A 1 359 ? 0.402 -11.554 23.882 1.00 94.62 359 GLY A O 1
ATOM 2828 N N . SER A 1 360 ? 1.212 -13.628 23.536 1.00 93.31 360 SER A N 1
ATOM 2829 C CA . SER A 1 360 ? 1.269 -13.580 22.068 1.00 93.31 360 SER A CA 1
ATOM 2830 C C . SER A 1 360 ? 0.035 -14.171 21.376 1.00 93.31 360 SER A C 1
ATOM 2832 O O . SER A 1 360 ? 0.012 -14.266 20.151 1.00 93.31 360 SER A O 1
ATOM 2834 N N . THR A 1 361 ? -0.980 -14.596 22.135 1.00 96.06 361 THR A N 1
ATOM 2835 C CA . THR A 1 361 ? -2.165 -15.276 21.595 1.00 96.06 361 THR A CA 1
ATOM 2836 C C . THR A 1 361 ? -3.427 -14.449 21.785 1.00 96.06 361 THR A C 1
ATOM 2838 O O . THR A 1 361 ? -3.583 -13.753 22.788 1.00 96.06 361 THR A O 1
ATOM 2841 N N . TRP A 1 362 ? -4.349 -14.542 20.829 1.00 96.44 362 TRP A N 1
ATOM 2842 C CA . TRP A 1 362 ? -5.689 -13.976 20.949 1.00 96.44 362 TRP A CA 1
ATOM 2843 C C . TRP A 1 362 ? -6.657 -15.044 21.447 1.00 96.44 362 TRP A C 1
ATOM 2845 O O . TRP A 1 362 ? -6.680 -16.158 20.925 1.00 96.44 362 TRP A O 1
ATOM 2855 N N . ARG A 1 363 ? -7.456 -14.713 22.465 1.00 97.81 363 ARG A N 1
ATOM 2856 C CA . ARG A 1 363 ? -8.442 -15.631 23.048 1.00 97.81 363 ARG A CA 1
ATOM 2857 C C . ARG A 1 363 ? -9.843 -15.047 22.990 1.00 97.81 363 ARG A C 1
ATOM 2859 O O . ARG A 1 363 ? -10.071 -13.924 23.436 1.00 97.81 363 ARG A O 1
ATOM 2866 N N . LEU A 1 364 ? -10.785 -15.843 22.491 1.00 97.44 364 LEU A N 1
ATOM 2867 C CA . LEU A 1 364 ? -12.217 -15.569 22.597 1.00 97.44 364 LEU A CA 1
ATOM 2868 C C . LEU A 1 364 ? -12.672 -15.704 24.051 1.00 97.44 364 LEU A C 1
ATOM 2870 O O . LEU A 1 364 ? -12.228 -16.601 24.770 1.00 97.44 364 LEU A O 1
ATOM 2874 N N . HIS A 1 365 ? -13.595 -14.845 24.473 1.00 95.69 365 HIS A N 1
ATOM 2875 C CA . HIS A 1 365 ? -14.215 -14.952 25.788 1.00 95.69 365 HIS A CA 1
ATOM 2876 C C . HIS A 1 365 ? -15.713 -14.675 25.692 1.00 95.69 365 HIS A C 1
ATOM 2878 O O . HIS A 1 365 ? -16.122 -13.605 25.261 1.00 95.69 365 HIS A O 1
ATOM 2884 N N . LYS A 1 366 ? -16.536 -15.631 26.134 1.00 95.06 366 LYS A N 1
ATOM 2885 C CA . LYS A 1 366 ? -18.003 -15.583 25.983 1.00 95.06 366 LYS A CA 1
ATOM 2886 C C . LYS A 1 366 ? -18.671 -14.375 26.653 1.00 95.06 366 LYS A C 1
ATOM 2888 O O . LYS A 1 366 ? -19.675 -13.882 26.164 1.00 95.06 366 LYS A O 1
ATOM 2893 N N . ASP A 1 367 ? -18.104 -13.903 27.762 1.00 95.12 367 ASP A N 1
ATOM 2894 C CA . ASP A 1 367 ? -18.656 -12.765 28.511 1.00 95.12 367 ASP A CA 1
ATOM 2895 C C . ASP A 1 367 ? -18.057 -11.420 28.063 1.00 95.12 367 ASP A C 1
ATOM 2897 O O . ASP A 1 367 ? -18.340 -10.389 28.671 1.00 95.12 367 ASP A O 1
ATOM 2901 N N . LEU A 1 368 ? -17.185 -11.429 27.048 1.00 96.88 368 LEU A N 1
ATOM 2902 C CA . LEU A 1 368 ? -16.523 -10.232 26.555 1.00 96.88 368 LEU A CA 1
ATOM 2903 C C . LEU A 1 368 ? -17.363 -9.602 25.449 1.00 96.88 368 LEU A C 1
ATOM 2905 O O . LEU A 1 368 ? -17.564 -10.203 24.397 1.00 96.88 368 LEU A O 1
ATOM 2909 N N . ARG A 1 369 ? -17.861 -8.391 25.704 1.00 96.88 369 ARG A N 1
ATOM 2910 C CA . ARG A 1 369 ? -18.749 -7.679 24.781 1.00 96.88 369 ARG A CA 1
ATOM 2911 C C . ARG A 1 369 ? -18.671 -6.169 24.948 1.00 96.88 369 ARG A C 1
ATOM 2913 O O . ARG A 1 369 ? -18.211 -5.663 25.976 1.00 96.88 369 ARG A O 1
ATOM 2920 N N . VAL A 1 370 ? -19.160 -5.469 23.933 1.00 98.06 370 VAL A N 1
ATOM 2921 C CA . VAL A 1 370 ? -19.368 -4.021 23.938 1.00 98.06 370 VAL A CA 1
ATOM 2922 C C . VAL A 1 370 ? -20.861 -3.769 23.768 1.00 98.06 370 VAL A C 1
ATOM 2924 O O . VAL A 1 370 ? -21.471 -4.364 22.890 1.00 98.06 370 VAL A O 1
ATOM 2927 N N . THR A 1 371 ? -21.448 -2.911 24.598 1.00 97.88 371 THR A N 1
ATOM 2928 C CA . THR A 1 371 ? -22.871 -2.531 24.517 1.00 97.88 371 THR A CA 1
ATOM 2929 C C . THR A 1 371 ? -23.008 -1.013 24.561 1.00 97.88 371 THR A C 1
ATOM 2931 O O . THR A 1 371 ? -22.188 -0.330 25.175 1.00 97.88 371 THR A O 1
ATOM 2934 N N . ASP A 1 372 ? -24.017 -0.461 23.900 1.00 97.94 372 ASP A N 1
ATOM 2935 C CA . ASP A 1 372 ? -24.405 0.947 24.019 1.00 97.94 372 ASP A CA 1
ATOM 2936 C C . ASP A 1 372 ? -25.509 1.158 25.078 1.00 97.94 372 ASP A C 1
ATOM 2938 O O . ASP A 1 372 ? -25.826 2.293 25.438 1.00 97.94 372 ASP A O 1
ATOM 2942 N N . GLN A 1 373 ? -26.046 0.069 25.643 1.00 97.81 373 GLN A N 1
ATOM 2943 C CA . GLN A 1 373 ? -27.078 0.099 26.673 1.00 97.81 373 GLN A CA 1
ATOM 2944 C C . GLN A 1 373 ? -26.454 0.240 28.065 1.00 97.81 373 GLN A C 1
ATOM 2946 O O . GLN A 1 373 ? -25.843 -0.686 28.606 1.00 97.81 373 GLN A O 1
ATOM 2951 N N . ARG A 1 374 ? -26.650 1.408 28.686 1.00 96.88 374 ARG A N 1
ATOM 2952 C CA . ARG A 1 374 ? -26.091 1.736 30.009 1.00 96.88 374 ARG A CA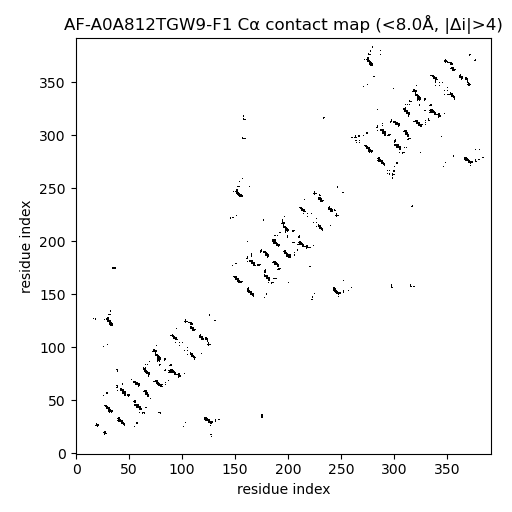 1
ATOM 2953 C C . ARG A 1 374 ? -26.452 0.710 31.083 1.00 96.88 374 ARG A C 1
ATOM 2955 O O . ARG A 1 374 ? -25.587 0.304 31.853 1.00 96.88 374 ARG A O 1
ATOM 2962 N N . GLU A 1 375 ? -27.726 0.340 31.173 1.00 97.38 375 GLU A N 1
ATOM 2963 C CA . GLU A 1 375 ? -28.221 -0.562 32.221 1.00 97.38 375 GLU A CA 1
ATOM 2964 C C . GLU A 1 375 ? -27.616 -1.959 32.084 1.00 97.38 375 GLU A C 1
ATOM 2966 O O . GLU A 1 375 ? -27.170 -2.533 33.074 1.00 97.38 375 GLU A O 1
ATOM 2971 N N . GLU A 1 376 ? -27.509 -2.459 30.852 1.00 96.69 376 GLU A N 1
ATOM 2972 C CA . GLU A 1 376 ? -26.881 -3.746 30.558 1.00 96.69 376 GLU A CA 1
ATOM 2973 C C . GLU A 1 376 ? -25.390 -3.738 30.923 1.00 96.69 376 GLU A C 1
ATOM 2975 O O . GLU A 1 376 ? -24.908 -4.647 31.603 1.00 96.69 376 GLU A O 1
ATOM 2980 N N . GLY A 1 377 ? -24.666 -2.685 30.527 1.00 95.25 377 GLY A N 1
ATOM 2981 C CA . GLY A 1 377 ? -23.250 -2.520 30.848 1.00 95.25 377 GLY A CA 1
ATOM 2982 C C . GLY A 1 377 ? -23.000 -2.459 32.356 1.00 95.25 377 GLY A C 1
ATOM 2983 O O . GLY A 1 377 ? -22.121 -3.153 32.869 1.00 95.25 377 GLY A O 1
ATOM 2984 N N . LEU A 1 378 ? -23.796 -1.676 33.090 1.00 95.25 378 LEU A N 1
ATOM 2985 C CA . LEU A 1 378 ? -23.685 -1.567 34.548 1.00 95.25 378 LEU A CA 1
ATOM 2986 C C . LEU A 1 378 ? -24.054 -2.872 35.264 1.00 95.25 378 LEU A C 1
ATOM 2988 O O . LEU A 1 378 ? -23.346 -3.265 36.191 1.00 95.25 378 LEU A O 1
ATOM 2992 N N . ALA A 1 379 ? -25.114 -3.558 34.830 1.00 95.75 379 ALA A N 1
ATOM 2993 C CA . ALA A 1 379 ? -25.520 -4.839 35.403 1.00 95.75 379 ALA A CA 1
ATOM 2994 C C . ALA A 1 379 ? -24.429 -5.906 35.225 1.00 95.75 379 ALA A C 1
ATOM 2996 O O . ALA A 1 379 ? -24.064 -6.584 36.187 1.00 95.75 379 ALA A O 1
ATOM 2997 N N . ALA A 1 380 ? -23.844 -6.001 34.027 1.00 93.50 380 ALA A N 1
ATOM 2998 C CA . ALA A 1 380 ? -22.769 -6.946 33.736 1.00 93.50 380 ALA A CA 1
ATOM 2999 C C . ALA A 1 380 ? -21.498 -6.672 34.560 1.00 93.50 380 ALA A C 1
ATOM 3001 O O . ALA A 1 380 ? -20.838 -7.604 35.019 1.00 93.50 380 ALA A O 1
ATOM 3002 N N . LEU A 1 381 ? -21.161 -5.398 34.784 1.00 93.06 381 LEU A N 1
ATOM 3003 C CA . LEU A 1 381 ? -20.035 -5.011 35.639 1.00 93.06 381 LEU A CA 1
ATOM 3004 C C . LEU A 1 381 ? -20.303 -5.326 37.119 1.00 93.06 381 LEU A C 1
ATOM 3006 O O . LEU A 1 381 ? -19.411 -5.815 37.812 1.00 93.06 381 LEU A O 1
ATOM 3010 N N . ALA A 1 382 ? -21.525 -5.093 37.606 1.00 93.00 382 ALA A N 1
ATOM 3011 C CA . ALA A 1 382 ? -21.909 -5.399 38.984 1.00 93.00 382 ALA A CA 1
ATOM 3012 C C . ALA A 1 382 ? -21.870 -6.909 39.277 1.00 93.00 382 ALA A C 1
ATOM 3014 O O . ALA A 1 382 ? -21.384 -7.323 40.331 1.00 93.00 382 ALA A O 1
ATOM 3015 N N . GLU A 1 383 ? -22.314 -7.738 38.328 1.00 92.25 383 GLU A N 1
ATOM 3016 C CA . GLU A 1 383 ? -22.269 -9.197 38.458 1.00 92.25 383 GLU A CA 1
ATOM 3017 C C . GLU A 1 383 ? -20.832 -9.714 38.653 1.00 92.25 383 GLU A C 1
ATOM 3019 O O . GLU A 1 383 ? -20.592 -10.614 39.461 1.00 92.25 383 GLU A O 1
ATOM 3024 N N . GLN A 1 384 ? -19.850 -9.112 37.976 1.00 89.25 384 GLN A N 1
ATOM 3025 C CA . GLN A 1 384 ? -18.440 -9.488 38.123 1.00 89.25 384 GLN A CA 1
ATOM 3026 C C . GLN A 1 384 ? -17.884 -9.171 39.512 1.00 89.25 384 GLN A C 1
ATOM 3028 O O . GLN A 1 384 ? -17.157 -9.989 40.078 1.00 89.25 384 GLN A O 1
ATOM 3033 N N . VAL A 1 385 ? -18.251 -8.018 40.080 1.00 88.56 385 VAL A N 1
ATOM 3034 C CA . VAL A 1 385 ? -17.849 -7.642 41.444 1.00 88.56 385 VAL A CA 1
ATOM 3035 C C . VAL A 1 385 ? -18.436 -8.627 42.457 1.00 88.56 385 VAL A C 1
ATOM 3037 O O . VAL A 1 385 ? -17.713 -9.115 43.323 1.00 88.56 385 VAL A O 1
ATOM 3040 N N . GLY A 1 386 ? -19.712 -9.001 42.302 1.00 86.81 386 GLY A N 1
ATOM 3041 C CA . GLY A 1 386 ? -20.367 -9.987 43.168 1.00 86.81 386 GLY A CA 1
ATOM 3042 C C . GLY A 1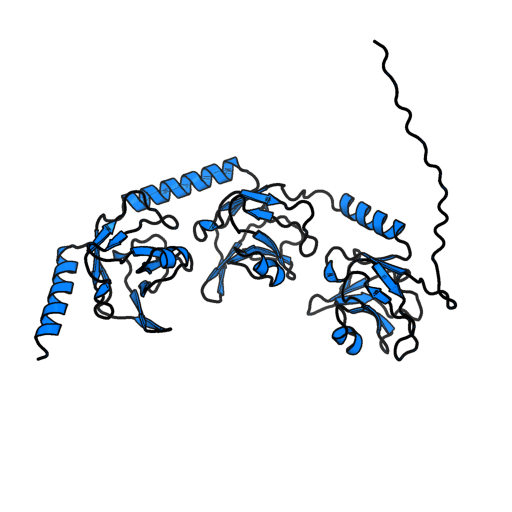 386 ? -19.703 -11.369 43.130 1.00 86.81 386 GLY A C 1
ATOM 3043 O O . GLY A 1 386 ? -19.477 -11.973 44.179 1.00 86.81 386 GLY A O 1
ATOM 3044 N N . ARG A 1 387 ? -19.318 -11.851 41.938 1.00 87.31 387 ARG A N 1
ATOM 3045 C CA . ARG A 1 387 ? -18.591 -13.127 41.786 1.00 87.31 387 ARG A CA 1
ATOM 3046 C C . ARG A 1 387 ? -17.207 -13.093 42.442 1.00 87.31 387 ARG A C 1
ATOM 3048 O O . ARG A 1 387 ? -16.812 -14.074 43.066 1.00 87.31 387 ARG A O 1
ATOM 3055 N N . ALA A 1 388 ? -16.488 -11.974 42.348 1.00 82.94 388 ALA A N 1
ATOM 3056 C CA . ALA A 1 388 ? -15.171 -11.831 42.970 1.00 82.94 388 ALA A CA 1
ATOM 3057 C C . ALA A 1 388 ? -15.241 -11.847 44.510 1.00 82.94 388 ALA A C 1
ATOM 3059 O O . ALA A 1 388 ? -14.354 -12.400 45.155 1.00 82.94 388 ALA A O 1
ATOM 3060 N N . SER A 1 389 ? -16.301 -11.290 45.104 1.00 81.12 389 SER A N 1
ATOM 3061 C CA . SER A 1 389 ? -16.479 -11.249 46.564 1.00 81.12 389 SER A CA 1
ATOM 3062 C C . SER A 1 389 ? -16.999 -12.556 47.179 1.00 81.12 389 SER A C 1
ATOM 3064 O O . SER A 1 389 ? -16.807 -12.771 48.370 1.00 81.12 389 SER A O 1
ATOM 3066 N N . GLY A 1 390 ? -17.647 -13.428 46.399 1.00 72.69 390 GLY A N 1
ATOM 3067 C CA . GLY A 1 390 ? -18.235 -14.689 46.878 1.00 72.69 390 GLY A CA 1
ATOM 3068 C C . GLY A 1 390 ? -17.289 -15.895 46.913 1.00 72.69 390 GLY A C 1
ATOM 3069 O O . GLY A 1 390 ? -17.745 -17.002 47.182 1.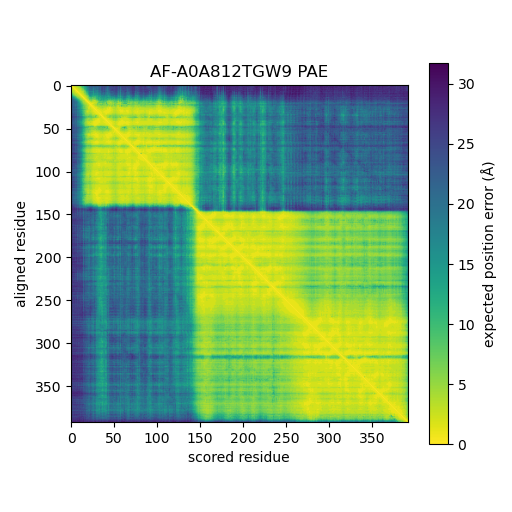00 72.69 390 GLY A O 1
ATOM 3070 N N . THR A 1 391 ? -15.999 -15.704 46.620 1.00 61.25 391 THR A N 1
ATOM 3071 C CA . THR A 1 391 ? -14.997 -16.784 46.528 1.00 61.25 391 THR A CA 1
ATOM 3072 C C . THR A 1 391 ? -13.957 -16.693 47.655 1.00 61.25 391 THR A C 1
ATOM 3074 O O . THR A 1 391 ? -12.759 -16.830 47.405 1.00 61.25 391 THR A O 1
ATOM 3077 N N . VAL A 1 392 ? -14.408 -16.394 48.881 1.00 45.94 392 VAL A N 1
ATOM 3078 C CA . VAL A 1 392 ? -13.569 -16.362 50.096 1.00 45.94 392 VAL A CA 1
ATOM 3079 C C . VAL A 1 392 ? -13.751 -17.637 50.900 1.00 45.94 392 VAL A C 1
ATOM 3081 O O . VAL A 1 392 ? -14.924 -18.004 51.139 1.00 45.94 392 VAL A O 1
#

Solvent-accessible surface area (backbone atoms only — not comparable to full-atom values): 21804 Å² total; per-residue (Å²): 137,84,83,84,82,81,82,80,84,84,83,86,72,88,76,80,83,71,73,58,51,51,101,84,68,48,61,45,46,38,30,38,44,31,61,71,45,55,82,64,38,42,53,25,37,53,49,95,64,55,50,100,80,73,39,68,36,27,38,30,76,88,57,56,22,35,40,36,66,30,75,92,76,35,25,42,32,35,13,70,37,72,63,34,51,75,74,58,42,48,56,32,33,40,71,51,59,38,87,84,56,56,71,57,72,57,89,50,28,23,35,49,82,86,86,54,78,40,83,35,92,69,40,48,42,30,66,42,71,66,58,42,54,49,50,51,51,47,51,66,64,65,60,70,75,78,69,67,64,64,44,39,28,38,42,31,66,55,46,54,82,58,41,44,51,23,40,49,40,90,88,48,61,37,66,64,32,65,28,26,38,31,68,97,50,58,24,37,39,37,46,38,98,77,41,23,43,33,30,21,73,43,73,69,24,63,84,69,66,45,52,50,32,32,39,72,55,61,40,88,84,56,50,73,57,73,58,89,50,30,23,34,60,46,94,97,38,79,41,82,34,90,67,47,43,48,38,68,50,62,74,60,48,54,53,52,51,53,47,51,51,50,50,18,51,51,52,34,68,74,46,70,62,44,39,22,36,42,32,80,95,45,65,80,63,38,46,51,23,37,49,44,86,93,45,62,42,66,58,28,49,29,28,35,30,68,98,55,54,28,35,39,37,49,26,49,83,66,39,21,40,27,31,15,68,46,69,71,29,57,78,67,67,41,54,52,32,32,41,75,54,60,40,87,86,55,59,68,51,74,50,87,48,32,29,36,59,58,87,96,42,78,41,77,42,94,77,31,47,37,33,64,50,65,68,61,39,51,50,58,53,50,51,52,53,53,57,67,68,70,75,120

pLDDT: mean 89.84, std 12.71, range [37.0, 98.62]

Sequence (392 aa):
MARRSLSTPELTGTYTDTVEADDEGHPKQLWLLAPARGAVQGEYVLQKGRDNFNQPLWRQQKGSGWLFSSAPDGFWRFANSDVELADRLGPIQSAQPHAGVAPYKVARWQYHDGSDWHDDASISVLASQIEFTNAMAKKQCASGDEEHPPSLWLLSPRYANLQGEYRKQETRRERGQPVWRQVGGEGWIFSTSKGRWFVTDDEAGIAQSGGVMASVAPHNGSPPNKVEHWQFFNDGSWQPDAAILLTEKQAEAERLLAEQQREALLRSGAAPDRVWIVCPPKPLIQGEYTRQPGRIERGHPVWRQVGGSGILYSNGLGGLWCVATKEADVQKNLGVLQCSNAHQGRPPHEMEAWQYADGSTWRLHKDLRVTDQREEGLAALAEQVGRASGTV

Foldseek 3Di:
DDDDDDDDDDPPDPPPPDQDADPVRAGQKKFKQDLLCVLQGGIWGWDDFAPPVRWIKTAHPPAAWIWTADPPQQKTAIARHPVCVVVVHHQKIQPHRCPPPHQQRRQWMWGDLPDDTDTDNRIGMHSDPVVVVVSVVCVVVVPPDPPQFQKKAKFDLLPPQQGGIWGWDPPDAQSNHIKTAHDPAQWIWHADSQQKIAIARHPVCSVVVHHQKIQPHRCPPPHPQPRQWMWGDADNDTGTDNRIHMDSDPVVSVVVVVVLLVQLLVLLVPAFQKKFWQDLVCVQQGGIWGWDPPDADSSHTWTAHDVAQWIWHFQSRQQWTAIDSHVVCVVVSHHQKIQPHHCPSPDQQPGDWMWGDDPPDTDTDNLTGMHSDPVVNVVSVVVSVVVVVPPD